Protein 7WN1 (pdb70)

B-factor: mean 65.39, std 9.09, range [54.22, 94.55]

Sequence (493 aa):
LSSKQHFMLSLTFILIGLSSLNVWNTALGLNINFKYNTFQITGLVCSSIVALFVEIPKIMLPFLLGGLSILCAGFQISHSFFTDTQFDTYCLVAFIVIGVVAGLAQTIAFNIGSTMEDNMGGYMSAGIGISGVFIFVINLLLDQFVSPEKHYGVNKAKLLALYIICELCLILAIVFCVCNLDLTNATLSYMELFKDSYKAILTMFLVNWLTLQLFPGVGHKKWQESHNISDYNVTIIVGMFQVFDFLSRYPPNLTHIKIFKNFTFSLNKLLVANSLRLLFIPWFILNACVDHPFFKNIVQQCVCMAMLAFTNGWFNTVPFLVFVKELKKAKKKKEIEIISTFLVIAMFVGLFCGIWTTYIYNLFNIVLPKPQVQLVESGGGLVQPGGSLRLSCAASGFTGSINYMGWYRQAPGKQRELVARFSSGGSTNYADSVKGRFTISGDNAKNTVYLQMNSLKPEDTAVYYCNAETISYVYTVVFQDYWGQGTQVTVSS

Structure (mmCIF, N/CA/C/O backbone):
data_7WN1
#
_entry.id   7WN1
#
_cell.length_a   1.00
_cell.length_b   1.00
_cell.length_c   1.00
_cell.angle_alpha   90.00
_cell.angle_beta   90.00
_cell.angle_gamma   90.00
#
_symmetry.space_group_name_H-M   'P 1'
#
loop_
_entity.id
_entity.type
_entity.pdbx_description
1 polymer 'Equilibrative nucleoside/nucleobase transporter'
2 polymer nanobody48
3 non-polymer INOSINE
#
loop_
_atom_site.group_PDB
_atom_site.id
_atom_site.type_symbol
_atom_site.label_atom_id
_atom_site.label_alt_id
_atom_site.label_comp_id
_atom_site.label_asym_id
_atom_site.label_entity_id
_atom_site.label_seq_id
_atom_site.pdbx_PDB_ins_code
_atom_site.Cartn_x
_atom_site.Cartn_y
_atom_site.Cartn_z
_atom_site.occupancy
_atom_site.B_iso_or_equiv
_atom_site.auth_seq_id
_atom_site.auth_comp_id
_atom_site.auth_asym_id
_atom_site.auth_atom_id
_atom_site.pdbx_PDB_model_num
ATOM 1 N N . LEU A 1 30 ? 144.793 123.434 97.612 1.00 83.29 30 LEU A N 1
ATOM 2 C CA . LEU A 1 30 ? 143.448 123.899 97.929 1.00 83.29 30 LEU A CA 1
ATOM 3 C C . LEU A 1 30 ? 143.341 125.410 97.749 1.00 83.29 30 LEU A C 1
ATOM 4 O O . LEU A 1 30 ? 143.549 126.174 98.691 1.00 83.29 30 LEU A O 1
ATOM 9 N N . SER A 1 31 ? 143.016 125.836 96.532 1.00 81.57 31 SER A N 1
ATOM 10 C CA . SER A 1 31 ? 142.919 127.254 96.215 1.00 81.57 31 SER A CA 1
ATOM 11 C C . SER A 1 31 ? 141.564 127.792 96.673 1.00 81.57 31 SER A C 1
ATOM 12 O O . SER A 1 31 ? 140.809 127.126 97.387 1.00 81.57 31 SER A O 1
ATOM 15 N N . SER A 1 32 ? 141.245 129.021 96.263 1.00 79.93 32 SER A N 1
ATOM 16 C CA . SER A 1 32 ? 140.008 129.656 96.708 1.00 79.93 32 SER A CA 1
ATOM 17 C C . SER A 1 32 ? 138.781 128.968 96.123 1.00 79.93 32 SER A C 1
ATOM 18 O O . SER A 1 32 ? 137.765 128.816 96.811 1.00 79.93 32 SER A O 1
ATOM 21 N N . LYS A 1 33 ? 138.847 128.556 94.855 1.00 79.76 33 LYS A N 1
ATOM 22 C CA . LYS A 1 33 ? 137.690 127.931 94.219 1.00 79.76 33 LYS A CA 1
ATOM 23 C C . LYS A 1 33 ? 137.327 126.617 94.899 1.00 79.76 33 LYS A C 1
ATOM 24 O O . LYS A 1 33 ? 136.157 126.369 95.216 1.00 79.76 33 LYS A O 1
ATOM 30 N N . GLN A 1 34 ? 138.322 125.760 95.136 1.00 78.41 34 GLN A N 1
ATOM 31 C CA . GLN A 1 34 ? 138.053 124.480 95.781 1.00 78.41 34 GLN A CA 1
ATOM 32 C C . GLN A 1 34 ? 137.593 124.670 97.220 1.00 78.41 34 GLN A C 1
ATOM 33 O O . GLN A 1 34 ? 136.703 123.953 97.692 1.00 78.41 34 GLN A O 1
ATOM 39 N N . HIS A 1 35 ? 138.185 125.631 97.934 1.00 75.30 35 HIS A N 1
ATOM 40 C CA . HIS A 1 35 ? 137.753 125.910 99.300 1.00 75.30 35 HIS A CA 1
ATOM 41 C C . HIS A 1 35 ? 136.301 126.368 99.336 1.00 75.30 35 HIS A C 1
ATOM 42 O O . HIS A 1 35 ? 135.516 125.908 100.175 1.00 75.30 35 HIS A O 1
ATOM 49 N N . PHE A 1 36 ? 135.926 127.274 98.430 1.00 72.36 36 PHE A N 1
ATOM 50 C CA . PHE A 1 36 ? 134.544 127.737 98.371 1.00 72.36 36 PHE A CA 1
ATOM 51 C C . PHE A 1 36 ? 133.597 126.595 98.030 1.00 72.36 36 PHE A C 1
ATOM 52 O O . PHE A 1 36 ? 132.531 126.459 98.642 1.00 72.36 36 PHE A O 1
ATOM 60 N N . MET A 1 37 ? 133.975 125.758 97.059 1.00 70.64 37 MET A N 1
ATOM 61 C CA . MET A 1 37 ? 133.128 124.632 96.682 1.00 70.64 37 MET A CA 1
ATOM 62 C C . MET A 1 37 ? 132.933 123.674 97.848 1.00 70.64 37 MET A C 1
ATOM 63 O O . MET A 1 37 ? 131.818 123.207 98.098 1.00 70.64 37 MET A O 1
ATOM 68 N N . LEU A 1 38 ? 134.005 123.384 98.587 1.00 66.98 38 LEU A N 1
ATOM 69 C CA . LEU A 1 38 ? 133.907 122.430 99.685 1.00 66.98 38 LEU A CA 1
ATOM 70 C C . LEU A 1 38 ? 133.098 122.999 100.846 1.00 66.98 38 LEU A C 1
ATOM 71 O O . LEU A 1 38 ? 132.302 122.283 101.470 1.00 66.98 38 LEU A O 1
ATOM 76 N N . SER A 1 39 ? 133.284 124.286 101.152 1.00 64.92 39 SER A N 1
ATOM 77 C CA . SER A 1 39 ? 132.484 124.914 102.198 1.00 64.92 39 SER A CA 1
ATOM 78 C C . SER A 1 39 ? 131.007 124.921 101.827 1.00 64.92 39 SER A C 1
ATOM 79 O O . SER A 1 39 ? 130.144 124.627 102.667 1.00 64.92 39 SER A O 1
ATOM 82 N N . LEU A 1 40 ? 130.696 125.247 100.570 1.00 64.81 40 LEU A N 1
ATOM 83 C CA . LEU A 1 40 ? 129.312 125.200 100.115 1.00 64.81 40 LEU A CA 1
ATOM 84 C C . LEU A 1 40 ? 128.758 123.786 100.197 1.00 64.81 40 LEU A C 1
ATOM 85 O O . LEU A 1 40 ? 127.592 123.586 100.555 1.00 64.81 40 LEU A O 1
ATOM 90 N N . THR A 1 41 ? 129.582 122.790 99.869 1.00 63.39 41 THR A N 1
ATOM 91 C CA . THR A 1 41 ? 129.138 121.404 99.943 1.00 63.39 41 THR A CA 1
ATOM 92 C C . THR A 1 41 ? 128.777 121.020 101.371 1.00 63.39 41 THR A C 1
ATOM 93 O O . THR A 1 41 ? 127.754 120.373 101.610 1.00 63.39 41 THR A O 1
ATOM 97 N N . PHE A 1 42 ? 129.612 121.407 102.337 1.00 62.61 42 PHE A N 1
ATOM 98 C CA . PHE A 1 42 ? 129.310 121.081 103.731 1.00 62.61 42 PHE A CA 1
ATOM 99 C C . PHE A 1 42 ? 128.063 121.812 104.218 1.00 62.61 42 PHE A C 1
ATOM 100 O O . PHE A 1 42 ? 127.240 121.238 104.950 1.00 62.61 42 PHE A O 1
ATOM 108 N N . ILE A 1 43 ? 127.906 123.079 103.824 1.00 61.14 43 ILE A N 1
ATOM 109 C CA . ILE A 1 43 ? 126.695 123.817 104.175 1.00 61.14 43 ILE A CA 1
ATOM 110 C C . ILE A 1 43 ? 125.467 123.096 103.637 1.00 61.14 43 ILE A C 1
ATOM 111 O O . ILE A 1 43 ? 124.463 122.931 104.342 1.00 61.14 43 ILE A O 1
ATOM 116 N N . LEU A 1 44 ? 125.536 122.647 102.383 1.00 60.25 44 LEU A N 1
ATOM 117 C CA . LEU A 1 44 ? 124.419 121.932 101.778 1.00 60.25 44 LEU A CA 1
ATOM 118 C C . LEU A 1 44 ? 124.165 120.604 102.476 1.00 60.25 44 LEU A C 1
ATOM 119 O O . LEU A 1 44 ? 123.011 120.197 102.635 1.00 60.25 44 LEU A O 1
ATOM 124 N N . ILE A 1 45 ? 125.227 119.907 102.883 1.00 60.60 45 ILE A N 1
ATOM 125 C CA . ILE A 1 45 ? 125.060 118.655 103.618 1.00 60.60 45 ILE A CA 1
ATOM 126 C C . ILE A 1 45 ? 124.244 118.894 104.877 1.00 60.60 45 ILE A C 1
ATOM 127 O O . ILE A 1 45 ? 123.248 118.208 105.137 1.00 60.60 45 ILE A O 1
ATOM 132 N N . GLY A 1 46 ? 124.647 119.889 105.670 1.00 59.39 46 GLY A N 1
ATOM 133 C CA . GLY A 1 46 ? 123.920 120.172 106.898 1.00 59.39 46 GLY A CA 1
ATOM 134 C C . GLY A 1 46 ? 122.484 120.592 106.642 1.00 59.39 46 GLY A C 1
ATOM 135 O O . GLY A 1 46 ? 121.555 120.119 107.310 1.00 59.39 46 GLY A O 1
ATOM 136 N N . LEU A 1 47 ? 122.283 121.477 105.662 1.00 58.68 47 LEU A N 1
ATOM 137 C CA . LEU A 1 47 ? 120.944 121.977 105.371 1.00 58.68 47 LEU A CA 1
ATOM 138 C C . LEU A 1 47 ? 120.022 120.851 104.924 1.00 58.68 47 LEU A C 1
ATOM 139 O O . LEU A 1 47 ? 118.889 120.733 105.405 1.00 58.68 47 LEU A O 1
ATOM 144 N N . SER A 1 48 ? 120.493 120.008 104.004 1.00 60.11 48 SER A N 1
ATOM 145 C CA . SER A 1 48 ? 119.676 118.902 103.522 1.00 60.11 48 SER A CA 1
ATOM 146 C C . SER A 1 48 ? 119.407 117.892 104.627 1.00 60.11 48 SER A C 1
ATOM 147 O O . SER A 1 48 ? 118.313 117.321 104.697 1.00 60.11 48 SER A O 1
ATOM 150 N N . SER A 1 49 ? 120.392 117.648 105.494 1.00 59.95 49 SER A N 1
ATOM 151 C CA . SER A 1 49 ? 120.188 116.690 106.572 1.00 59.95 49 SER A CA 1
ATOM 152 C C . SER A 1 49 ? 119.120 117.168 107.547 1.00 59.95 49 SER A C 1
ATOM 153 O O . SER A 1 49 ? 118.285 116.374 107.994 1.00 59.95 49 SER A O 1
ATOM 156 N N . LEU A 1 50 ? 119.122 118.456 107.889 1.00 57.84 50 LEU A N 1
ATOM 157 C CA . LEU A 1 50 ? 118.173 118.944 108.886 1.00 57.84 50 LEU A CA 1
ATOM 158 C C . LEU A 1 50 ? 116.861 119.454 108.302 1.00 57.84 50 LEU A C 1
ATOM 159 O O . LEU A 1 50 ? 115.946 119.773 109.073 1.00 57.84 50 LEU A O 1
ATOM 164 N N . ASN A 1 51 ? 116.739 119.536 106.974 1.00 57.80 51 ASN A N 1
ATOM 165 C CA . ASN A 1 51 ? 115.481 119.983 106.387 1.00 57.80 51 ASN A CA 1
ATOM 166 C C . ASN A 1 51 ? 114.326 119.057 106.739 1.00 57.80 51 ASN A C 1
ATOM 167 O O . ASN A 1 51 ? 113.198 119.522 106.914 1.00 57.80 51 ASN A O 1
ATOM 172 N N . VAL A 1 52 ? 114.580 117.752 106.850 1.00 57.99 52 VAL A N 1
ATOM 173 C CA . VAL A 1 52 ? 113.501 116.812 107.144 1.00 57.99 52 VAL A CA 1
ATOM 174 C C . VAL A 1 52 ? 112.949 117.051 108.544 1.00 57.99 52 VAL A C 1
ATOM 175 O O . VAL A 1 52 ? 111.731 117.114 108.746 1.00 57.99 52 VAL A O 1
ATOM 179 N N . TRP A 1 53 ? 113.835 117.185 109.532 1.00 55.01 53 TRP A N 1
ATOM 180 C CA . TRP A 1 53 ? 113.386 117.470 110.891 1.00 55.01 53 TRP A CA 1
ATOM 181 C C . TRP A 1 53 ? 112.692 118.823 110.964 1.00 55.01 53 TRP A C 1
ATOM 182 O O . TRP A 1 53 ? 111.659 118.969 111.634 1.00 55.01 53 TRP A O 1
ATOM 193 N N . ASN A 1 54 ? 113.234 119.824 110.266 1.00 55.72 54 ASN A N 1
ATOM 194 C CA . ASN A 1 54 ? 112.641 121.155 110.313 1.00 55.72 54 ASN A CA 1
ATOM 195 C C . ASN A 1 54 ? 111.250 121.170 109.690 1.00 55.72 54 ASN A C 1
ATOM 196 O O . ASN A 1 54 ? 110.345 121.835 110.205 1.00 55.72 54 ASN A O 1
ATOM 201 N N . THR A 1 55 ? 111.053 120.444 108.588 1.00 56.09 55 THR A N 1
ATOM 202 C CA . THR A 1 55 ? 109.736 120.416 107.963 1.00 56.09 55 THR A CA 1
ATOM 203 C C . THR A 1 55 ? 108.768 119.514 108.715 1.00 56.09 55 THR A C 1
ATOM 204 O O . THR A 1 55 ? 107.553 119.726 108.642 1.00 56.09 55 THR A O 1
ATOM 208 N N . ALA A 1 56 ? 109.271 118.507 109.432 1.00 55.11 56 ALA A N 1
ATOM 209 C CA . ALA A 1 56 ? 108.404 117.750 110.326 1.00 55.11 56 ALA A CA 1
ATOM 210 C C . ALA A 1 56 ? 107.896 118.632 111.456 1.00 55.11 56 ALA A C 1
ATOM 211 O O . ALA A 1 56 ? 106.725 118.549 111.841 1.00 55.11 56 ALA A O 1
ATOM 213 N N . LEU A 1 57 ? 108.768 119.480 112.006 1.00 54.99 57 LEU A N 1
ATOM 214 C CA . LEU A 1 57 ? 108.330 120.428 113.026 1.00 54.99 57 LEU A CA 1
ATOM 215 C C . LEU A 1 57 ? 107.360 121.456 112.455 1.00 54.99 57 LEU A C 1
ATOM 216 O O . LEU A 1 57 ? 106.352 121.788 113.090 1.00 54.99 57 LEU A O 1
ATOM 221 N N . GLY A 1 58 ? 107.655 121.979 111.265 1.00 56.55 58 GLY A N 1
ATOM 222 C CA . GLY A 1 58 ? 106.846 123.053 110.715 1.00 56.55 58 GLY A CA 1
ATOM 223 C C . GLY A 1 58 ? 105.437 122.621 110.357 1.00 56.55 58 GLY A C 1
ATOM 224 O O . GLY A 1 58 ? 104.485 123.387 110.522 1.00 56.55 58 GLY A O 1
ATOM 225 N N . LEU A 1 59 ? 105.283 121.396 109.862 1.00 57.24 59 LEU A N 1
ATOM 226 C CA . LEU A 1 59 ? 103.996 120.907 109.390 1.00 57.24 59 LEU A CA 1
ATOM 227 C C . LEU A 1 59 ? 103.050 120.516 110.515 1.00 57.24 59 LEU A C 1
ATOM 228 O O . LEU A 1 59 ? 101.957 120.016 110.225 1.00 57.24 59 LEU A O 1
ATOM 233 N N . ASN A 1 60 ? 103.436 120.733 111.772 1.00 58.57 60 ASN A N 1
ATOM 234 C CA . ASN A 1 60 ? 102.651 120.299 112.922 1.00 58.57 60 ASN A CA 1
ATOM 235 C C . ASN A 1 60 ? 102.357 118.808 112.824 1.00 58.57 60 ASN A C 1
ATOM 236 O O . ASN A 1 60 ? 101.240 118.365 113.111 1.00 58.57 60 ASN A O 1
ATOM 241 N N . ILE A 1 61 ? 103.359 118.033 112.403 1.00 57.66 61 ILE A N 1
ATOM 242 C CA . ILE A 1 61 ? 103.215 116.588 112.326 1.00 57.66 61 ILE A CA 1
ATOM 243 C C . ILE A 1 61 ? 102.944 116.029 113.720 1.00 57.66 61 ILE A C 1
ATOM 244 O O . ILE A 1 61 ? 103.389 116.584 114.731 1.00 57.66 61 ILE A O 1
ATOM 249 N N . ASN A 1 62 ? 102.186 114.932 113.771 1.00 56.62 62 ASN A N 1
ATOM 250 C CA . ASN A 1 62 ? 101.827 114.302 115.037 1.00 56.62 62 ASN A CA 1
ATOM 251 C C . ASN A 1 62 ? 103.058 114.087 115.908 1.00 56.62 62 ASN A C 1
ATOM 252 O O . ASN A 1 62 ? 104.153 113.819 115.409 1.00 56.62 62 ASN A O 1
ATOM 257 N N . PHE A 1 63 ? 102.866 114.212 117.222 1.00 55.53 63 PHE A N 1
ATOM 258 C CA . PHE A 1 63 ? 103.996 114.225 118.145 1.00 55.53 63 PHE A CA 1
ATOM 259 C C . PHE A 1 63 ? 104.746 112.900 118.161 1.00 55.53 63 PHE A C 1
ATOM 260 O O . PHE A 1 63 ? 105.977 112.892 118.284 1.00 55.53 63 PHE A O 1
ATOM 268 N N . LYS A 1 64 ? 104.034 111.775 118.057 1.00 55.86 64 LYS A N 1
ATOM 269 C CA . LYS A 1 64 ? 104.707 110.484 118.127 1.00 55.86 64 LYS A CA 1
ATOM 270 C C . LYS A 1 64 ? 105.687 110.302 116.977 1.00 55.86 64 LYS A C 1
ATOM 271 O O . LYS A 1 64 ? 106.710 109.630 117.138 1.00 55.86 64 LYS A O 1
ATOM 277 N N . TYR A 1 65 ? 105.405 110.899 115.819 1.00 56.69 65 TYR A N 1
ATOM 278 C CA . TYR A 1 65 ? 106.347 110.822 114.708 1.00 56.69 65 TYR A CA 1
ATOM 279 C C . TYR A 1 65 ? 107.638 111.570 115.025 1.00 56.69 65 TYR A C 1
ATOM 280 O O . TYR A 1 65 ? 108.735 111.082 114.727 1.00 56.69 65 TYR A O 1
ATOM 289 N N . ASN A 1 66 ? 107.527 112.750 115.639 1.00 56.10 66 ASN A N 1
ATOM 290 C CA . ASN A 1 66 ? 108.718 113.477 116.070 1.00 56.10 66 ASN A CA 1
ATOM 291 C C . ASN A 1 66 ? 109.490 112.685 117.114 1.00 56.10 66 ASN A C 1
ATOM 292 O O . ASN A 1 66 ? 110.727 112.649 117.0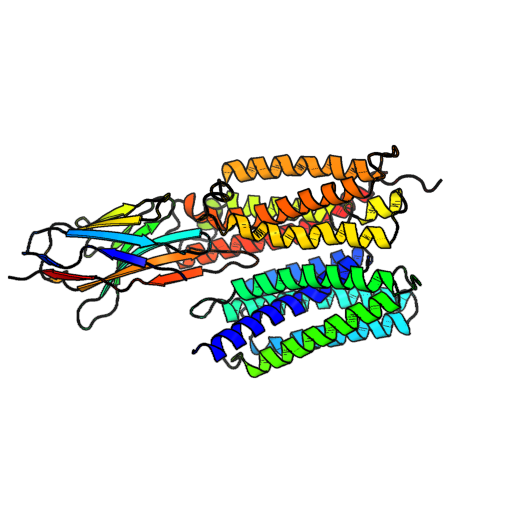95 1.00 56.10 66 ASN A O 1
ATOM 297 N N . THR A 1 67 ? 108.771 112.048 118.040 1.00 55.84 67 THR A N 1
ATOM 298 C CA . THR A 1 67 ? 109.422 111.224 119.052 1.00 55.84 67 THR A CA 1
ATOM 299 C C . THR A 1 67 ? 110.185 110.069 118.414 1.00 55.84 67 THR A C 1
ATOM 300 O O . THR A 1 67 ? 111.330 109.786 118.789 1.00 55.84 67 THR A O 1
ATOM 304 N N . PHE A 1 68 ? 109.570 109.399 117.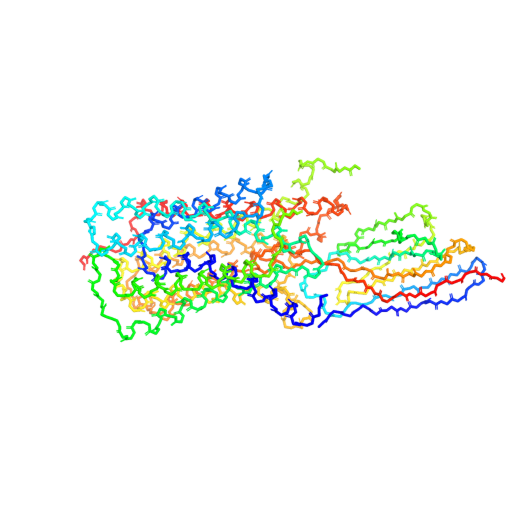436 1.00 56.39 68 PHE A N 1
ATOM 305 C CA . PHE A 1 68 ? 110.241 108.306 116.740 1.00 56.39 68 PHE A CA 1
ATOM 306 C C . PHE A 1 68 ? 111.472 108.799 115.994 1.00 56.39 68 PHE A C 1
ATOM 307 O O . PHE A 1 68 ? 112.519 108.139 116.001 1.00 56.39 68 PHE A O 1
ATOM 315 N N . GLN A 1 69 ? 111.362 109.952 115.332 1.00 56.06 69 GLN A N 1
ATOM 316 C CA . GLN A 1 69 ? 112.502 110.493 114.599 1.00 56.06 69 GLN A CA 1
ATOM 317 C C . GLN A 1 69 ? 113.657 110.807 115.539 1.00 56.06 69 GLN A C 1
ATOM 318 O O . GLN A 1 69 ? 114.815 110.488 115.246 1.00 56.06 69 GLN A O 1
ATOM 324 N N . ILE A 1 70 ? 113.360 111.427 116.683 1.00 55.91 70 ILE A N 1
ATOM 325 C CA . ILE A 1 70 ? 114.413 111.751 117.643 1.00 55.91 70 ILE A CA 1
ATOM 326 C C . ILE A 1 70 ? 115.044 110.480 118.197 1.00 55.91 70 ILE A C 1
ATOM 327 O O . ILE A 1 70 ? 116.268 110.398 118.362 1.00 55.91 70 ILE A O 1
ATOM 332 N N . THR A 1 71 ? 114.221 109.472 118.501 1.00 56.14 71 THR A N 1
ATOM 333 C CA . THR A 1 71 ? 114.750 108.208 119.005 1.00 56.14 71 THR A CA 1
ATOM 334 C C . THR A 1 71 ? 115.703 107.574 118.002 1.00 56.14 71 THR A C 1
ATOM 335 O O . THR A 1 71 ? 116.821 107.173 118.353 1.00 56.14 71 THR A O 1
ATOM 339 N N . GLY A 1 72 ? 115.276 107.478 116.742 1.00 56.04 72 GLY A N 1
ATOM 340 C CA . GLY A 1 72 ? 116.143 106.912 115.724 1.00 56.04 72 GLY A CA 1
ATOM 341 C C . GLY A 1 72 ? 117.418 107.708 115.542 1.00 56.04 72 GLY A C 1
ATOM 342 O O . GLY A 1 72 ? 118.504 107.138 115.409 1.00 56.04 72 GLY A O 1
ATOM 343 N N . LEU A 1 73 ? 117.308 109.038 115.556 1.00 55.57 73 LEU A N 1
ATOM 344 C CA . LEU A 1 73 ? 118.477 109.889 115.375 1.00 55.57 73 LEU A CA 1
ATOM 345 C C . LEU A 1 73 ? 119.494 109.671 116.486 1.00 55.57 73 LEU A C 1
ATOM 346 O O . LEU A 1 73 ? 120.685 109.475 116.219 1.00 55.57 73 LEU A O 1
ATOM 351 N N . VAL A 1 74 ? 119.043 109.700 117.742 1.00 56.08 74 VAL A N 1
ATOM 352 C CA . VAL A 1 74 ? 119.983 109.564 118.850 1.00 56.08 74 VAL A CA 1
ATOM 353 C C . VAL A 1 74 ? 120.585 108.165 118.874 1.00 56.08 74 VAL A C 1
ATOM 354 O O . VAL A 1 74 ? 121.789 108.002 119.109 1.00 56.08 74 VAL A O 1
ATOM 358 N N . CYS A 1 75 ? 119.774 107.134 118.610 1.00 57.61 75 CYS A N 1
ATOM 359 C CA . CYS A 1 75 ? 120.307 105.776 118.595 1.00 57.61 75 CYS A CA 1
ATOM 360 C C . CYS A 1 75 ? 121.375 105.624 117.521 1.00 57.61 75 CYS A C 1
ATOM 361 O O . CYS A 1 75 ? 122.470 105.111 117.785 1.00 57.61 75 CYS A O 1
ATOM 364 N N . SER A 1 76 ? 121.083 106.089 116.303 1.00 56.91 76 SER A N 1
ATOM 365 C CA . SER A 1 76 ? 122.039 105.952 115.212 1.00 56.91 76 SER A CA 1
ATOM 366 C C . SER A 1 76 ? 123.307 106.749 115.480 1.00 56.91 76 SER A C 1
ATOM 367 O O . SER A 1 76 ? 124.411 106.269 115.209 1.00 56.91 76 SER A O 1
ATOM 370 N N . SER A 1 77 ? 123.175 107.968 116.009 1.00 57.10 77 SER A N 1
ATOM 371 C CA . SER A 1 77 ? 124.358 108.779 116.280 1.00 57.10 77 SER A CA 1
ATOM 372 C C . SER A 1 77 ? 125.239 108.143 117.348 1.00 57.10 77 SER A C 1
ATOM 373 O O . SER A 1 77 ? 126.465 108.069 117.188 1.00 57.10 77 SER A O 1
ATOM 376 N N . ILE A 1 78 ? 124.636 107.667 118.440 1.00 57.05 78 ILE A N 1
ATOM 377 C CA . ILE A 1 78 ? 125.429 107.068 119.508 1.00 57.05 78 ILE A CA 1
ATOM 378 C C . ILE A 1 78 ? 126.084 105.778 119.031 1.00 57.05 78 ILE A C 1
ATOM 379 O O . ILE A 1 78 ? 127.227 105.479 119.395 1.00 57.05 78 ILE A O 1
ATOM 384 N N . VAL A 1 79 ? 125.385 104.996 118.204 1.00 59.05 79 VAL A N 1
ATOM 385 C CA . VAL A 1 79 ? 125.991 103.780 117.669 1.00 59.05 79 VAL A CA 1
ATOM 386 C C . VAL A 1 79 ? 127.143 104.119 116.730 1.00 59.05 79 VAL A C 1
ATOM 387 O O . VAL A 1 79 ? 128.212 103.502 116.792 1.00 59.05 79 VAL A O 1
ATOM 391 N N . ALA A 1 80 ? 126.954 105.108 115.856 1.00 59.89 80 ALA A N 1
ATOM 392 C CA . ALA A 1 80 ? 127.961 105.463 114.866 1.00 59.89 80 ALA A CA 1
ATOM 393 C C . ALA A 1 80 ? 129.156 106.192 115.460 1.00 59.89 80 ALA A C 1
ATOM 394 O O . ALA A 1 80 ? 130.186 106.299 114.787 1.00 59.89 80 ALA A O 1
ATOM 396 N N . LEU A 1 81 ? 129.043 106.713 116.683 1.00 60.82 81 LEU A N 1
ATOM 397 C CA . LEU A 1 81 ? 130.216 107.303 117.322 1.00 60.82 81 LEU A CA 1
ATOM 398 C C . LEU A 1 81 ? 131.314 106.268 117.536 1.00 60.82 81 LEU A C 1
ATOM 399 O O . LEU A 1 81 ? 132.499 106.567 117.350 1.00 60.82 81 LEU A O 1
ATOM 404 N N . PHE A 1 82 ? 130.946 105.049 117.926 1.00 63.62 82 PHE A N 1
ATOM 405 C CA . PHE A 1 82 ? 131.920 104.010 118.232 1.00 63.62 82 PHE A CA 1
ATOM 406 C C . PHE A 1 82 ? 132.229 103.094 117.055 1.00 63.62 82 PHE A C 1
ATOM 407 O O . PHE A 1 82 ? 133.103 102.231 117.181 1.00 63.62 82 PHE A O 1
ATOM 415 N N . VAL A 1 83 ? 131.545 103.252 115.926 1.00 67.36 83 VAL A N 1
ATOM 416 C CA . VAL A 1 83 ? 131.752 102.410 114.754 1.00 67.36 83 VAL A CA 1
ATOM 417 C C . VAL A 1 83 ? 132.108 103.305 113.577 1.00 67.36 83 VAL A C 1
ATOM 418 O O . VAL A 1 83 ? 131.376 104.253 113.269 1.00 67.36 83 VAL A O 1
ATOM 422 N N . GLU A 1 84 ? 133.227 103.006 112.922 1.00 74.33 84 GLU A N 1
ATOM 423 C CA . GLU A 1 84 ? 133.679 103.781 111.768 1.00 74.33 84 GLU A CA 1
ATOM 424 C C . GLU A 1 84 ? 132.983 103.235 110.529 1.00 74.33 84 GLU A C 1
ATOM 425 O O . GLU A 1 84 ? 133.512 102.364 109.836 1.00 74.33 84 GLU A O 1
ATOM 431 N N . ILE A 1 85 ? 131.787 103.739 110.258 1.00 71.68 85 ILE A N 1
ATOM 432 C CA . ILE A 1 85 ? 131.055 103.317 109.059 1.00 71.68 85 ILE A CA 1
ATOM 433 C C . ILE A 1 85 ? 131.691 103.959 107.832 1.00 71.68 85 ILE A C 1
ATOM 434 O O . ILE A 1 85 ? 132.191 105.095 107.922 1.00 71.68 85 ILE A O 1
ATOM 439 N N . PRO A 1 86 ? 131.726 103.277 106.686 1.00 72.18 86 PRO A N 1
ATOM 440 C CA . PRO A 1 86 ? 132.429 103.829 105.521 1.00 72.18 86 PRO A CA 1
ATOM 441 C C . PRO A 1 86 ? 131.794 105.126 105.044 1.00 72.18 86 PRO A C 1
ATOM 442 O O . PRO A 1 86 ? 130.582 105.320 105.142 1.00 72.18 86 PRO A O 1
ATOM 446 N N . LYS A 1 87 ? 132.635 106.017 104.522 1.00 71.33 87 LYS A N 1
ATOM 447 C CA . LYS A 1 87 ? 132.197 107.328 104.065 1.00 71.33 87 LYS A CA 1
ATOM 448 C C . LYS A 1 87 ? 131.702 107.322 102.627 1.00 71.33 87 LYS A C 1
ATOM 449 O O . LYS A 1 87 ? 131.324 108.379 102.111 1.00 71.33 87 LYS A O 1
ATOM 455 N N . ILE A 1 88 ? 131.696 106.161 101.968 1.00 70.46 88 ILE A N 1
ATOM 456 C CA . ILE A 1 88 ? 131.092 106.045 100.644 1.00 70.46 88 ILE A CA 1
ATOM 457 C C . ILE A 1 88 ? 129.576 105.944 100.717 1.00 70.46 88 ILE A C 1
ATOM 458 O O . ILE A 1 88 ? 128.900 106.123 99.692 1.00 70.46 88 ILE A O 1
ATOM 463 N N . MET A 1 89 ? 129.015 105.688 101.898 1.00 69.43 89 MET A N 1
ATOM 464 C CA . MET A 1 89 ? 127.579 105.505 102.051 1.00 69.43 89 MET A CA 1
ATOM 465 C C . MET A 1 89 ? 126.815 106.815 102.180 1.00 69.43 89 MET A C 1
ATOM 466 O O . MET A 1 89 ? 125.582 106.782 102.229 1.00 69.43 89 MET A O 1
ATOM 471 N N . LEU A 1 90 ? 127.502 107.955 102.242 1.00 66.64 90 LEU A N 1
ATOM 472 C CA . LEU A 1 90 ? 126.806 109.228 102.420 1.00 66.64 90 LEU A CA 1
ATOM 473 C C . LEU A 1 90 ? 125.847 109.547 101.278 1.00 66.64 90 LEU A C 1
ATOM 474 O O . LEU A 1 90 ? 124.683 109.890 101.559 1.00 66.64 90 LEU A O 1
ATOM 479 N N . PRO A 1 91 ? 126.239 109.465 99.998 1.00 65.80 91 PRO A N 1
ATOM 480 C CA . PRO A 1 91 ? 125.243 109.687 98.938 1.00 65.80 91 PRO A CA 1
ATOM 481 C C . PRO A 1 91 ? 124.095 108.697 98.987 1.00 65.80 91 PRO A C 1
ATOM 482 O O . PRO A 1 91 ? 122.954 109.064 98.686 1.00 65.80 91 PRO A O 1
ATOM 486 N N . PHE A 1 92 ? 124.365 107.448 99.368 1.00 65.59 92 PHE A N 1
ATOM 487 C CA . PHE A 1 92 ? 123.295 106.461 99.471 1.00 65.59 92 PHE A CA 1
ATOM 488 C C . PHE A 1 92 ? 122.320 106.815 100.586 1.00 65.59 92 PHE A C 1
ATOM 489 O O . PHE A 1 92 ? 121.102 106.685 100.416 1.00 65.59 92 PHE A O 1
ATOM 497 N N . LEU A 1 93 ? 122.832 107.266 101.734 1.00 64.48 93 LEU A N 1
ATOM 498 C CA . LEU A 1 93 ? 121.949 107.686 102.818 1.00 64.48 93 LEU A CA 1
ATOM 499 C C . LEU A 1 93 ? 121.110 108.889 102.408 1.00 64.48 93 LEU A C 1
ATOM 500 O O . LEU A 1 93 ? 119.908 108.951 102.703 1.00 64.48 93 LEU A O 1
ATOM 505 N N . LEU A 1 94 ? 121.723 109.857 101.725 1.00 64.14 94 LEU A N 1
ATOM 506 C CA . LEU A 1 94 ? 120.954 111.009 101.269 1.00 64.14 94 LEU A CA 1
ATOM 507 C C . LEU A 1 94 ? 119.873 110.594 100.275 1.00 64.14 94 LEU A C 1
ATOM 508 O O . LEU A 1 94 ? 118.726 111.045 100.373 1.00 64.14 94 LEU A O 1
ATOM 513 N N . GLY A 1 95 ? 120.212 109.723 99.322 1.00 62.35 95 GLY A N 1
ATOM 514 C CA . GLY A 1 95 ? 119.206 109.222 98.400 1.00 62.35 95 GLY A CA 1
ATOM 515 C C . GLY A 1 95 ? 118.084 108.480 99.098 1.00 62.35 95 GLY A C 1
ATOM 516 O O . GLY A 1 95 ? 116.921 108.574 98.690 1.00 62.35 95 GLY A O 1
ATOM 517 N N . GLY A 1 96 ? 118.413 107.729 100.150 1.00 61.65 96 GLY A N 1
ATOM 518 C CA . GLY A 1 96 ? 117.375 107.100 100.948 1.00 61.65 96 GLY A CA 1
ATOM 519 C C . GLY A 1 96 ? 116.452 108.115 101.592 1.00 61.65 96 GLY A C 1
ATOM 520 O O . GLY A 1 96 ? 115.233 107.935 101.615 1.00 61.65 96 GLY A O 1
ATOM 521 N N . LEU A 1 97 ? 117.019 109.205 102.111 1.00 61.15 97 LEU A N 1
ATOM 522 C CA . LEU A 1 97 ? 116.183 110.266 102.667 1.00 61.15 97 LEU A CA 1
ATOM 523 C C . LEU A 1 97 ? 115.274 110.868 101.600 1.00 61.15 97 LEU A C 1
ATOM 524 O O . LEU A 1 97 ? 114.098 111.156 101.858 1.00 61.15 97 LEU A O 1
ATOM 529 N N . SER A 1 98 ? 115.808 111.070 100.395 1.00 60.18 98 SER A N 1
ATOM 530 C CA . SER A 1 98 ? 115.014 111.650 99.315 1.00 60.18 98 SER A CA 1
ATOM 531 C C . SER A 1 98 ? 113.853 110.738 98.929 1.00 60.18 98 SER A C 1
ATOM 532 O O . SER A 1 98 ? 112.715 111.196 98.753 1.00 60.18 98 SER A O 1
ATOM 535 N N . ILE A 1 99 ? 114.121 109.438 98.791 1.00 59.28 99 ILE A N 1
ATOM 536 C CA . ILE A 1 99 ? 113.042 108.526 98.425 1.00 59.28 99 ILE A CA 1
ATOM 537 C C . ILE A 1 99 ? 112.048 108.390 99.571 1.00 59.28 99 ILE A C 1
ATOM 538 O O . ILE A 1 99 ? 110.858 108.159 99.339 1.00 59.28 99 ILE A O 1
ATOM 543 N N . LEU A 1 100 ? 112.499 108.552 100.817 1.00 58.61 100 LEU A N 1
ATOM 544 C CA . LEU A 1 100 ? 111.563 108.547 101.938 1.00 58.61 100 LEU A CA 1
ATOM 545 C C . LEU A 1 100 ? 110.650 109.768 101.908 1.00 58.61 100 LEU A C 1
ATOM 546 O O . LEU A 1 100 ? 109.463 109.669 102.238 1.00 58.61 100 LEU A O 1
ATOM 551 N N . CYS A 1 101 ? 111.183 110.931 101.529 1.00 59.00 101 CYS A N 1
ATOM 552 C CA . CYS A 1 101 ? 110.328 112.106 101.357 1.00 59.00 101 CYS A CA 1
ATOM 553 C C . CYS A 1 101 ? 109.319 111.892 100.230 1.00 59.00 101 CYS A C 1
ATOM 554 O O . CYS A 1 101 ? 108.138 112.258 100.352 1.00 59.00 101 CYS A O 1
ATOM 557 N N . ALA A 1 102 ? 109.771 111.307 99.119 1.00 58.33 102 ALA A N 1
ATOM 558 C CA . ALA A 1 102 ? 108.848 110.974 98.039 1.00 58.33 102 ALA A CA 1
ATOM 559 C C . ALA A 1 102 ? 107.766 110.018 98.522 1.00 58.33 102 ALA A C 1
ATOM 560 O O . ALA A 1 102 ? 106.602 110.126 98.121 1.00 58.33 102 ALA A O 1
ATOM 562 N N . GLY A 1 103 ? 108.137 109.074 99.387 1.00 58.94 103 GLY A N 1
ATOM 563 C CA . GLY A 1 103 ? 107.149 108.180 99.961 1.00 58.94 103 GLY A CA 1
ATOM 564 C C . GLY A 1 103 ? 106.164 108.895 100.865 1.00 58.94 103 GLY A C 1
ATOM 565 O O . GLY A 1 103 ? 104.983 108.552 100.894 1.00 58.94 103 GLY A O 1
ATOM 566 N N . PHE A 1 104 ? 106.641 109.872 101.642 1.00 58.92 104 PHE A N 1
ATOM 567 C CA . PHE A 1 104 ? 105.728 110.742 102.383 1.00 58.92 104 PHE A CA 1
ATOM 568 C C . PHE A 1 104 ? 104.681 111.342 101.460 1.00 58.92 104 PHE A C 1
ATOM 569 O O . PHE A 1 104 ? 103.478 111.284 101.740 1.00 58.92 104 PHE A O 1
ATOM 577 N N . GLN A 1 105 ? 105.129 111.930 100.351 1.00 58.73 105 GLN A N 1
ATOM 578 C CA . GLN A 1 105 ? 104.194 112.577 99.435 1.00 58.73 105 GLN A CA 1
ATOM 579 C C . GLN A 1 105 ? 103.206 111.571 98.854 1.00 58.73 105 GLN A C 1
ATOM 580 O O . GLN A 1 105 ? 101.994 111.822 98.809 1.00 58.73 105 GLN A O 1
ATOM 586 N N . ILE A 1 106 ? 103.710 110.414 98.418 1.00 59.89 106 ILE A N 1
ATOM 587 C CA . ILE A 1 106 ? 102.852 109.404 97.805 1.00 59.89 106 ILE A CA 1
ATOM 588 C C . ILE A 1 106 ? 101.831 108.882 98.808 1.00 59.89 106 ILE A C 1
ATOM 589 O O . ILE A 1 106 ? 100.647 108.724 98.486 1.00 59.89 106 ILE A O 1
ATOM 594 N N . SER A 1 107 ? 102.271 108.596 100.036 1.00 59.91 107 SER A N 1
ATOM 595 C CA . SER A 1 107 ? 101.368 108.073 101.053 1.00 59.91 107 SER A CA 1
ATOM 596 C C . SER A 1 107 ? 100.310 109.097 101.434 1.00 59.91 107 SER A C 1
ATOM 597 O O . SER A 1 107 ? 99.139 108.747 101.615 1.00 59.91 107 SER A O 1
ATOM 600 N N . HIS A 1 108 ? 100.696 110.366 101.568 1.00 61.27 108 HIS A N 1
ATOM 601 C CA . HIS A 1 108 ? 99.700 111.387 101.865 1.00 61.27 108 HIS A CA 1
ATOM 602 C C . HIS A 1 108 ? 98.684 111.502 100.739 1.00 61.27 108 HIS A C 1
ATOM 603 O O . HIS A 1 108 ? 97.483 111.652 100.989 1.00 61.27 108 HIS A O 1
ATOM 610 N N . SER A 1 109 ? 99.143 111.426 99.488 1.00 61.02 109 SER A N 1
ATOM 611 C CA . SER A 1 109 ? 98.235 111.639 98.367 1.00 61.02 109 SER A CA 1
ATOM 612 C C . SER A 1 109 ? 97.292 110.456 98.155 1.00 61.02 109 SER A C 1
ATOM 613 O O . SER A 1 109 ? 96.087 110.652 97.955 1.00 61.02 109 SER A O 1
ATOM 616 N N . PHE A 1 110 ? 97.806 109.224 98.197 1.00 61.78 110 PHE A N 1
ATOM 617 C CA . PHE A 1 110 ? 97.060 108.074 97.690 1.00 61.78 110 PHE A CA 1
ATOM 618 C C . PHE A 1 110 ? 96.809 106.971 98.714 1.00 61.78 110 PHE A C 1
ATOM 619 O O . PHE A 1 110 ? 96.431 105.863 98.317 1.00 61.78 110 PHE A O 1
ATOM 627 N N . PHE A 1 111 ? 96.990 107.223 100.006 1.00 61.92 111 PHE A N 1
ATOM 628 C CA . PHE A 1 111 ? 96.812 106.182 101.007 1.00 61.92 111 PHE A CA 1
ATOM 629 C C . PHE A 1 111 ? 95.726 106.568 102.004 1.00 61.92 111 PHE A C 1
ATOM 630 O O . PHE A 1 111 ? 95.378 107.741 102.156 1.00 61.92 111 PHE A O 1
ATOM 638 N N . THR A 1 112 ? 95.197 105.555 102.685 1.00 64.15 112 THR A N 1
ATOM 639 C CA . THR A 1 112 ? 94.146 105.747 103.676 1.00 64.15 112 THR A CA 1
ATOM 640 C C . THR A 1 112 ? 94.761 106.227 104.991 1.00 64.15 112 THR A C 1
ATOM 641 O O . THR A 1 112 ? 95.933 106.603 105.058 1.00 64.15 112 THR A O 1
ATOM 645 N N . ASP A 1 113 ? 93.963 106.218 106.060 1.00 64.95 113 ASP A N 1
ATOM 646 C CA . ASP A 1 113 ? 94.425 106.734 107.345 1.00 64.95 113 ASP A CA 1
ATOM 647 C C . ASP A 1 113 ? 95.460 105.808 107.972 1.00 64.95 113 ASP A C 1
ATOM 648 O O . ASP A 1 113 ? 96.573 106.231 108.307 1.00 64.95 113 ASP A O 1
ATOM 653 N N . THR A 1 114 ? 95.101 104.534 108.149 1.00 63.12 114 THR A N 1
ATOM 654 C CA . THR A 1 114 ? 95.985 103.597 108.835 1.00 63.12 114 THR A CA 1
ATOM 655 C C . THR A 1 114 ? 97.271 103.369 108.053 1.00 63.12 114 THR A C 1
ATOM 656 O O . THR A 1 114 ? 98.355 103.287 108.643 1.00 63.12 114 THR A O 1
ATOM 660 N N . GLN A 1 115 ? 97.171 103.251 106.727 1.00 61.66 115 GLN A N 1
ATOM 661 C CA . GLN A 1 115 ? 98.365 103.068 105.909 1.00 61.66 115 GLN A CA 1
ATOM 662 C C . GLN A 1 115 ? 99.294 104.268 106.025 1.00 61.66 115 GLN A C 1
ATOM 663 O O . GLN A 1 115 ? 100.513 104.109 106.166 1.00 61.66 115 GLN A O 1
ATOM 669 N N . PHE A 1 116 ? 98.731 105.477 105.979 1.00 61.09 116 PHE A N 1
ATOM 670 C CA . PHE A 1 116 ? 99.542 106.680 106.117 1.00 61.09 116 PHE A CA 1
ATOM 671 C C . PHE A 1 116 ? 100.210 106.741 107.482 1.00 61.09 116 PHE A C 1
ATOM 672 O O . PHE A 1 116 ? 101.384 107.103 107.586 1.00 61.09 116 PHE A O 1
ATOM 680 N N . ASP A 1 117 ? 99.482 106.383 108.542 1.00 60.69 117 ASP A N 1
ATOM 681 C CA . ASP A 1 117 ? 100.063 106.408 109.882 1.00 60.69 117 ASP A CA 1
ATOM 682 C C . ASP A 1 117 ? 101.202 105.403 110.015 1.00 60.69 117 ASP A C 1
ATOM 683 O O . ASP A 1 117 ? 102.270 105.718 110.560 1.00 60.69 117 ASP A O 1
ATOM 688 N N . THR A 1 118 ? 100.987 104.179 109.528 1.00 59.67 118 THR A N 1
ATOM 689 C CA . THR A 1 118 ? 102.021 103.154 109.608 1.00 59.67 118 THR A CA 1
ATOM 690 C C . THR A 1 118 ? 103.261 103.574 108.832 1.00 59.67 118 THR A C 1
ATOM 691 O O . THR A 1 118 ? 104.394 103.478 109.333 1.00 59.67 118 THR A O 1
ATOM 695 N N . TYR A 1 119 ? 103.063 104.058 107.603 1.00 58.97 119 TYR A N 1
ATOM 696 C CA . TYR A 1 119 ? 104.204 104.493 106.813 1.00 58.97 119 TYR A CA 1
ATOM 697 C C . TYR A 1 119 ? 104.907 105.663 107.477 1.00 58.97 119 TYR A C 1
ATOM 698 O O . TYR A 1 119 ? 106.136 105.740 107.459 1.00 58.97 119 TYR A O 1
ATOM 707 N N . CYS A 1 120 ? 104.148 106.586 108.069 1.00 59.37 120 CYS A N 1
ATOM 708 C CA . CYS A 1 120 ? 104.768 107.730 108.722 1.00 59.37 120 CYS A CA 1
ATOM 709 C C . CYS A 1 120 ? 105.651 107.292 109.877 1.00 59.37 120 CYS A C 1
ATOM 710 O O . CYS A 1 120 ? 106.788 107.754 110.000 1.00 59.37 120 CYS A O 1
ATOM 713 N N . LEU A 1 121 ? 105.165 106.380 110.720 1.00 59.08 121 LEU A N 1
ATOM 714 C CA . LEU A 1 121 ? 105.978 105.966 111.861 1.00 59.08 121 LEU A CA 1
ATOM 715 C C . LEU A 1 121 ? 107.242 105.241 111.402 1.00 59.08 121 LEU A C 1
ATOM 716 O O . LEU A 1 121 ? 108.355 105.568 111.846 1.00 59.08 121 LEU A O 1
ATOM 721 N N . VAL A 1 122 ? 107.102 104.281 110.481 1.00 57.97 122 VAL A N 1
ATOM 722 C CA . VAL A 1 122 ? 108.283 103.525 110.065 1.00 57.97 122 VAL A CA 1
ATOM 723 C C . VAL A 1 122 ? 109.264 104.426 109.320 1.00 57.97 122 VAL A C 1
ATOM 724 O O . VAL A 1 122 ? 110.485 104.357 109.534 1.00 57.97 122 VAL A O 1
ATOM 728 N N . ALA A 1 123 ? 108.750 105.305 108.457 1.00 57.06 123 ALA A N 1
ATOM 729 C CA . ALA A 1 123 ? 109.610 106.181 107.680 1.00 57.06 123 ALA A CA 1
ATOM 730 C C . ALA A 1 123 ? 110.302 107.201 108.565 1.00 57.06 123 ALA A C 1
ATOM 731 O O . ALA A 1 123 ? 111.449 107.560 108.307 1.00 57.06 123 ALA A O 1
ATOM 733 N N . PHE A 1 124 ? 109.638 107.676 109.619 1.00 56.29 124 PHE A N 1
ATOM 734 C CA . PHE A 1 124 ? 110.296 108.628 110.504 1.00 56.29 124 PHE A CA 1
ATOM 735 C C . PHE A 1 124 ? 111.383 107.953 111.328 1.00 56.29 124 PHE A C 1
ATOM 736 O O . PHE A 1 124 ? 112.442 108.546 111.565 1.00 56.29 124 PHE A O 1
ATOM 744 N N . ILE A 1 125 ? 111.160 106.704 111.745 1.00 55.69 125 ILE A N 1
ATOM 745 C CA . ILE A 1 125 ? 112.227 105.972 112.430 1.00 55.69 125 ILE A CA 1
ATOM 746 C C . ILE A 1 125 ? 113.442 105.827 111.517 1.00 55.69 125 ILE A C 1
ATOM 747 O O . ILE A 1 125 ? 114.581 106.145 111.898 1.00 55.69 125 ILE A O 1
ATOM 752 N N . VAL A 1 126 ? 113.215 105.359 110.286 1.00 57.63 126 VAL A N 1
ATOM 753 C CA . VAL A 1 126 ? 114.349 105.131 109.397 1.00 57.63 126 VAL A CA 1
ATOM 754 C C . VAL A 1 126 ? 114.984 106.451 108.966 1.00 57.63 126 VAL A C 1
ATOM 755 O O . VAL A 1 126 ? 116.195 106.509 108.735 1.00 57.63 126 VAL A O 1
ATOM 759 N N . ILE A 1 127 ? 114.201 107.528 108.863 1.00 57.11 127 ILE A N 1
ATOM 760 C CA . ILE A 1 127 ? 114.763 108.838 108.553 1.00 57.11 127 ILE A CA 1
ATOM 761 C C . ILE A 1 127 ? 115.662 109.317 109.679 1.00 57.11 127 ILE A C 1
ATOM 762 O O . ILE A 1 127 ? 116.743 109.859 109.432 1.00 57.11 127 ILE A O 1
ATOM 767 N N . GLY A 1 128 ? 115.232 109.147 110.929 1.00 56.51 128 GLY A N 1
ATOM 768 C CA . GLY A 1 128 ? 116.103 109.495 112.037 1.00 56.51 128 GLY A CA 1
ATOM 769 C C . GLY A 1 128 ? 117.413 108.736 111.985 1.00 56.51 128 GLY A C 1
ATOM 770 O O . GLY A 1 128 ? 118.494 109.320 112.125 1.00 56.51 128 GLY A O 1
ATOM 771 N N . VAL A 1 129 ? 117.336 107.425 111.739 1.00 57.20 129 VAL A N 1
ATOM 772 C CA . VAL A 1 129 ? 118.551 106.611 111.689 1.00 57.20 129 VAL A CA 1
ATOM 773 C C . VAL A 1 129 ? 119.466 107.076 110.559 1.00 57.20 129 VAL A C 1
ATOM 774 O O . VAL A 1 129 ? 120.676 107.271 110.749 1.00 57.20 129 VAL A O 1
ATOM 778 N N . VAL A 1 130 ? 118.899 107.268 109.366 1.00 58.10 130 VAL A N 1
ATOM 779 C CA . VAL A 1 130 ? 119.694 107.632 108.199 1.00 58.10 130 VAL A CA 1
ATOM 780 C C . VAL A 1 130 ? 120.310 109.014 108.370 1.00 58.10 130 VAL A C 1
ATOM 781 O O . VAL A 1 130 ? 121.475 109.233 108.021 1.00 58.10 130 VAL A O 1
ATOM 785 N N . ALA A 1 131 ? 119.540 109.971 108.892 1.00 58.75 131 ALA A N 1
ATOM 786 C CA . ALA A 1 131 ? 120.071 111.308 109.120 1.00 58.75 131 ALA A CA 1
ATOM 787 C C . ALA A 1 131 ? 121.196 111.295 110.142 1.00 58.75 131 ALA A C 1
ATOM 788 O O . ALA A 1 131 ? 122.202 111.990 109.957 1.00 58.75 131 ALA A O 1
ATOM 790 N N . GLY A 1 132 ? 121.054 110.518 111.218 1.00 58.53 132 GLY A N 1
ATOM 791 C CA . GLY A 1 132 ? 122.145 110.406 112.170 1.00 58.53 132 GLY A CA 1
ATOM 792 C C . GLY A 1 132 ? 123.403 109.832 111.547 1.00 58.53 132 GLY A C 1
ATOM 793 O O . GLY A 1 132 ? 124.505 110.345 111.763 1.00 58.53 132 GLY A O 1
ATOM 794 N N . LEU A 1 133 ? 123.255 108.768 110.751 1.00 59.67 133 LEU A N 1
ATOM 795 C CA . LEU A 1 133 ? 124.421 108.180 110.095 1.00 59.67 133 LEU A CA 1
ATOM 796 C C . LEU A 1 133 ? 125.074 109.162 109.128 1.00 59.67 133 LEU A C 1
ATOM 797 O O . LEU A 1 133 ? 126.306 109.271 109.080 1.00 59.67 133 LEU A O 1
ATOM 802 N N . ALA A 1 134 ? 124.267 109.882 108.346 1.00 60.49 134 ALA A N 1
ATOM 803 C CA . ALA A 1 134 ? 124.816 110.836 107.389 1.00 60.49 134 ALA A CA 1
ATOM 804 C C . ALA A 1 134 ? 125.540 111.973 108.096 1.00 60.49 134 ALA A C 1
ATOM 805 O O . ALA A 1 134 ? 126.614 112.405 107.657 1.00 60.49 134 ALA A O 1
ATOM 807 N N . GLN A 1 135 ? 124.967 112.474 109.192 1.00 61.16 135 GLN A N 1
ATOM 808 C CA . GLN A 1 135 ? 125.629 113.531 109.947 1.00 61.16 135 GLN A CA 1
ATOM 809 C C . GLN A 1 135 ? 126.935 113.038 110.551 1.00 61.16 135 GLN A C 1
ATOM 810 O O . GLN A 1 135 ? 127.925 113.775 110.576 1.00 61.16 135 GLN A O 1
ATOM 816 N N . THR A 1 136 ? 126.959 111.799 111.047 1.00 60.99 136 THR A N 1
ATOM 817 C CA . THR A 1 136 ? 128.204 111.253 111.578 1.00 60.99 136 THR A CA 1
ATOM 818 C C . THR A 1 136 ? 129.265 111.136 110.489 1.00 60.99 136 THR A C 1
ATOM 819 O O . THR A 1 136 ? 130.435 111.470 110.717 1.00 60.99 136 THR A O 1
ATOM 823 N N . ILE A 1 137 ? 128.877 110.667 109.300 1.00 63.21 137 ILE A N 1
ATOM 824 C CA . ILE A 1 137 ? 129.834 110.560 108.201 1.00 63.21 137 ILE A CA 1
ATOM 825 C C . ILE A 1 137 ? 130.380 111.931 107.832 1.00 63.21 137 ILE A C 1
ATOM 826 O O . ILE A 1 137 ? 131.589 112.103 107.634 1.00 63.21 137 ILE A O 1
ATOM 831 N N . ALA A 1 138 ? 129.499 112.927 107.726 1.00 62.06 138 ALA A N 1
ATOM 832 C CA . ALA A 1 138 ? 129.951 114.269 107.376 1.00 62.06 138 ALA A CA 1
ATOM 833 C C . ALA A 1 138 ? 130.855 114.857 108.450 1.00 62.06 138 ALA A C 1
ATOM 834 O O . ALA A 1 138 ? 131.844 115.523 108.125 1.00 62.06 138 ALA A O 1
ATOM 836 N N . PHE A 1 139 ? 130.537 114.624 109.726 1.00 62.24 139 PHE A N 1
ATOM 837 C CA . PHE A 1 139 ? 131.390 115.101 110.809 1.00 62.24 139 PHE A CA 1
ATOM 838 C C . PHE A 1 139 ? 132.771 114.467 110.732 1.00 62.24 139 PHE A C 1
ATOM 839 O O . PHE A 1 139 ? 133.791 115.149 110.888 1.00 62.24 139 PHE A O 1
ATOM 847 N N . ASN A 1 140 ? 132.822 113.155 110.492 1.00 63.18 140 ASN A N 1
ATOM 848 C CA . ASN A 1 140 ? 134.108 112.474 110.386 1.00 63.18 140 ASN A CA 1
ATOM 849 C C . ASN A 1 140 ? 134.912 112.995 109.204 1.00 63.18 140 ASN A C 1
ATOM 850 O O . ASN A 1 140 ? 136.130 113.183 109.306 1.00 63.18 140 ASN A O 1
ATOM 855 N N . ILE A 1 141 ? 134.251 113.228 108.070 1.00 64.73 141 ILE A N 1
ATOM 856 C CA . ILE A 1 141 ? 134.960 113.701 106.883 1.00 64.73 141 ILE A CA 1
ATOM 857 C C . ILE A 1 141 ? 135.502 115.106 107.112 1.00 64.73 141 ILE A C 1
ATOM 858 O O . ILE A 1 141 ? 136.655 115.408 106.783 1.00 64.73 141 ILE A O 1
ATOM 863 N N . GLY A 1 142 ? 134.678 115.987 107.682 1.00 66.69 142 GLY A N 1
ATOM 864 C CA . GLY A 1 142 ? 135.117 117.353 107.914 1.00 66.69 142 GLY A CA 1
ATOM 865 C C . GLY A 1 142 ? 136.223 117.457 108.947 1.00 66.69 142 GLY A C 1
ATOM 866 O O . GLY A 1 142 ? 137.188 118.201 108.760 1.00 66.69 142 GLY A O 1
ATOM 867 N N . SER A 1 143 ? 136.097 116.717 110.052 1.00 67.31 143 SER A N 1
ATOM 868 C CA . SER A 1 143 ? 137.071 116.829 111.135 1.00 67.31 143 SER A CA 1
ATOM 869 C C . SER A 1 143 ? 138.455 116.367 110.697 1.00 67.31 143 SER A C 1
ATOM 870 O O . SER A 1 143 ? 139.464 116.990 111.049 1.00 67.31 143 SER A O 1
ATOM 873 N N . THR A 1 144 ? 138.529 115.283 109.926 1.00 69.23 144 THR A N 1
ATOM 874 C CA . THR A 1 144 ? 139.820 114.718 109.553 1.00 69.23 144 THR A CA 1
ATOM 875 C C . THR A 1 144 ? 140.440 115.477 108.388 1.00 69.23 144 THR A C 1
ATOM 876 O O . THR A 1 144 ? 140.831 114.875 107.383 1.00 69.23 144 THR A O 1
ATOM 880 N N . MET A 1 145 ? 140.542 116.797 108.522 1.00 72.83 145 MET A N 1
ATOM 881 C CA . MET A 1 145 ? 141.150 117.644 107.508 1.00 72.83 145 MET A CA 1
ATOM 882 C C . MET A 1 145 ? 141.814 118.827 108.192 1.00 72.83 145 MET A C 1
ATOM 883 O O . MET A 1 145 ? 141.494 119.169 109.333 1.00 72.83 145 MET A O 1
ATOM 888 N N . GLU A 1 146 ? 142.744 119.453 107.479 1.00 75.67 146 GLU A N 1
ATOM 889 C CA . GLU A 1 146 ? 143.176 120.788 107.855 1.00 75.67 146 GLU A CA 1
ATOM 890 C C . GLU A 1 146 ? 142.019 121.751 107.607 1.00 75.67 146 GLU A C 1
ATOM 891 O O . GLU A 1 146 ? 141.064 121.419 106.905 1.00 75.67 146 GLU A O 1
ATOM 897 N N . ASP A 1 147 ? 142.096 122.932 108.222 1.00 73.77 147 ASP A N 1
ATOM 898 C CA . ASP A 1 147 ? 141.043 123.957 108.209 1.00 73.77 147 ASP A CA 1
ATOM 899 C C . ASP A 1 147 ? 139.648 123.323 108.301 1.00 73.77 147 ASP A C 1
ATOM 900 O O . ASP A 1 147 ? 138.796 123.450 107.424 1.00 73.77 147 ASP A O 1
ATOM 905 N N . ASN A 1 148 ? 139.456 122.650 109.440 1.00 68.69 148 ASN A N 1
ATOM 906 C CA . ASN A 1 148 ? 138.264 121.855 109.720 1.00 68.69 148 ASN A CA 1
ATOM 907 C C . ASN A 1 148 ? 136.989 122.573 109.294 1.00 68.69 148 ASN A C 1
ATOM 908 O O . ASN A 1 148 ? 136.825 123.776 109.516 1.00 68.69 148 ASN A O 1
ATOM 913 N N . MET A 1 149 ? 136.080 121.814 108.681 1.00 66.62 149 MET A N 1
ATOM 914 C CA . MET A 1 149 ? 134.904 122.355 108.013 1.00 66.62 149 MET A CA 1
ATOM 915 C C . MET A 1 149 ? 133.624 122.186 108.822 1.00 66.62 149 MET A C 1
ATOM 916 O O . MET A 1 149 ? 132.532 122.347 108.269 1.00 66.62 149 MET A O 1
ATOM 921 N N . GLY A 1 150 ? 133.724 121.855 110.110 1.00 64.12 150 GLY A N 1
ATOM 922 C CA . GLY A 1 150 ? 132.524 121.631 110.900 1.00 64.12 150 GLY A CA 1
ATOM 923 C C . GLY A 1 150 ? 131.681 122.881 111.074 1.00 64.12 150 GLY A C 1
ATOM 924 O O . GLY A 1 150 ? 130.450 122.806 111.147 1.00 64.12 150 GLY A O 1
ATOM 925 N N . GLY A 1 151 ? 132.329 124.044 111.156 1.00 62.50 151 GLY A N 1
ATOM 926 C CA . GLY A 1 151 ? 131.583 125.283 111.294 1.00 62.50 151 GLY A CA 1
ATOM 927 C C . GLY A 1 151 ? 130.671 125.546 110.112 1.00 62.50 151 GLY A C 1
ATOM 928 O O . GLY A 1 151 ? 129.572 126.083 110.269 1.00 62.50 151 GLY A O 1
ATOM 929 N N . TYR A 1 152 ? 131.112 125.164 108.913 1.00 63.61 152 TYR A N 1
ATOM 930 C CA . TYR A 1 152 ? 130.272 125.330 107.734 1.00 63.61 152 TYR A CA 1
ATOM 931 C C . TYR A 1 152 ? 129.041 124.435 107.800 1.00 63.61 152 TYR A C 1
ATOM 932 O O . TYR A 1 152 ? 127.944 124.854 107.418 1.00 63.61 152 TYR A O 1
ATOM 941 N N . MET A 1 153 ? 129.192 123.205 108.294 1.00 63.14 153 MET A N 1
ATOM 942 C CA . MET A 1 153 ? 128.027 122.341 108.454 1.00 63.14 153 MET A CA 1
ATOM 943 C C . MET A 1 153 ? 127.084 122.874 109.527 1.00 63.14 153 MET A C 1
ATOM 944 O O . MET A 1 153 ? 125.859 122.762 109.398 1.00 63.14 153 MET A O 1
ATOM 949 N N . SER A 1 154 ? 127.635 123.450 110.597 1.00 60.68 154 SER A N 1
ATOM 950 C CA . SER A 1 154 ? 126.791 124.082 111.609 1.00 60.68 154 SER A CA 1
ATOM 951 C C . SER A 1 154 ? 125.996 125.239 111.014 1.00 60.68 154 SER A C 1
ATOM 952 O O . SER A 1 154 ? 124.789 125.386 111.273 1.00 60.68 154 SER A O 1
ATOM 955 N N . ALA A 1 155 ? 126.662 126.071 110.211 1.00 59.86 155 ALA A N 1
ATOM 956 C CA . ALA A 1 155 ? 125.970 127.148 109.516 1.00 59.86 155 ALA A CA 1
ATOM 957 C C . ALA A 1 155 ? 124.897 126.596 108.592 1.00 59.86 155 ALA A C 1
ATOM 958 O O . ALA A 1 155 ? 123.817 127.178 108.469 1.00 59.86 155 ALA A O 1
ATOM 960 N N . GLY A 1 156 ? 125.180 125.474 107.931 1.00 59.06 156 GLY A N 1
ATOM 961 C CA . GLY A 1 156 ? 124.178 124.853 107.082 1.00 59.06 156 GLY A CA 1
ATOM 962 C C . GLY A 1 156 ? 122.959 124.395 107.856 1.00 59.06 156 GLY A C 1
ATOM 963 O O . GLY A 1 156 ? 121.829 124.538 107.390 1.00 59.06 156 GLY A O 1
ATOM 964 N N . ILE A 1 157 ? 123.171 123.839 109.049 1.00 57.61 157 ILE A N 1
ATOM 965 C CA . ILE A 1 157 ? 122.052 123.410 109.890 1.00 57.61 157 ILE A CA 1
ATOM 966 C C . ILE A 1 157 ? 121.185 124.606 110.273 1.00 57.61 157 ILE A C 1
ATOM 967 O O . ILE A 1 157 ? 119.947 124.574 110.167 1.00 57.61 157 ILE A O 1
ATOM 972 N N . GLY A 1 158 ? 121.826 125.684 110.721 1.00 57.76 158 GLY A N 1
ATOM 973 C CA . GLY A 1 158 ? 121.066 126.870 111.087 1.00 57.76 158 GLY A CA 1
ATOM 974 C C . GLY A 1 158 ? 120.329 127.483 109.909 1.00 57.76 158 GLY A C 1
ATOM 975 O O . GLY A 1 158 ? 119.184 127.936 110.040 1.00 57.76 158 GLY A O 1
ATOM 976 N N . ILE A 1 159 ? 120.982 127.518 108.747 1.00 58.17 159 ILE A N 1
ATOM 977 C CA . ILE A 1 159 ? 120.342 128.040 107.547 1.00 58.17 159 ILE A CA 1
ATOM 978 C C . ILE A 1 159 ? 119.171 127.158 107.151 1.00 58.17 159 ILE A C 1
ATOM 979 O O . ILE A 1 159 ? 118.150 127.648 106.669 1.00 58.17 159 ILE A O 1
ATOM 984 N N . SER A 1 160 ? 119.290 125.846 107.360 1.00 57.85 160 SER A N 1
ATOM 985 C CA . SER A 1 160 ? 118.157 124.955 107.133 1.00 57.85 160 SER A CA 1
ATOM 986 C C . SER A 1 160 ? 116.973 125.357 107.995 1.00 57.85 160 SER A C 1
ATOM 987 O O . SER A 1 160 ? 115.840 125.462 107.509 1.00 57.85 160 SER A O 1
ATOM 990 N N . GLY A 1 161 ? 117.221 125.591 109.283 1.00 56.43 161 GLY A N 1
ATOM 991 C CA . GLY A 1 161 ? 116.133 125.991 110.165 1.00 56.43 161 GLY A CA 1
ATOM 992 C C . GLY A 1 161 ? 115.457 127.275 109.719 1.00 56.43 161 GLY A C 1
ATOM 993 O O . GLY A 1 161 ? 114.232 127.326 109.540 1.00 56.43 161 GLY A O 1
ATOM 994 N N . VAL A 1 162 ? 116.251 128.327 109.504 1.00 57.87 162 VAL A N 1
ATOM 995 C CA . VAL A 1 162 ? 115.662 129.617 109.147 1.00 57.87 162 VAL A CA 1
ATOM 996 C C . VAL A 1 162 ? 115.021 129.563 107.762 1.00 57.87 162 VAL A C 1
ATOM 997 O O . VAL A 1 162 ? 114.000 130.218 107.514 1.00 57.87 162 VAL A O 1
ATOM 1001 N N . PHE A 1 163 ? 115.591 128.781 106.844 1.00 57.80 163 PHE A N 1
ATOM 1002 C CA . PHE A 1 163 ? 115.049 128.655 105.499 1.00 57.80 163 PHE A CA 1
ATOM 1003 C C . PHE A 1 163 ? 113.703 127.949 105.516 1.00 57.80 163 PHE A C 1
ATOM 1004 O O . PHE A 1 163 ? 112.775 128.359 104.811 1.00 57.80 163 PHE A O 1
ATOM 1012 N N . ILE A 1 164 ? 113.569 126.895 106.324 1.00 57.20 164 ILE A N 1
ATOM 1013 C CA . ILE A 1 164 ? 112.277 126.229 106.456 1.00 57.20 164 ILE A CA 1
ATOM 1014 C C . ILE A 1 164 ? 111.258 127.174 107.080 1.00 57.20 164 ILE A C 1
ATOM 1015 O O . ILE A 1 164 ? 110.089 127.202 106.677 1.00 57.20 164 ILE A O 1
ATOM 1020 N N . PHE A 1 165 ? 111.687 127.973 108.061 1.00 58.21 165 PHE A N 1
ATOM 1021 C CA . PHE A 1 165 ? 110.800 128.980 108.645 1.00 58.21 165 PHE A CA 1
ATOM 1022 C C . PHE A 1 165 ? 110.272 129.940 107.581 1.00 58.21 165 PHE A C 1
ATOM 1023 O O . PHE A 1 165 ? 109.057 130.180 107.475 1.00 58.21 165 PHE A O 1
ATOM 1031 N N . VAL A 1 166 ? 111.181 130.501 106.783 1.00 58.64 166 VAL A N 1
ATOM 1032 C CA . VAL A 1 166 ? 110.794 131.477 105.769 1.00 58.64 166 VAL A CA 1
ATOM 1033 C C . VAL A 1 166 ? 109.888 130.833 104.728 1.00 58.64 166 VAL A C 1
ATOM 1034 O O . VAL A 1 166 ? 108.905 131.436 104.279 1.00 58.64 166 VAL A O 1
ATOM 1038 N N . ILE A 1 167 ? 110.204 129.601 104.327 1.00 58.44 167 ILE A N 1
ATOM 1039 C CA . ILE A 1 167 ? 109.379 128.908 103.344 1.00 58.44 167 ILE A CA 1
ATOM 1040 C C . ILE A 1 167 ? 107.982 128.674 103.897 1.00 58.44 167 ILE A C 1
ATOM 1041 O O . ILE A 1 167 ? 106.986 128.805 103.178 1.00 58.44 167 ILE A O 1
ATOM 1046 N N . ASN A 1 168 ? 107.882 128.330 105.183 1.00 58.91 168 ASN A N 1
ATOM 1047 C CA . ASN A 1 168 ? 106.571 128.128 105.790 1.00 58.91 168 ASN A CA 1
ATOM 1048 C C . ASN A 1 168 ? 105.752 129.411 105.758 1.00 58.91 168 ASN A C 1
ATOM 1049 O O . ASN A 1 168 ? 104.558 129.390 105.429 1.00 58.91 168 ASN A O 1
ATOM 1054 N N . LEU A 1 169 ? 106.379 130.540 106.098 1.00 58.62 169 LEU A N 1
ATOM 1055 C CA . LEU A 1 169 ? 105.652 131.809 106.079 1.00 58.62 169 LEU A CA 1
ATOM 1056 C C . LEU A 1 169 ? 105.236 132.209 104.668 1.00 58.62 169 LEU A C 1
ATOM 1057 O O . LEU A 1 169 ? 104.136 132.738 104.469 1.00 58.62 169 LEU A O 1
ATOM 1062 N N . LEU A 1 170 ? 106.097 131.982 103.675 1.00 59.32 170 LEU A N 1
ATOM 1063 C CA . LEU A 1 170 ? 105.711 132.306 102.303 1.00 59.32 170 LEU A CA 1
ATOM 1064 C C . LEU A 1 170 ? 104.619 131.373 101.793 1.00 59.32 170 LEU A C 1
ATOM 1065 O O . LEU A 1 170 ? 103.784 131.777 100.975 1.00 59.32 170 LEU A O 1
ATOM 1070 N N . LEU A 1 171 ? 104.610 130.123 102.257 1.00 59.30 171 LEU A N 1
ATOM 1071 C CA . LEU A 1 171 ? 103.579 129.182 101.833 1.00 59.30 171 LEU A CA 1
ATOM 1072 C C . LEU A 1 171 ? 102.231 129.516 102.453 1.00 59.30 171 LEU A C 1
ATOM 1073 O O . LEU A 1 171 ? 101.193 129.398 101.793 1.00 59.30 171 LEU A O 1
ATOM 1078 N N . ASP A 1 172 ? 102.225 129.934 103.722 1.00 59.37 172 ASP A N 1
ATOM 1079 C CA . ASP A 1 172 ? 100.963 130.157 104.423 1.00 59.37 172 ASP A CA 1
ATOM 1080 C C . ASP A 1 172 ? 100.103 131.211 103.739 1.00 59.37 172 ASP A C 1
ATOM 1081 O O . ASP A 1 172 ? 98.882 131.233 103.930 1.00 59.37 172 ASP A O 1
ATOM 1086 N N . GLN A 1 173 ? 100.713 132.092 102.946 1.00 59.90 173 GLN A N 1
ATOM 1087 C CA . GLN A 1 173 ? 99.947 133.144 102.286 1.00 59.90 173 GLN A CA 1
ATOM 1088 C C . GLN A 1 173 ? 99.182 132.613 101.079 1.00 59.90 173 GLN A C 1
ATOM 1089 O O . GLN A 1 173 ? 98.056 133.049 100.813 1.00 59.90 173 GLN A O 1
ATOM 1095 N N . PHE A 1 174 ? 99.771 131.674 100.335 1.00 62.43 174 PHE A N 1
ATOM 1096 C CA . PHE A 1 174 ? 99.243 131.267 99.038 1.00 62.43 174 PHE A CA 1
ATOM 1097 C C . PHE A 1 174 ? 98.779 129.813 99.007 1.00 62.43 174 PHE A C 1
ATOM 1098 O O . PHE A 1 174 ? 98.574 129.260 97.923 1.00 62.43 174 PHE A O 1
ATOM 1106 N N . VAL A 1 175 ? 98.605 129.182 100.164 1.00 62.99 175 VAL A N 1
ATOM 1107 C CA . VAL A 1 175 ? 98.229 127.776 100.240 1.00 62.99 175 VAL A CA 1
ATOM 1108 C C . VAL A 1 175 ? 96.964 127.640 101.075 1.00 62.99 175 VAL A C 1
ATOM 1109 O O . VAL A 1 175 ? 96.863 128.210 102.166 1.00 62.99 175 VAL A O 1
ATOM 1113 N N . SER A 1 176 ? 95.994 126.884 100.551 1.00 66.89 176 SER A N 1
ATOM 1114 C CA . SER A 1 176 ? 94.746 126.621 101.253 1.00 66.89 176 SER A CA 1
ATOM 1115 C C . SER A 1 176 ? 94.974 125.619 102.385 1.00 66.89 176 SER A C 1
ATOM 1116 O O . SER A 1 176 ? 95.795 124.709 102.252 1.00 66.89 176 SER A O 1
ATOM 1119 N N . PRO A 1 177 ? 94.264 125.765 103.507 1.00 68.45 177 PRO A N 1
ATOM 1120 C CA . PRO A 1 177 ? 94.412 124.844 104.656 1.00 68.45 177 PRO A CA 1
ATOM 1121 C C . PRO A 1 177 ? 93.474 123.636 104.608 1.00 68.45 177 PRO A C 1
ATOM 1122 O O . PRO A 1 177 ? 92.467 123.543 105.312 1.00 68.45 177 PRO A O 1
ATOM 1126 N N . GLU A 1 178 ? 93.809 122.672 103.748 1.00 69.88 178 GLU A N 1
ATOM 1127 C CA . GLU A 1 178 ? 92.927 121.527 103.547 1.00 69.88 178 GLU A CA 1
ATOM 1128 C C . GLU A 1 178 ? 92.971 120.551 104.719 1.00 69.88 178 G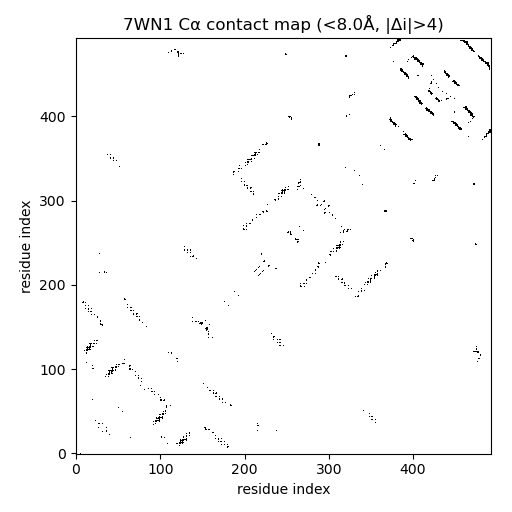LU A C 1
ATOM 1129 O O . GLU A 1 178 ? 91.923 120.050 105.144 1.00 69.88 178 GLU A O 1
ATOM 1135 N N . LYS A 1 179 ? 94.163 120.264 105.248 1.00 66.48 179 LYS A N 1
ATOM 1136 C CA . LYS A 1 179 ? 94.331 119.426 106.438 1.00 66.48 179 LYS A CA 1
ATOM 1137 C C . LYS A 1 179 ? 93.713 118.038 106.227 1.00 66.48 179 LYS A C 1
ATOM 1138 O O . LYS A 1 179 ? 92.721 117.661 106.852 1.00 66.48 179 LYS A O 1
ATOM 1144 N N . HIS A 1 180 ? 94.325 117.291 105.304 1.00 64.44 180 HIS A N 1
ATOM 1145 C CA . HIS A 1 180 ? 93.785 115.986 104.928 1.00 64.44 180 HIS A CA 1
ATOM 1146 C C . HIS A 1 180 ? 93.778 115.018 106.106 1.00 64.44 180 HIS A C 1
ATOM 1147 O O . HIS A 1 180 ? 92.739 114.437 106.440 1.00 64.44 180 HIS A O 1
ATOM 1154 N N . TYR A 1 181 ? 94.925 114.837 106.754 1.00 63.52 181 TYR A N 1
ATOM 1155 C CA . TYR A 1 181 ? 95.055 113.962 107.913 1.00 63.52 181 TYR A CA 1
ATOM 1156 C C . TYR A 1 181 ? 95.606 114.733 109.104 1.00 63.52 181 TYR A C 1
ATOM 1157 O O . TYR A 1 181 ? 96.466 114.248 109.840 1.00 63.52 181 TYR A O 1
ATOM 1166 N N . GLY A 1 182 ? 95.112 115.951 109.305 1.00 66.86 182 GLY A N 1
ATOM 1167 C CA . GLY A 1 182 ? 95.699 116.849 110.272 1.00 66.86 182 GLY A CA 1
ATOM 1168 C C . GLY A 1 182 ? 96.931 117.570 109.782 1.00 66.86 182 GLY A C 1
ATOM 1169 O O . GLY A 1 182 ? 97.528 118.337 110.548 1.00 66.86 182 GLY A O 1
ATOM 1170 N N . VAL A 1 183 ? 97.335 117.345 108.534 1.00 64.09 183 VAL A N 1
ATOM 1171 C CA . VAL A 1 183 ? 98.477 118.009 107.923 1.00 64.09 183 VAL A CA 1
ATOM 1172 C C . VAL A 1 183 ? 98.016 118.639 106.619 1.00 64.09 183 VAL A C 1
ATOM 1173 O O . VAL A 1 183 ? 97.264 118.024 105.856 1.00 64.09 183 VAL A O 1
ATOM 1177 N N . ASN A 1 184 ? 98.459 119.870 106.372 1.00 63.58 184 ASN A N 1
ATOM 1178 C CA . ASN A 1 184 ? 98.086 120.572 105.152 1.00 63.58 184 ASN A CA 1
ATOM 1179 C C . ASN A 1 184 ? 98.590 119.812 103.931 1.00 63.58 184 ASN A C 1
ATOM 1180 O O . ASN A 1 184 ? 99.710 119.297 103.926 1.00 63.58 184 ASN A O 1
ATOM 1185 N N . LYS A 1 185 ? 97.753 119.738 102.896 1.00 62.67 185 LYS A N 1
ATOM 1186 C CA . LYS A 1 185 ? 98.095 118.955 101.713 1.00 62.67 185 LYS A CA 1
ATOM 1187 C C . LYS A 1 185 ? 99.148 119.660 100.865 1.00 62.67 185 LYS A C 1
ATOM 1188 O O . LYS A 1 185 ? 100.272 119.165 100.702 1.00 62.67 185 LYS A O 1
ATOM 1194 N N . ALA A 1 186 ? 98.798 120.826 100.318 1.00 60.77 186 ALA A N 1
ATOM 1195 C CA . ALA A 1 186 ? 99.703 121.522 99.410 1.00 60.77 186 ALA A CA 1
ATOM 1196 C C . ALA A 1 186 ? 100.954 121.993 100.134 1.00 60.77 186 ALA A C 1
ATOM 1197 O O . ALA A 1 186 ? 102.045 122.017 99.554 1.00 60.77 186 ALA A O 1
ATOM 1199 N N . LYS A 1 187 ? 100.813 122.378 101.399 1.00 60.08 187 LYS A N 1
ATOM 1200 C CA . LYS A 1 187 ? 101.967 122.794 102.184 1.00 60.08 187 LYS A CA 1
ATOM 1201 C C . LYS A 1 187 ? 102.944 121.641 102.375 1.00 60.08 187 LYS A C 1
ATOM 1202 O O . LYS A 1 187 ? 104.161 121.818 102.238 1.00 60.08 187 LYS A O 1
ATOM 1208 N N . LEU A 1 188 ? 102.428 120.444 102.670 1.00 59.36 188 LEU A N 1
ATOM 1209 C CA . LEU A 1 188 ? 103.282 119.265 102.774 1.00 59.36 188 LEU A CA 1
ATOM 1210 C C . LEU A 1 188 ? 103.964 118.965 101.446 1.00 59.36 188 LEU A C 1
ATOM 1211 O O . LEU A 1 188 ? 105.167 118.679 101.404 1.00 59.36 188 LEU A O 1
ATOM 1216 N N . LEU A 1 189 ? 103.205 119.022 100.349 1.00 59.03 189 LEU A N 1
ATOM 1217 C CA . LEU A 1 189 ? 103.786 118.746 99.039 1.00 59.03 189 LEU A CA 1
ATOM 1218 C C . LEU A 1 189 ? 104.916 119.718 98.725 1.00 59.03 189 LEU A C 1
ATOM 1219 O O . LEU A 1 189 ? 105.999 119.309 98.291 1.00 59.03 189 LEU A O 1
ATOM 1224 N N . ALA A 1 190 ? 104.686 121.012 98.951 1.00 58.04 190 ALA A N 1
ATOM 1225 C CA . ALA A 1 190 ? 105.704 122.011 98.648 1.00 58.04 190 ALA A CA 1
ATOM 1226 C C . ALA A 1 190 ? 106.930 121.837 99.534 1.00 58.04 190 ALA A C 1
ATOM 1227 O O . ALA A 1 190 ? 108.070 121.877 99.053 1.00 58.04 190 ALA A O 1
ATOM 1229 N N . LEU A 1 191 ? 106.718 121.628 100.835 1.00 58.20 191 LEU A N 1
ATOM 1230 C CA . LEU A 1 191 ? 107.851 121.479 101.738 1.00 58.20 191 LEU A CA 1
ATOM 1231 C C . LEU A 1 191 ? 108.688 120.261 101.375 1.00 58.20 191 LEU A C 1
ATOM 1232 O O . LEU A 1 191 ? 109.923 120.327 101.372 1.00 58.20 191 LEU A O 1
ATOM 1237 N N . TYR A 1 192 ? 108.042 119.148 101.031 1.00 58.46 192 TYR A N 1
ATOM 1238 C CA . TYR A 1 192 ? 108.817 117.951 100.737 1.00 58.46 192 TYR A CA 1
ATOM 1239 C C . TYR A 1 192 ? 109.451 117.982 99.349 1.00 58.46 192 TYR A C 1
ATOM 1240 O O . TYR A 1 192 ? 110.534 117.416 99.171 1.00 58.46 192 TYR A O 1
ATOM 1249 N N . ILE A 1 193 ? 108.842 118.648 98.361 1.00 59.68 193 ILE A N 1
ATOM 1250 C CA . ILE A 1 193 ? 109.553 118.808 97.093 1.00 59.68 193 ILE A CA 1
ATOM 1251 C C . ILE A 1 193 ? 110.766 119.710 97.283 1.00 59.68 193 ILE A C 1
ATOM 1252 O O . ILE A 1 193 ? 111.820 119.483 96.678 1.00 59.68 193 ILE A O 1
ATOM 1257 N N . ILE A 1 194 ? 110.650 120.733 98.135 1.00 59.64 194 ILE A N 1
ATOM 1258 C CA . ILE A 1 194 ? 111.806 121.577 98.428 1.00 59.64 194 ILE A CA 1
ATOM 1259 C C . ILE A 1 194 ? 112.899 120.770 99.117 1.00 59.64 194 ILE A C 1
ATOM 1260 O O . ILE A 1 194 ? 114.089 120.900 98.793 1.00 59.64 194 ILE A O 1
ATOM 1265 N N . CYS A 1 195 ? 112.516 119.927 100.080 1.00 60.21 195 CYS A N 1
ATOM 1266 C CA . CYS A 1 195 ? 113.498 119.085 100.755 1.00 60.21 195 CYS A CA 1
ATOM 1267 C C . CYS A 1 195 ? 114.190 118.149 99.774 1.00 60.21 195 CYS A C 1
ATOM 1268 O O . CYS A 1 195 ? 115.418 118.005 99.804 1.00 60.21 195 CYS A O 1
ATOM 1271 N N . GLU A 1 196 ? 113.423 117.514 98.885 1.00 59.87 196 GLU A N 1
ATOM 1272 C CA . GLU A 1 196 ? 114.022 116.613 97.906 1.00 59.87 196 GLU A CA 1
ATOM 1273 C C . GLU A 1 196 ? 114.958 117.359 96.966 1.00 59.87 196 GLU A C 1
ATOM 1274 O O . GLU A 1 196 ? 116.036 116.859 96.632 1.00 59.87 196 GLU A O 1
ATOM 1280 N N . LEU A 1 197 ? 114.563 118.554 96.524 1.00 61.41 197 LEU A N 1
ATOM 1281 C CA . LEU A 1 197 ? 115.400 119.320 95.607 1.00 61.41 197 LEU A CA 1
ATOM 1282 C C . LEU A 1 197 ? 116.722 119.701 96.262 1.00 61.41 197 LEU A C 1
ATOM 1283 O O . LEU A 1 197 ? 117.801 119.481 95.693 1.00 61.41 197 LEU A O 1
ATOM 1288 N N . CYS A 1 198 ? 116.658 120.274 97.468 1.00 62.11 198 CYS A N 1
ATOM 1289 C CA . CYS A 1 198 ? 117.888 120.659 98.148 1.00 62.11 198 CYS A CA 1
ATOM 1290 C C . CYS A 1 198 ? 118.749 119.444 98.460 1.00 62.11 198 CYS A C 1
ATOM 1291 O O . CYS A 1 198 ? 119.980 119.518 98.379 1.00 62.11 198 CYS A O 1
ATOM 1294 N N . LEU A 1 199 ? 118.126 118.309 98.778 1.00 62.04 199 LEU A N 1
ATOM 1295 C CA . LEU A 1 199 ? 118.897 117.114 99.091 1.00 62.04 199 LEU A CA 1
ATOM 1296 C C . LEU A 1 199 ? 119.580 116.546 97.850 1.00 62.04 199 LEU A C 1
ATOM 1297 O O . LEU A 1 199 ? 120.715 116.070 97.930 1.00 62.04 199 LEU A O 1
ATOM 1302 N N . ILE A 1 200 ? 118.907 116.569 96.699 1.00 61.36 200 ILE A N 1
ATOM 1303 C CA . ILE A 1 200 ? 119.542 116.092 95.473 1.00 61.36 200 ILE A CA 1
ATOM 1304 C C . ILE A 1 200 ? 120.690 117.011 95.076 1.00 61.36 200 ILE A C 1
ATOM 1305 O O . ILE A 1 200 ? 121.737 116.553 94.597 1.00 61.36 200 ILE A O 1
ATOM 1310 N N . LEU A 1 201 ? 120.520 118.320 95.274 1.00 62.27 201 LEU A N 1
ATOM 1311 C CA . LEU A 1 201 ? 121.621 119.241 95.012 1.00 62.27 201 LEU A CA 1
ATOM 1312 C C . LEU A 1 201 ? 122.799 118.957 95.942 1.00 62.27 201 LEU A C 1
ATOM 1313 O O . LEU A 1 201 ? 123.965 118.986 95.520 1.00 62.27 201 LEU A O 1
ATOM 1318 N N . ALA A 1 202 ? 122.508 118.655 97.211 1.00 62.03 202 ALA A N 1
ATOM 1319 C CA . ALA A 1 202 ? 123.561 118.271 98.146 1.00 62.03 202 ALA A CA 1
ATOM 1320 C C . ALA A 1 202 ? 124.244 116.980 97.713 1.00 62.03 202 ALA A C 1
ATOM 1321 O O . ALA A 1 20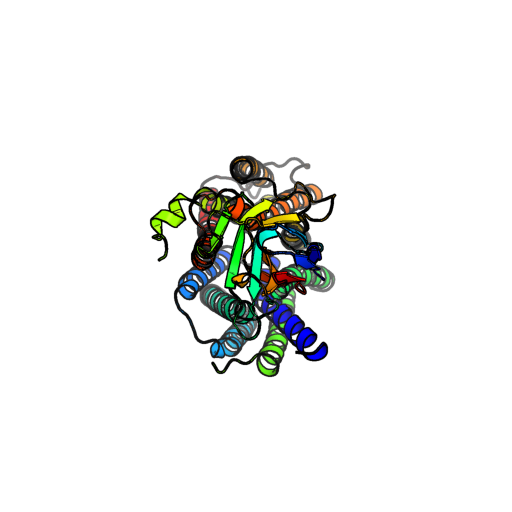2 ? 125.456 116.826 97.885 1.00 62.03 202 ALA A O 1
ATOM 1323 N N . ILE A 1 203 ? 123.479 116.032 97.166 1.00 63.40 203 ILE A N 1
ATOM 1324 C CA . ILE A 1 203 ? 124.063 114.789 96.664 1.00 63.40 203 ILE A CA 1
ATOM 1325 C C . ILE A 1 203 ? 125.028 115.078 95.525 1.00 63.40 203 ILE A C 1
ATOM 1326 O O . ILE A 1 203 ? 126.130 114.516 95.460 1.00 63.40 203 ILE A O 1
ATOM 1331 N N . VAL A 1 204 ? 124.618 115.946 94.599 1.00 63.72 204 VAL A N 1
ATOM 1332 C CA . VAL A 1 204 ? 125.484 116.304 93.479 1.00 63.72 204 VAL A CA 1
ATOM 1333 C C . VAL A 1 204 ? 126.776 116.926 93.990 1.00 63.72 204 VAL A C 1
ATOM 1334 O O . VAL A 1 204 ? 127.875 116.572 93.541 1.00 63.72 204 VAL A O 1
ATOM 1338 N N . PHE A 1 205 ? 126.666 117.849 94.947 1.00 64.13 205 PHE A N 1
ATOM 1339 C CA . PHE A 1 205 ? 127.864 118.480 95.496 1.00 64.13 205 PHE A CA 1
ATOM 1340 C C . PHE A 1 205 ? 128.748 117.469 96.221 1.00 64.13 205 PHE A C 1
ATOM 1341 O O . PHE A 1 205 ? 129.978 117.522 96.110 1.00 64.13 205 PHE A O 1
ATOM 1349 N N . CYS A 1 206 ? 128.139 116.543 96.967 1.00 65.82 206 CYS A N 1
ATOM 1350 C CA . CYS A 1 206 ? 128.907 115.518 97.667 1.00 65.82 206 CYS A CA 1
ATOM 1351 C C . CYS A 1 206 ? 129.696 114.659 96.694 1.00 65.82 206 CYS A C 1
ATOM 1352 O O . CYS A 1 206 ? 130.874 114.365 96.925 1.00 65.82 206 CYS A O 1
ATOM 1355 N N . VAL A 1 207 ? 129.057 114.236 95.603 1.00 65.89 207 VAL A N 1
ATOM 1356 C CA . VAL A 1 207 ? 129.745 113.397 94.628 1.00 65.89 207 VAL A CA 1
ATOM 1357 C C . VAL A 1 207 ? 130.858 114.178 93.942 1.00 65.89 207 VAL A C 1
ATOM 1358 O O . VAL A 1 207 ? 131.961 113.659 93.732 1.00 65.89 207 VAL A O 1
ATOM 1362 N N . CYS A 1 208 ? 130.596 115.441 93.592 1.00 67.65 208 CYS A N 1
ATOM 1363 C CA . CYS A 1 208 ? 131.580 116.206 92.832 1.00 67.65 208 CYS A CA 1
ATOM 1364 C C . CYS A 1 208 ? 132.795 116.576 93.677 1.00 67.65 208 CYS A C 1
ATOM 1365 O O . CYS A 1 208 ? 133.931 116.512 93.193 1.00 67.65 208 CYS A O 1
ATOM 1368 N N . ASN A 1 209 ? 132.587 116.965 94.935 1.00 67.01 209 ASN A N 1
ATOM 1369 C CA . ASN A 1 209 ? 133.668 117.573 95.704 1.00 67.01 209 ASN A CA 1
ATOM 1370 C C . ASN A 1 209 ? 134.445 116.572 96.556 1.00 67.01 209 ASN A C 1
ATOM 1371 O O . ASN A 1 209 ? 135.664 116.448 96.410 1.00 67.01 209 ASN A O 1
ATOM 1376 N N . LEU A 1 210 ? 133.763 115.860 97.448 1.00 68.67 210 LEU A N 1
ATOM 1377 C CA . LEU A 1 210 ? 134.449 115.030 98.430 1.00 68.67 210 LEU A CA 1
ATOM 1378 C C . LEU A 1 210 ? 135.128 113.828 97.784 1.00 68.67 210 LEU A C 1
ATOM 1379 O O . LEU A 1 210 ? 134.750 113.373 96.701 1.00 68.67 210 LEU A O 1
ATOM 1384 N N . ASP A 1 211 ? 136.148 113.319 98.471 1.00 74.18 211 ASP A N 1
ATOM 1385 C CA . ASP A 1 211 ? 136.833 112.083 98.109 1.00 74.18 211 ASP A CA 1
ATOM 1386 C C . ASP A 1 211 ? 136.419 111.018 99.116 1.00 74.18 211 ASP A C 1
ATOM 1387 O O . ASP A 1 211 ? 136.877 111.030 100.264 1.00 74.18 211 ASP A O 1
ATOM 1392 N N . LEU A 1 212 ? 135.555 110.099 98.687 1.00 74.17 212 LEU A N 1
ATOM 1393 C CA . LEU A 1 212 ? 134.975 109.097 99.570 1.00 74.17 212 LEU A CA 1
ATOM 1394 C C . LEU A 1 212 ? 135.617 107.724 99.417 1.00 74.17 212 LEU A C 1
ATOM 1395 O O . LEU A 1 212 ? 135.116 106.752 99.992 1.00 74.17 212 LEU A O 1
ATOM 1400 N N . THR A 1 213 ? 136.706 107.616 98.657 1.00 79.32 213 THR A N 1
ATOM 1401 C CA . THR A 1 213 ? 137.331 106.323 98.401 1.00 79.32 213 THR A CA 1
ATOM 1402 C C . THR A 1 213 ? 137.834 105.676 99.686 1.00 79.32 213 THR A C 1
ATOM 1403 O O . THR A 1 213 ? 137.327 104.627 100.096 1.00 79.32 213 THR A O 1
ATOM 1407 N N . ASN A 1 214 ? 138.816 106.297 100.333 1.00 82.29 214 ASN A N 1
ATOM 1408 C CA . ASN A 1 214 ? 139.387 105.759 101.565 1.00 82.29 214 ASN A CA 1
ATOM 1409 C C . ASN A 1 214 ? 140.006 106.862 102.415 1.00 82.29 214 ASN A C 1
ATOM 1410 O O . ASN A 1 214 ? 141.026 106.653 103.071 1.00 82.29 214 ASN A O 1
ATOM 1415 N N . ALA A 1 228 ? 150.625 106.750 127.138 1.00 78.27 228 ALA A N 1
ATOM 1416 C CA . ALA A 1 228 ? 149.622 106.322 128.105 1.00 78.27 228 ALA A CA 1
ATOM 1417 C C . ALA A 1 228 ? 148.424 107.265 128.098 1.00 78.27 228 ALA A C 1
ATOM 1418 O O . ALA A 1 228 ? 148.562 108.457 127.832 1.00 78.27 228 ALA A O 1
ATOM 1420 N N . THR A 1 229 ? 147.246 106.719 128.388 1.00 76.27 229 THR A N 1
ATOM 1421 C CA . THR A 1 229 ? 146.023 107.506 128.411 1.00 76.27 229 THR A CA 1
ATOM 1422 C C . THR A 1 229 ? 145.229 107.134 129.654 1.00 76.27 229 THR A C 1
ATOM 1423 O O . THR A 1 229 ? 145.181 105.969 130.058 1.00 76.27 229 THR A O 1
ATOM 1427 N N . LEU A 1 230 ? 144.613 108.144 130.266 1.00 73.49 230 LEU A N 1
ATOM 1428 C CA . LEU A 1 230 ? 143.799 107.937 131.455 1.00 73.49 230 LEU A CA 1
ATOM 1429 C C . LEU A 1 230 ? 142.593 107.070 131.121 1.00 73.49 230 LEU A C 1
ATOM 1430 O O . LEU A 1 230 ? 142.066 107.125 130.006 1.00 73.49 230 LEU A O 1
ATOM 1435 N N . SER A 1 231 ? 142.159 106.265 132.091 1.00 73.11 231 SER A N 1
ATOM 1436 C CA . SER A 1 231 ? 141.009 105.390 131.903 1.00 73.11 231 SER A CA 1
ATOM 1437 C C . SER A 1 231 ? 139.743 106.208 131.685 1.00 73.11 231 SER A C 1
ATOM 1438 O O . SER A 1 231 ? 139.691 107.388 132.045 1.00 73.11 231 SER A O 1
ATOM 1441 N N . TYR A 1 232 ? 138.720 105.590 131.091 1.00 70.51 232 TYR A N 1
ATOM 1442 C CA . TYR A 1 232 ? 137.486 106.314 130.804 1.00 70.51 232 TYR A CA 1
ATOM 1443 C C . TYR A 1 232 ? 136.804 106.788 132.079 1.00 70.51 232 TYR A C 1
ATOM 1444 O O . TYR A 1 232 ? 136.175 107.852 132.086 1.00 70.51 232 TYR A O 1
ATOM 1453 N N . MET A 1 233 ? 136.909 106.015 133.162 1.00 74.95 233 MET A N 1
ATOM 1454 C CA . MET A 1 233 ? 136.351 106.454 134.437 1.00 74.95 233 MET A CA 1
ATOM 1455 C C . MET A 1 233 ? 137.071 107.691 134.955 1.00 74.95 233 MET A C 1
ATOM 1456 O O . MET A 1 233 ? 136.440 108.599 135.509 1.00 74.95 233 MET A O 1
ATOM 1461 N N . GLU A 1 234 ? 138.395 107.741 134.792 1.00 72.56 234 GLU A N 1
ATOM 1462 C CA . GLU A 1 234 ? 139.154 108.907 135.234 1.00 72.56 234 GLU A CA 1
ATOM 1463 C C . GLU A 1 234 ? 138.742 110.156 134.468 1.00 72.56 234 GLU A C 1
ATOM 1464 O O . GLU A 1 234 ? 138.616 111.238 135.051 1.00 72.56 234 GLU A O 1
ATOM 1470 N N . LEU A 1 235 ? 138.537 110.027 133.156 1.00 69.59 235 LEU A N 1
ATOM 1471 C CA . LEU A 1 235 ? 138.106 111.171 132.360 1.00 69.59 235 LEU A CA 1
ATOM 1472 C C . LEU A 1 235 ? 136.692 111.597 132.730 1.00 69.59 235 LEU A C 1
ATOM 1473 O O . LEU A 1 235 ? 136.379 112.793 132.742 1.00 69.59 235 LEU A O 1
ATOM 1478 N N . PHE A 1 236 ? 135.820 110.631 133.022 1.00 68.93 236 PHE A N 1
ATOM 1479 C CA . PHE A 1 236 ? 134.456 110.962 133.420 1.00 68.93 236 PHE A CA 1
ATOM 1480 C C . PHE A 1 236 ? 134.429 111.704 134.750 1.00 68.93 236 PHE A C 1
ATOM 1481 O O . PHE A 1 236 ? 133.637 112.635 134.930 1.00 68.93 236 PHE A O 1
ATOM 1489 N N . LYS A 1 237 ? 135.281 111.302 135.695 1.00 70.58 237 LYS A N 1
ATOM 1490 C CA . LYS A 1 237 ? 135.283 111.943 137.006 1.00 70.58 237 LYS A CA 1
ATOM 1491 C C . LYS A 1 237 ? 135.737 113.394 136.914 1.00 70.58 237 LYS A C 1
ATOM 1492 O O . LYS A 1 237 ? 135.241 114.251 137.654 1.00 70.58 237 LYS A O 1
ATOM 1498 N N . ASP A 1 238 ? 136.686 113.688 136.023 1.00 70.17 238 ASP A N 1
ATOM 1499 C CA . ASP A 1 238 ? 137.112 115.069 135.821 1.00 70.17 238 ASP A CA 1
ATOM 1500 C C . ASP A 1 238 ? 135.968 115.923 135.292 1.00 70.17 238 ASP A C 1
ATOM 1501 O O . ASP A 1 238 ? 135.508 116.857 135.959 1.00 70.17 238 ASP A O 1
ATOM 1506 N N . SER A 1 239 ? 135.499 115.616 134.089 1.00 65.30 239 SER A N 1
ATOM 1507 C CA . SER A 1 239 ? 134.455 116.402 133.437 1.00 65.30 239 SER A CA 1
ATOM 1508 C C . SER A 1 239 ? 133.090 115.743 133.615 1.00 65.30 239 SER A C 1
ATOM 1509 O O . SER A 1 239 ? 132.453 115.306 132.660 1.00 65.30 239 SER A O 1
ATOM 1512 N N . TYR A 1 240 ? 132.642 115.669 134.865 1.00 62.66 240 TYR A N 1
ATOM 1513 C CA . TYR A 1 240 ? 131.288 115.201 135.128 1.00 62.66 240 TYR A CA 1
ATOM 1514 C C . TYR A 1 240 ? 130.285 116.342 135.154 1.00 62.66 240 TYR A C 1
ATOM 1515 O O . TYR A 1 240 ? 129.095 116.116 134.914 1.00 62.66 240 TYR A O 1
ATOM 1524 N N . LYS A 1 241 ? 130.739 117.563 135.441 1.00 60.30 241 LYS A N 1
ATOM 1525 C CA . LYS A 1 241 ? 129.850 118.718 135.381 1.00 60.30 241 LYS A CA 1
ATOM 1526 C C . LYS A 1 241 ? 129.510 119.070 133.940 1.00 60.30 241 LYS A C 1
ATOM 1527 O O . LYS A 1 241 ? 128.359 119.386 133.621 1.00 60.30 241 LYS A O 1
ATOM 1533 N N . ALA A 1 242 ? 130.506 119.026 133.053 1.00 59.90 242 ALA A N 1
ATOM 1534 C CA . ALA A 1 242 ? 130.264 119.357 131.653 1.00 59.90 242 ALA A CA 1
ATOM 1535 C C . ALA A 1 242 ? 129.301 118.368 131.012 1.00 59.90 242 ALA A C 1
ATOM 1536 O O . ALA A 1 242 ? 128.430 118.757 130.226 1.00 59.90 242 ALA A O 1
ATOM 1538 N N . ILE A 1 243 ? 129.450 117.081 131.328 1.00 59.75 243 ILE A N 1
ATOM 1539 C CA . ILE A 1 243 ? 128.514 116.076 130.834 1.00 59.75 243 ILE A CA 1
ATOM 1540 C C . ILE A 1 243 ? 127.126 116.318 131.412 1.00 59.75 243 ILE A C 1
ATOM 1541 O O . ILE A 1 243 ? 126.113 116.226 130.709 1.00 59.75 243 ILE A O 1
ATOM 1546 N N . LEU A 1 244 ? 127.061 116.628 132.709 1.00 58.33 244 LEU A N 1
ATOM 1547 C CA . LEU A 1 244 ? 125.774 116.859 133.354 1.00 58.33 244 LEU A CA 1
ATOM 1548 C C . LEU A 1 244 ? 125.073 118.083 132.780 1.00 58.33 244 LEU A C 1
ATOM 1549 O O . LEU A 1 244 ? 123.863 118.053 132.532 1.00 58.33 244 LEU A O 1
ATOM 1554 N N . THR A 1 245 ? 125.816 119.169 132.559 1.00 58.03 245 THR A N 1
ATOM 1555 C CA . THR A 1 245 ? 125.201 120.389 132.045 1.00 58.03 245 THR A CA 1
ATOM 1556 C C . THR A 1 245 ? 124.705 120.204 130.618 1.00 58.03 245 THR A C 1
ATOM 1557 O O . THR A 1 245 ? 123.700 120.804 130.221 1.00 58.03 245 THR A O 1
ATOM 1561 N N . MET A 1 246 ? 125.402 119.388 129.825 1.00 58.15 246 MET A N 1
ATOM 1562 C CA . MET A 1 246 ? 124.954 119.138 128.460 1.00 58.15 246 MET A CA 1
ATOM 1563 C C . MET A 1 246 ? 123.661 118.336 128.447 1.00 58.15 246 MET A C 1
ATOM 1564 O O . MET A 1 246 ? 122.795 118.551 127.592 1.00 58.15 246 MET A O 1
ATOM 1569 N N . PHE A 1 247 ? 123.519 117.394 129.380 1.00 55.93 247 PHE A N 1
ATOM 1570 C CA . PHE A 1 247 ? 122.288 116.618 129.465 1.00 55.93 247 PHE A CA 1
ATOM 1571 C C . PHE A 1 247 ? 121.122 117.480 129.927 1.00 55.93 247 PHE A C 1
ATOM 1572 O O . PHE A 1 247 ? 120.014 117.375 129.391 1.00 55.93 247 PHE A O 1
ATOM 1580 N N . LEU A 1 248 ? 121.354 118.343 130.918 1.00 55.13 248 LEU A N 1
ATOM 1581 C CA . LEU A 1 248 ? 120.261 119.099 131.524 1.00 55.13 248 LEU A CA 1
ATOM 1582 C C . LEU A 1 248 ? 119.615 120.051 130.525 1.00 55.13 248 LEU A C 1
ATOM 1583 O O . LEU A 1 248 ? 118.387 120.183 130.484 1.00 55.13 248 LEU A O 1
ATOM 1588 N N . VAL A 1 249 ? 120.427 120.734 129.717 1.00 55.05 249 VAL A N 1
ATOM 1589 C CA . VAL A 1 249 ? 119.886 121.740 128.806 1.00 55.05 249 VAL A CA 1
ATOM 1590 C C . VAL A 1 249 ? 119.025 121.087 127.731 1.00 55.05 249 VAL A C 1
ATOM 1591 O O . VAL A 1 249 ? 117.953 121.593 127.381 1.00 55.05 249 VAL A O 1
ATOM 1595 N N . ASN A 1 250 ? 119.474 119.950 127.195 1.00 55.79 250 ASN A N 1
ATOM 1596 C CA . ASN A 1 250 ? 118.717 119.285 126.140 1.00 55.79 250 ASN A CA 1
ATOM 1597 C C . ASN A 1 250 ? 117.520 118.533 126.704 1.00 55.79 250 ASN A C 1
ATOM 1598 O O . ASN A 1 250 ? 116.481 118.424 126.044 1.00 55.79 250 ASN A O 1
ATOM 1603 N N . TRP A 1 251 ? 117.651 117.998 127.918 1.00 55.81 251 TRP A N 1
ATOM 1604 C CA . TRP A 1 251 ? 116.550 117.265 128.533 1.00 55.81 251 TRP A CA 1
ATOM 1605 C C . TRP A 1 251 ? 115.351 118.171 128.774 1.00 55.81 251 TRP A C 1
ATOM 1606 O O . TRP A 1 251 ? 114.205 117.767 128.554 1.00 55.81 251 TRP A O 1
ATOM 1617 N N . LEU A 1 252 ? 115.595 119.400 129.228 1.00 55.45 252 LEU A N 1
ATOM 1618 C CA . LEU A 1 252 ? 114.492 120.300 129.542 1.00 55.45 252 LEU A CA 1
ATOM 1619 C C . LEU A 1 252 ? 113.854 120.864 128.278 1.00 55.45 252 LEU A C 1
ATOM 1620 O O . LEU A 1 252 ? 112.628 120.996 128.205 1.00 55.45 252 LEU A O 1
ATOM 1625 N N . THR A 1 253 ? 114.663 121.212 127.276 1.00 55.30 253 THR A N 1
ATOM 1626 C CA . THR A 1 253 ? 114.116 121.873 126.097 1.00 55.30 253 THR A CA 1
ATOM 1627 C C . THR A 1 253 ? 113.340 120.922 125.195 1.00 55.30 253 THR A C 1
ATOM 1628 O O . THR A 1 253 ? 112.448 121.374 124.471 1.00 55.30 253 THR A O 1
ATOM 1632 N N . LEU A 1 254 ? 113.649 119.626 125.215 1.00 54.50 254 LEU A N 1
ATOM 1633 C CA . LEU A 1 254 ? 112.844 118.657 124.483 1.00 54.50 254 LEU A CA 1
ATOM 1634 C C . LEU A 1 254 ? 111.661 118.146 125.288 1.00 54.50 254 LEU A C 1
ATOM 1635 O O . LEU A 1 254 ? 110.760 117.525 124.714 1.00 54.50 254 LEU A O 1
ATOM 1640 N N . GLN A 1 255 ? 111.644 118.385 126.600 1.00 55.66 255 GLN A N 1
ATOM 1641 C CA . GLN A 1 255 ? 110.430 118.169 127.375 1.00 55.66 255 GLN A CA 1
ATOM 1642 C C . GLN A 1 255 ? 109.309 119.057 126.864 1.00 55.66 255 GLN A C 1
ATOM 1643 O O . GLN A 1 255 ? 108.151 118.636 126.773 1.00 55.66 255 GLN A O 1
ATOM 1649 N N . LEU A 1 256 ? 109.643 120.300 126.533 1.00 56.40 256 LEU A N 1
ATOM 1650 C CA . LEU A 1 256 ? 108.649 121.339 126.325 1.00 56.40 256 LEU A CA 1
ATOM 1651 C C . LEU A 1 256 ? 108.347 121.589 124.855 1.00 56.40 256 LEU A C 1
ATOM 1652 O O . LEU A 1 256 ? 107.208 121.386 124.425 1.00 56.40 256 LEU A O 1
ATOM 1657 N N . PHE A 1 257 ? 109.355 121.974 124.066 1.00 56.48 257 PHE A N 1
ATOM 1658 C CA . PHE A 1 257 ? 109.158 122.608 122.763 1.00 56.48 257 PHE A CA 1
ATOM 1659 C C . PHE A 1 257 ? 108.240 121.820 121.828 1.00 56.48 257 PHE A C 1
ATOM 1660 O O . PHE A 1 257 ? 107.185 122.340 121.444 1.00 56.48 257 PHE A O 1
ATOM 1668 N N . PRO A 1 258 ? 108.578 120.593 121.419 1.00 56.91 258 PRO A N 1
ATOM 1669 C CA . PRO A 1 258 ? 107.717 119.930 120.430 1.00 56.91 258 PRO A CA 1
ATOM 1670 C C . PRO A 1 258 ? 106.426 119.408 121.029 1.00 56.91 258 PRO A C 1
ATOM 1671 O O . PRO A 1 258 ? 105.467 119.167 120.288 1.00 56.91 258 PRO A O 1
ATOM 1675 N N . GLY A 1 259 ? 106.369 119.244 122.346 1.00 57.16 259 GLY A N 1
ATOM 1676 C CA . GLY A 1 259 ? 105.199 118.717 123.016 1.00 57.16 259 GLY A CA 1
ATOM 1677 C C . GLY A 1 259 ? 104.379 119.806 123.671 1.00 57.16 259 GLY A C 1
ATOM 1678 O O . GLY A 1 259 ? 103.546 120.442 123.021 1.00 57.16 259 GLY A O 1
ATOM 1679 N N . VAL A 1 260 ? 104.600 120.011 124.971 1.00 57.62 260 VAL A N 1
ATOM 1680 C CA . VAL A 1 260 ? 103.895 121.058 125.711 1.00 57.62 260 VAL A CA 1
ATOM 1681 C C . VAL A 1 260 ? 104.109 122.417 125.050 1.00 57.62 260 VAL A C 1
ATOM 1682 O O . VAL A 1 260 ? 103.279 123.326 125.169 1.00 57.62 260 VAL A O 1
ATOM 1686 N N . GLY A 1 261 ? 105.212 122.563 124.319 1.00 58.51 261 GLY A N 1
ATOM 1687 C CA . GLY A 1 261 ? 105.602 123.834 123.740 1.00 58.51 261 GLY A CA 1
ATOM 1688 C C . GLY A 1 261 ? 104.590 124.478 122.820 1.00 58.51 261 GLY A C 1
ATOM 1689 O O . GLY A 1 261 ? 104.067 125.544 123.144 1.00 58.51 261 GLY A O 1
ATOM 1690 N N . HIS A 1 262 ? 104.307 123.874 121.670 1.00 58.33 262 HIS A N 1
ATOM 1691 C CA . HIS A 1 262 ? 103.312 124.470 120.788 1.00 58.33 262 HIS A CA 1
ATOM 1692 C C . HIS A 1 262 ? 102.154 123.537 120.473 1.00 58.33 262 HIS A C 1
ATOM 1693 O O . HIS A 1 262 ? 101.242 123.940 119.746 1.00 58.33 262 HIS A O 1
ATOM 1700 N N . LYS A 1 263 ? 102.158 122.314 120.999 1.00 58.07 263 LYS A N 1
ATOM 1701 C CA . LYS A 1 263 ? 101.116 121.345 120.694 1.00 58.07 263 LYS A CA 1
ATOM 1702 C C . LYS A 1 263 ? 100.051 121.254 121.773 1.00 58.07 263 LYS A C 1
ATOM 1703 O O . LYS A 1 263 ? 98.962 120.737 121.503 1.00 58.07 263 LYS A O 1
ATOM 1709 N N . LYS A 1 264 ? 100.327 121.735 122.982 1.00 58.80 264 LYS A N 1
ATOM 1710 C CA . LYS A 1 264 ? 99.311 121.807 124.020 1.00 58.80 264 LYS A CA 1
ATOM 1711 C C . LYS A 1 264 ? 98.718 123.198 124.170 1.00 58.80 264 LYS A C 1
ATOM 1712 O O . LYS A 1 264 ? 97.592 123.321 124.660 1.00 58.80 264 LYS A O 1
ATOM 1718 N N . TRP A 1 265 ? 99.442 124.245 123.769 1.00 58.37 265 TRP A N 1
ATOM 1719 C CA . TRP A 1 265 ? 98.821 125.561 123.676 1.00 58.37 265 TRP A CA 1
ATOM 1720 C C . TRP A 1 265 ? 97.793 125.593 122.554 1.00 58.37 265 TRP A C 1
ATOM 1721 O O . TRP A 1 265 ? 96.688 126.117 122.729 1.00 58.37 265 TRP A O 1
ATOM 1732 N N . GLN A 1 266 ? 98.147 125.039 121.393 1.00 59.91 266 GLN A N 1
ATOM 1733 C CA . GLN A 1 266 ? 97.219 124.995 120.269 1.00 59.91 266 GLN A CA 1
ATOM 1734 C C . GLN A 1 266 ? 96.012 124.124 120.582 1.00 59.91 266 GLN A C 1
ATOM 1735 O O . GLN A 1 266 ? 94.877 124.483 120.251 1.00 59.91 266 GLN A O 1
ATOM 1741 N N . GLU A 1 267 ? 96.236 122.973 121.215 1.00 61.98 267 GLU A N 1
ATOM 1742 C CA . GLU A 1 267 ? 95.130 122.088 121.562 1.00 61.98 267 GLU A CA 1
ATOM 1743 C C . GLU A 1 267 ? 94.186 122.749 122.557 1.00 61.98 267 GLU A C 1
ATOM 1744 O O . GLU A 1 267 ? 92.970 122.531 122.509 1.00 61.98 267 GLU A O 1
ATOM 1750 N N . SER A 1 268 ? 94.723 123.575 123.455 1.00 60.33 268 SER A N 1
ATOM 1751 C CA . SER A 1 268 ? 93.904 124.188 124.493 1.00 60.33 268 SER A CA 1
ATOM 1752 C C . SER A 1 268 ? 93.234 125.467 124.002 1.00 60.33 268 SER A C 1
ATOM 1753 O O . SER A 1 268 ? 92.018 125.634 124.150 1.00 60.33 268 SER A O 1
ATOM 1756 N N . HIS A 1 269 ? 94.008 126.379 123.419 1.00 60.36 269 HIS A N 1
ATOM 1757 C CA . HIS A 1 269 ? 93.515 127.697 123.041 1.00 60.36 269 HIS A CA 1
ATOM 1758 C C . HIS A 1 269 ? 93.053 127.772 121.593 1.00 60.36 269 HIS A C 1
ATOM 1759 O O . HIS A 1 269 ? 92.665 128.853 121.138 1.00 60.36 269 HIS A O 1
ATOM 1766 N N . ASN A 1 270 ? 93.082 126.657 120.864 1.00 61.54 270 ASN A N 1
ATOM 1767 C CA . ASN A 1 270 ? 92.706 126.622 119.451 1.00 61.54 270 ASN A CA 1
ATOM 1768 C C . ASN A 1 270 ? 93.512 127.640 118.647 1.00 61.54 270 ASN A C 1
ATOM 1769 O O . ASN A 1 270 ? 92.968 128.457 117.901 1.00 61.54 270 ASN A O 1
ATOM 1774 N N . ILE A 1 271 ? 94.835 127.588 118.820 1.00 60.63 271 ILE A N 1
ATOM 1775 C CA . ILE A 1 271 ? 95.719 128.497 118.104 1.00 60.63 271 ILE A CA 1
ATOM 1776 C C . ILE A 1 271 ? 95.609 128.245 116.608 1.00 60.63 271 ILE A C 1
ATOM 1777 O O . ILE A 1 271 ? 95.597 127.096 116.149 1.00 60.63 271 ILE A O 1
ATOM 1782 N N . SER A 1 272 ? 95.518 129.327 115.839 1.00 61.77 272 SER A N 1
ATOM 1783 C CA . SER A 1 272 ? 95.383 129.208 114.395 1.00 61.77 272 SER A CA 1
ATOM 1784 C C . SER A 1 272 ? 96.626 128.566 113.793 1.00 61.77 272 SER A C 1
ATOM 1785 O O . SER A 1 272 ? 97.736 128.696 114.315 1.00 61.77 272 SER A O 1
ATOM 1788 N N . ASP A 1 273 ? 96.427 127.855 112.682 1.00 62.71 273 ASP A N 1
ATOM 1789 C CA . ASP A 1 273 ? 97.541 127.201 112.009 1.00 62.71 273 ASP A CA 1
ATOM 1790 C C . ASP A 1 273 ? 98.552 128.201 111.469 1.00 62.71 273 ASP A C 1
ATOM 1791 O O . ASP A 1 273 ? 99.727 127.855 111.312 1.00 62.71 273 ASP A O 1
ATOM 1796 N N . TYR A 1 274 ? 98.122 129.429 111.176 1.00 63.09 274 TYR A N 1
ATOM 1797 C CA . TYR A 1 274 ? 99.062 130.455 110.743 1.00 63.09 274 TYR A CA 1
ATOM 1798 C C . TYR A 1 274 ? 99.967 130.895 111.885 1.00 63.09 274 TYR A C 1
ATOM 1799 O O . TYR A 1 274 ? 101.156 131.150 111.669 1.00 63.09 274 TYR A O 1
ATOM 1808 N N . ASN A 1 275 ? 99.425 130.988 113.100 1.00 60.31 275 ASN A N 1
ATOM 1809 C CA . ASN A 1 275 ? 100.209 131.389 114.260 1.00 60.31 275 ASN A CA 1
ATOM 1810 C C . ASN A 1 275 ? 101.157 130.299 114.735 1.00 60.31 275 ASN A C 1
ATOM 1811 O O . ASN A 1 275 ? 102.180 130.615 115.350 1.00 60.31 275 ASN A O 1
ATOM 1816 N N . VAL A 1 276 ? 100.839 129.031 114.475 1.00 59.10 276 VAL A N 1
ATOM 1817 C CA . VAL A 1 276 ? 101.699 127.941 114.924 1.00 59.10 276 VAL A CA 1
ATOM 1818 C C . VAL A 1 276 ? 103.061 128.018 114.249 1.00 59.10 276 VAL A C 1
ATOM 1819 O O . VAL A 1 276 ? 104.099 127.833 114.895 1.00 59.10 276 VAL A O 1
ATOM 1823 N N . THR A 1 277 ? 103.084 128.299 112.945 1.00 59.00 277 THR A N 1
ATOM 1824 C CA . THR A 1 277 ? 104.353 128.382 112.230 1.00 59.00 277 THR A CA 1
ATOM 1825 C C . THR A 1 277 ? 105.220 129.507 112.775 1.00 59.00 277 THR A C 1
ATOM 1826 O O . THR A 1 277 ? 106.452 129.400 112.793 1.00 59.00 277 THR A O 1
ATOM 1830 N N . ILE A 1 278 ? 104.597 130.599 113.218 1.00 58.05 278 ILE A N 1
ATOM 1831 C CA . ILE A 1 278 ? 105.353 131.677 113.847 1.00 58.05 278 ILE A CA 1
ATOM 1832 C C . ILE A 1 278 ? 105.916 131.220 115.185 1.00 58.05 278 ILE A C 1
ATOM 1833 O O . ILE A 1 278 ? 107.080 131.481 115.507 1.00 58.05 278 ILE A O 1
ATOM 1838 N N . ILE A 1 279 ? 105.100 130.531 115.986 1.00 57.55 279 ILE A N 1
ATOM 1839 C CA . ILE A 1 279 ? 105.553 130.067 117.296 1.00 57.55 279 ILE A CA 1
ATOM 1840 C C . ILE A 1 279 ? 106.676 129.050 117.142 1.00 57.55 279 ILE A C 1
ATOM 1841 O O . ILE A 1 279 ? 107.695 129.113 117.839 1.00 57.55 279 ILE A O 1
ATOM 1846 N N . VAL A 1 280 ? 106.506 128.094 116.226 1.00 56.83 280 VAL A N 1
ATOM 1847 C CA . VAL A 1 280 ? 107.569 127.129 115.957 1.00 56.83 280 VAL A CA 1
ATOM 1848 C C . VAL A 1 280 ? 108.784 127.832 115.369 1.00 56.83 280 VAL A C 1
ATOM 1849 O O . VAL A 1 280 ? 109.931 127.478 115.666 1.00 56.83 280 VAL A O 1
ATOM 1853 N N . GLY A 1 281 ? 108.552 128.842 114.532 1.00 57.60 281 GLY A N 1
ATOM 1854 C CA . GLY A 1 281 ? 109.659 129.543 113.907 1.00 57.60 281 GLY A CA 1
ATOM 1855 C C . GLY A 1 281 ? 110.512 130.315 114.895 1.00 57.60 281 GLY A C 1
ATOM 1856 O O . GLY A 1 281 ? 111.725 130.441 114.710 1.00 57.60 281 GLY A O 1
ATOM 1857 N N . MET A 1 282 ? 109.893 130.854 115.947 1.00 58.95 282 MET A N 1
ATOM 1858 C CA . MET A 1 282 ? 110.655 131.584 116.955 1.00 58.95 282 MET A CA 1
ATOM 1859 C C . MET A 1 282 ? 111.677 130.678 117.628 1.00 58.95 282 MET A C 1
ATOM 1860 O O . MET A 1 282 ? 112.703 131.146 118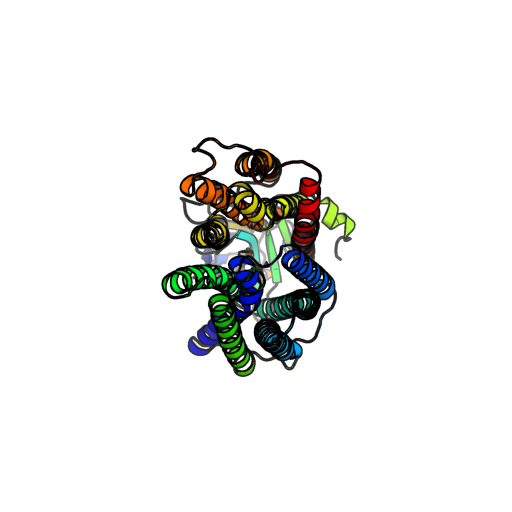.133 1.00 58.95 282 MET A O 1
ATOM 1865 N N . PHE A 1 283 ? 111.414 129.372 117.644 1.00 56.77 283 PHE A N 1
ATOM 1866 C CA . PHE A 1 283 ? 112.388 128.440 118.195 1.00 56.77 283 PHE A CA 1
ATOM 1867 C C . PHE A 1 283 ? 113.542 128.228 117.225 1.00 56.77 283 PHE A C 1
ATOM 1868 O O . PHE A 1 283 ? 114.712 128.392 117.586 1.00 56.77 283 PHE A O 1
ATOM 1876 N N . GLN A 1 284 ? 113.227 127.874 115.977 1.00 57.41 284 GLN A N 1
ATOM 1877 C CA . GLN A 1 284 ? 114.267 127.506 115.022 1.00 57.41 284 GLN A CA 1
ATOM 1878 C C . GLN A 1 284 ? 115.153 128.693 114.666 1.00 57.41 284 GLN A C 1
ATOM 1879 O O . GLN A 1 284 ? 116.351 128.525 114.411 1.00 57.41 284 GLN A O 1
ATOM 1885 N N . VAL A 1 285 ? 114.587 129.900 114.644 1.00 57.16 285 VAL A N 1
ATOM 1886 C CA . VAL A 1 285 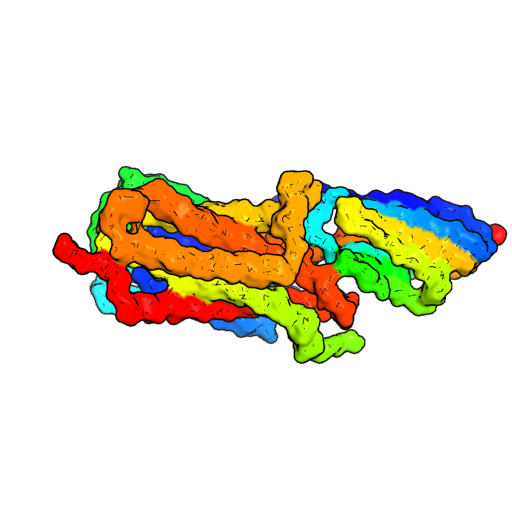? 115.389 131.086 114.352 1.00 57.16 285 VAL A CA 1
ATOM 1887 C C . VAL A 1 285 ? 116.316 131.402 115.518 1.00 57.16 285 VAL A C 1
ATOM 1888 O O . VAL A 1 285 ? 117.513 131.653 115.334 1.00 57.16 285 VAL A O 1
ATOM 1892 N N . PHE A 1 286 ? 115.779 131.385 116.738 1.00 56.48 286 PHE A N 1
ATOM 1893 C CA . PHE A 1 286 ? 116.558 131.827 117.888 1.00 56.48 286 PHE A CA 1
ATOM 1894 C C . PHE A 1 286 ? 117.495 130.740 118.395 1.00 56.48 286 PHE A C 1
ATOM 1895 O O . PHE A 1 286 ? 118.485 131.046 119.068 1.00 56.48 286 PHE A O 1
ATOM 1903 N N . ASP A 1 287 ? 117.201 129.473 118.098 1.00 57.04 287 ASP A N 1
ATOM 1904 C CA . ASP A 1 287 ? 118.118 128.400 118.470 1.00 57.04 287 ASP A CA 1
ATOM 1905 C C . ASP A 1 287 ? 119.441 128.537 117.729 1.00 57.04 287 ASP A C 1
ATOM 1906 O O . ASP A 1 287 ? 120.515 128.343 118.308 1.00 57.04 287 ASP A O 1
ATOM 1911 N N . PHE A 1 288 ? 119.379 128.866 116.439 1.00 57.45 288 PHE A N 1
ATOM 1912 C CA . PHE A 1 288 ? 120.596 129.045 115.655 1.00 57.45 288 PHE A CA 1
ATOM 1913 C C . PHE A 1 288 ? 121.343 130.304 116.074 1.00 57.45 288 PHE A C 1
ATOM 1914 O O . PHE A 1 288 ? 122.558 130.272 116.297 1.00 57.45 288 PHE A O 1
ATOM 1922 N N . LEU A 1 289 ? 120.632 131.424 116.187 1.00 56.22 289 LEU A N 1
ATOM 1923 C CA . LEU A 1 289 ? 121.269 132.708 116.446 1.00 56.22 289 LEU A CA 1
ATOM 1924 C C . LEU A 1 289 ? 121.881 132.803 117.834 1.00 56.22 289 LEU A C 1
ATOM 1925 O O . LEU A 1 289 ? 122.662 133.727 118.080 1.00 56.22 289 LEU A O 1
ATOM 1930 N N . SER A 1 290 ? 121.548 131.890 118.743 1.00 55.83 290 SER A N 1
ATOM 1931 C CA . SER A 1 290 ? 122.113 131.897 120.085 1.00 55.83 290 SER A CA 1
ATOM 1932 C C . SER A 1 290 ? 123.383 131.071 120.207 1.00 55.83 290 SER A C 1
ATOM 1933 O O . SER A 1 290 ? 124.085 131.186 121.215 1.00 55.83 290 SER A O 1
ATOM 1936 N N . ARG A 1 291 ? 123.690 130.237 119.212 1.00 57.03 291 ARG A N 1
ATOM 1937 C CA . ARG A 1 291 ? 124.928 129.465 119.246 1.00 57.03 291 ARG A CA 1
ATOM 1938 C C . ARG A 1 291 ? 126.142 130.360 119.035 1.00 57.03 291 ARG A C 1
ATOM 1939 O O . ARG A 1 291 ? 127.226 130.085 119.559 1.00 57.03 291 ARG A O 1
ATOM 1947 N N . TYR A 1 292 ? 125.977 131.432 118.265 1.00 59.17 292 TYR A N 1
ATOM 1948 C CA . TYR A 1 292 ? 127.122 132.224 117.821 1.00 59.17 292 TYR A CA 1
ATOM 1949 C C . TYR A 1 292 ? 127.711 133.129 118.899 1.00 59.17 292 TYR A C 1
ATOM 1950 O O . TYR A 1 292 ? 128.947 133.162 119.026 1.00 59.17 292 TYR A O 1
ATOM 1959 N N . PRO A 1 293 ? 126.933 133.891 119.671 1.00 59.30 293 PRO A N 1
ATOM 1960 C CA . PRO A 1 293 ? 127.536 134.837 120.630 1.00 59.30 293 PRO A CA 1
ATOM 1961 C C . PRO A 1 293 ? 128.488 134.171 121.613 1.00 59.30 293 PRO A C 1
ATOM 1962 O O . PRO A 1 293 ? 129.517 134.771 121.958 1.00 59.30 293 PRO A O 1
ATOM 1966 N N . PRO A 1 294 ? 128.203 132.959 122.111 1.00 58.97 294 PRO A N 1
ATOM 1967 C CA . PRO A 1 294 ? 129.210 132.303 122.963 1.00 58.97 294 PRO A CA 1
ATOM 1968 C C . PRO A 1 294 ? 130.532 132.060 122.263 1.00 58.97 294 PRO A C 1
ATOM 1969 O O . PRO A 1 294 ? 131.582 132.101 122.912 1.00 58.97 294 PRO A O 1
ATOM 1973 N N . ASN A 1 295 ? 130.517 131.804 120.956 1.00 61.61 295 ASN A N 1
ATOM 1974 C CA . ASN A 1 295 ? 131.762 131.516 120.254 1.00 61.61 295 ASN A CA 1
ATOM 1975 C C . ASN A 1 295 ? 132.564 132.786 120.001 1.00 61.61 295 ASN A C 1
ATOM 1976 O O . ASN A 1 295 ? 133.795 132.740 119.907 1.00 61.61 295 ASN A O 1
ATOM 1981 N N . LEU A 1 296 ? 131.886 133.925 119.887 1.00 65.52 296 LEU A N 1
ATOM 1982 C CA . LEU A 1 296 ? 132.540 135.190 119.552 1.00 65.52 296 LEU A CA 1
ATOM 1983 C C . LEU A 1 296 ? 132.858 135.966 120.832 1.00 65.52 296 LEU A C 1
ATOM 1984 O O . LEU A 1 296 ? 132.424 137.099 121.041 1.00 65.52 296 LEU A O 1
ATOM 1989 N N . THR A 1 297 ? 133.645 135.328 121.699 1.00 67.31 297 THR A N 1
ATOM 1990 C CA . THR A 1 297 ? 134.029 135.955 122.958 1.00 67.31 297 THR A CA 1
ATOM 1991 C C . THR A 1 297 ? 135.140 136.984 122.804 1.00 67.31 297 THR A C 1
ATOM 1992 O O . THR A 1 297 ? 135.389 137.741 123.747 1.00 67.31 297 THR A O 1
ATOM 1996 N N . HIS A 1 298 ? 135.812 137.034 121.653 1.00 72.47 298 HIS A N 1
ATOM 1997 C CA . HIS A 1 298 ? 136.815 138.069 121.440 1.00 72.47 298 HIS A CA 1
ATOM 1998 C C . HIS A 1 298 ? 136.198 139.447 121.252 1.00 72.47 298 HIS A C 1
ATOM 1999 O O . HIS A 1 298 ? 136.933 140.440 121.242 1.00 72.47 298 HIS A O 1
ATOM 2006 N N . ILE A 1 299 ? 134.883 139.529 121.102 1.00 70.10 299 ILE A N 1
ATOM 2007 C CA . ILE A 1 299 ? 134.172 140.798 121.033 1.00 70.10 299 ILE A CA 1
ATOM 2008 C C . ILE A 1 299 ? 133.836 141.239 122.450 1.00 70.10 299 ILE A C 1
ATOM 2009 O O . ILE A 1 299 ? 133.490 140.424 123.311 1.00 70.10 299 ILE A O 1
ATOM 2014 N N . LYS A 1 300 ? 133.950 142.546 122.699 1.00 70.68 300 LYS A N 1
ATOM 2015 C CA . LYS A 1 300 ? 133.696 143.073 124.036 1.00 70.68 300 LYS A CA 1
ATOM 2016 C C . LYS A 1 300 ? 132.258 142.819 124.473 1.00 70.68 300 LYS A C 1
ATOM 2017 O O . LYS A 1 300 ? 131.987 142.641 125.666 1.00 70.68 300 LYS A O 1
ATOM 2023 N N . ILE A 1 301 ? 131.322 142.807 123.522 1.00 69.29 301 ILE A N 1
ATOM 2024 C CA . ILE A 1 301 ? 129.913 142.632 123.865 1.00 69.29 301 ILE A CA 1
ATOM 2025 C C . ILE A 1 301 ? 129.662 141.234 124.416 1.00 69.29 301 ILE A C 1
ATOM 2026 O O . ILE A 1 301 ? 128.968 141.064 125.425 1.00 69.29 301 ILE A O 1
ATOM 2031 N N . PHE A 1 302 ? 130.222 140.211 123.767 1.00 66.27 302 PHE A N 1
ATOM 2032 C CA . PHE A 1 302 ? 129.990 138.821 124.141 1.00 66.27 302 PHE A CA 1
ATOM 2033 C C . PHE A 1 302 ? 131.053 138.281 125.087 1.00 66.27 302 PHE A C 1
ATOM 2034 O O . PHE A 1 302 ? 131.331 137.075 125.077 1.00 66.27 302 PHE A O 1
ATOM 2042 N N . LYS A 1 303 ? 131.661 139.144 125.903 1.00 66.90 303 LYS A N 1
ATOM 2043 C CA . LYS A 1 303 ? 132.725 138.696 126.794 1.00 66.90 303 LYS A CA 1
ATOM 2044 C C . LYS A 1 303 ? 132.204 137.722 127.843 1.00 66.90 303 LYS A C 1
ATOM 2045 O O . LYS A 1 303 ? 132.880 136.745 128.183 1.00 66.90 303 LYS A O 1
ATOM 2051 N N . ASN A 1 304 ? 131.003 137.967 128.364 1.00 64.54 304 ASN A N 1
ATOM 2052 C CA . ASN A 1 304 ? 130.460 137.200 129.476 1.00 64.54 304 ASN A CA 1
ATOM 2053 C C . ASN A 1 304 ? 129.529 136.079 129.035 1.00 64.54 304 ASN A C 1
ATOM 2054 O O . ASN A 1 304 ? 128.821 135.514 129.873 1.00 64.54 304 ASN A O 1
ATOM 2059 N N . PHE A 1 305 ? 129.504 135.744 127.745 1.00 60.97 305 PHE A N 1
ATOM 2060 C CA . PHE A 1 305 ? 128.612 134.686 127.287 1.00 60.97 305 PHE A CA 1
ATOM 2061 C C . PHE A 1 305 ? 129.133 133.299 127.641 1.00 60.97 305 PHE A C 1
ATOM 2062 O O . PHE A 1 305 ? 128.335 132.371 127.812 1.00 60.97 305 PHE A O 1
ATOM 2070 N N . THR A 1 306 ? 130.448 133.134 127.751 1.00 62.79 306 THR A N 1
ATOM 2071 C CA . THR A 1 306 ? 131.053 131.918 128.284 1.00 62.79 306 THR A CA 1
ATOM 2072 C C . THR A 1 306 ? 131.601 132.258 129.662 1.00 62.79 306 THR A C 1
ATOM 2073 O O . THR A 1 306 ? 132.598 132.978 129.780 1.00 62.79 306 THR A O 1
ATOM 2077 N N . PHE A 1 307 ? 130.947 131.742 130.697 1.00 59.73 307 PHE A N 1
ATOM 2078 C CA . PHE A 1 307 ? 131.200 132.170 132.067 1.00 59.73 307 PHE A CA 1
ATOM 2079 C C . PHE A 1 307 ? 131.778 131.077 132.958 1.00 59.73 307 PHE A C 1
ATOM 2080 O O . PHE A 1 307 ? 132.861 131.279 133.516 1.00 59.73 307 PHE A O 1
ATOM 2088 N N . SER A 1 308 ? 131.128 129.918 133.092 1.00 59.58 308 SER A N 1
ATOM 2089 C CA . SER A 1 308 ? 131.644 128.872 133.974 1.00 59.58 308 SER A CA 1
ATOM 2090 C C . SER A 1 308 ? 130.842 127.582 133.876 1.00 59.58 308 SER A C 1
ATOM 2091 O O . SER A 1 308 ? 129.873 127.499 133.115 1.00 59.58 308 SER A O 1
ATOM 2094 N N . LEU A 1 309 ? 131.247 126.568 134.644 1.00 59.79 309 LEU A N 1
ATOM 2095 C CA . LEU A 1 309 ? 130.490 125.327 134.762 1.00 59.79 309 LEU A CA 1
ATOM 2096 C C . LEU A 1 309 ? 129.652 125.284 136.033 1.00 59.79 309 LEU A C 1
ATOM 2097 O O . LEU A 1 309 ? 128.519 124.794 136.009 1.00 59.79 309 LEU A O 1
ATOM 2102 N N . ASN A 1 310 ? 130.192 125.777 137.151 1.00 59.04 310 ASN A N 1
ATOM 2103 C CA . ASN A 1 310 ? 129.401 125.863 138.373 1.00 59.04 310 ASN A CA 1
ATOM 2104 C C . ASN A 1 310 ? 128.234 126.826 138.201 1.00 59.04 310 ASN A C 1
ATOM 2105 O O . ASN A 1 310 ? 127.119 126.551 138.657 1.00 59.04 310 ASN A O 1
ATOM 2110 N N . LYS A 1 311 ? 128.473 127.963 137.547 1.00 56.97 311 LYS A N 1
ATOM 2111 C CA . LYS A 1 311 ? 127.388 128.896 137.276 1.00 56.97 311 LYS A CA 1
ATOM 2112 C C . LYS A 1 311 ? 126.450 128.362 136.202 1.00 56.97 311 LYS A C 1
ATOM 2113 O O . LYS A 1 311 ? 125.282 128.757 136.150 1.00 56.97 311 LYS A O 1
ATOM 2119 N N . LEU A 1 312 ? 126.944 127.482 135.329 1.00 57.45 312 LEU A N 1
ATOM 2120 C CA . LEU A 1 312 ? 126.074 126.866 134.333 1.00 57.45 312 LEU A CA 1
ATOM 2121 C C . LEU A 1 312 ? 125.091 125.901 134.981 1.00 57.45 312 LEU A C 1
ATOM 2122 O O . LEU A 1 312 ? 123.949 125.770 134.527 1.00 57.45 312 LEU A O 1
ATOM 2127 N N . LEU A 1 313 ? 125.521 125.204 136.035 1.00 56.33 313 LEU A N 1
ATOM 2128 C CA . LEU A 1 313 ? 124.626 124.283 136.725 1.00 56.33 313 LEU A CA 1
ATOM 2129 C C . LEU A 1 313 ? 123.457 125.022 137.363 1.00 56.33 313 LEU A C 1
ATOM 2130 O O . LEU A 1 313 ? 122.312 124.562 137.294 1.00 56.33 313 LEU A O 1
ATOM 2135 N N . VAL A 1 314 ? 123.723 126.170 137.991 1.00 55.27 314 VAL A N 1
ATOM 2136 C CA . VAL A 1 314 ? 122.638 126.952 138.568 1.00 55.27 314 VAL A CA 1
ATOM 2137 C C . VAL A 1 314 ? 121.890 127.736 137.501 1.00 55.27 314 VAL A C 1
ATOM 2138 O O . VAL A 1 314 ? 120.756 128.167 137.736 1.00 55.27 314 VAL A O 1
ATOM 2142 N N . ALA A 1 315 ? 122.496 127.938 136.329 1.00 55.25 315 ALA A N 1
ATOM 2143 C CA . ALA A 1 315 ? 121.781 128.562 135.222 1.00 55.25 315 ALA A CA 1
ATOM 2144 C C . ALA A 1 315 ? 120.810 127.595 134.562 1.00 55.25 315 ALA A C 1
ATOM 2145 O O . ALA A 1 315 ? 119.778 128.024 134.036 1.00 55.25 315 ALA A O 1
ATOM 2147 N N . ASN A 1 316 ? 121.124 126.298 134.569 1.00 55.40 316 ASN A N 1
ATOM 2148 C CA . ASN A 1 316 ? 120.172 125.308 134.079 1.00 55.40 316 ASN A CA 1
ATOM 2149 C C . ASN A 1 316 ? 119.051 125.075 135.080 1.00 55.40 316 ASN A C 1
ATOM 2150 O O . ASN A 1 316 ? 117.979 124.585 134.709 1.00 55.40 316 ASN A O 1
ATOM 2155 N N . SER A 1 317 ? 119.281 125.402 136.353 1.00 55.33 317 SER A N 1
ATOM 2156 C CA . SER A 1 317 ? 118.217 125.297 137.344 1.00 55.33 317 SER A CA 1
ATOM 2157 C C . SER A 1 317 ? 117.195 126.413 137.173 1.00 55.33 317 SER A C 1
ATOM 2158 O O . SER A 1 317 ? 116.000 126.212 137.415 1.00 55.33 317 SER A O 1
ATOM 2161 N N . LEU A 1 318 ? 117.646 127.603 136.770 1.00 54.97 318 LEU A N 1
ATOM 2162 C CA . LEU A 1 318 ? 116.704 128.670 136.454 1.00 54.97 318 LEU A CA 1
ATOM 2163 C C . LEU A 1 318 ? 115.903 128.351 135.200 1.00 54.97 318 LEU A C 1
ATOM 2164 O O . LEU A 1 318 ? 114.812 128.897 135.007 1.00 54.97 318 LEU A O 1
ATOM 2169 N N . ARG A 1 319 ? 116.427 127.479 134.337 1.00 54.22 319 ARG A N 1
ATOM 2170 C CA . ARG A 1 319 ? 115.661 127.029 133.181 1.00 54.22 319 ARG A CA 1
ATOM 2171 C C . ARG A 1 319 ? 114.476 126.175 133.608 1.00 54.22 319 ARG A C 1
ATOM 2172 O O . ARG A 1 319 ? 113.511 126.016 132.852 1.00 54.22 319 ARG A O 1
ATOM 2180 N N . LEU A 1 320 ? 114.533 125.610 134.816 1.00 54.79 320 LEU A N 1
ATOM 2181 C CA . LEU A 1 320 ? 113.419 124.806 135.307 1.00 54.79 320 LEU A CA 1
ATOM 2182 C C . LEU A 1 320 ? 112.182 125.664 135.534 1.00 54.79 320 LEU A C 1
ATOM 2183 O O . LEU A 1 320 ? 111.061 125.145 135.591 1.00 54.79 320 LEU A O 1
ATOM 2188 N N . LEU A 1 321 ? 112.363 126.980 135.669 1.00 54.56 321 LEU A N 1
ATOM 2189 C CA . LEU A 1 321 ? 111.224 127.883 135.780 1.00 54.56 321 LEU A CA 1
ATOM 2190 C C . LEU A 1 321 ? 110.452 127.994 134.475 1.00 54.56 321 LEU A C 1
ATOM 2191 O O . LEU A 1 321 ? 109.352 128.556 134.465 1.00 54.56 321 LEU A O 1
ATOM 2196 N N . PHE A 1 322 ? 111.007 127.490 133.371 1.00 55.58 322 PHE A N 1
ATOM 2197 C CA . PHE A 1 322 ? 110.258 127.461 132.121 1.00 55.58 322 PHE A CA 1
ATOM 2198 C C . PHE A 1 322 ? 109.094 126.484 132.198 1.00 55.58 322 PHE A C 1
ATOM 2199 O O . PHE A 1 322 ? 108.072 126.685 131.533 1.00 55.58 322 PHE A O 1
ATOM 2207 N N . ILE A 1 323 ? 109.235 125.419 132.992 1.00 55.36 323 ILE A N 1
ATOM 2208 C CA . ILE A 1 323 ? 108.165 124.426 133.098 1.00 55.36 323 ILE A CA 1
ATOM 2209 C C . ILE A 1 323 ? 106.872 125.032 133.632 1.00 55.36 323 ILE A C 1
ATOM 2210 O O . ILE A 1 323 ? 105.812 124.791 133.031 1.00 55.36 323 ILE A O 1
ATOM 2215 N N . PRO A 1 324 ? 106.867 125.799 134.729 1.00 55.26 324 PRO A N 1
ATOM 2216 C CA . PRO A 1 324 ? 105.622 126.483 135.110 1.00 55.26 324 PRO A CA 1
ATOM 2217 C C . PRO A 1 324 ? 105.123 127.448 134.055 1.00 55.26 324 PRO A C 1
ATOM 2218 O O . PRO A 1 324 ? 103.907 127.592 133.887 1.00 55.26 324 PRO A O 1
ATOM 2222 N N . TRP A 1 325 ? 106.027 128.117 133.337 1.00 56.64 325 TRP A N 1
ATOM 2223 C CA . TRP A 1 325 ? 105.607 129.083 132.327 1.00 56.64 325 TRP A CA 1
ATOM 2224 C C . TRP A 1 325 ? 104.889 128.394 131.174 1.00 56.64 325 TRP A C 1
ATOM 2225 O O . TRP A 1 325 ? 103.851 128.870 130.701 1.00 56.64 325 TRP A O 1
ATOM 2236 N N . PHE A 1 326 ? 105.431 127.270 130.704 1.00 56.19 326 PHE A N 1
ATOM 2237 C CA . PHE A 1 326 ? 104.818 126.573 129.579 1.00 56.19 326 PHE A CA 1
ATOM 2238 C C . PHE A 1 326 ? 103.475 125.971 129.967 1.00 56.19 326 PHE A C 1
ATOM 2239 O O . PHE A 1 326 ? 102.541 125.944 129.158 1.00 56.19 326 PHE A O 1
ATOM 2247 N N . ILE A 1 327 ? 103.359 125.475 131.200 1.00 56.89 327 ILE A N 1
ATOM 2248 C CA . ILE A 1 327 ? 102.098 124.894 131.650 1.00 56.89 327 ILE A CA 1
ATOM 2249 C C . ILE A 1 327 ? 101.029 125.971 131.781 1.00 56.89 327 ILE A C 1
ATOM 2250 O O . ILE A 1 327 ? 99.865 125.755 131.425 1.00 56.89 327 ILE A O 1
ATOM 2255 N N . LEU A 1 328 ? 101.406 127.150 132.281 1.00 58.02 328 LEU A N 1
ATOM 2256 C CA . LEU A 1 328 ? 100.438 128.233 132.433 1.00 58.02 328 LEU A CA 1
ATOM 2257 C C . LEU A 1 328 ? 99.869 128.662 131.087 1.00 58.02 328 LEU A C 1
ATOM 2258 O O . LEU A 1 328 ? 98.693 129.030 130.991 1.00 58.02 328 LEU A O 1
ATOM 2263 N N . ASN A 1 329 ? 100.688 128.624 130.035 1.00 58.73 329 ASN A N 1
ATOM 2264 C CA . ASN A 1 329 ? 100.203 128.994 128.710 1.00 58.73 329 ASN A CA 1
ATOM 2265 C C . ASN A 1 329 ? 99.114 128.049 128.221 1.00 58.73 329 ASN A C 1
ATOM 2266 O O . ASN A 1 329 ? 98.363 128.393 127.304 1.00 58.73 329 ASN A O 1
ATOM 2271 N N . ALA A 1 330 ? 99.013 126.859 128.812 1.00 59.71 330 ALA A N 1
ATOM 2272 C CA . ALA A 1 330 ? 98.051 125.867 128.356 1.00 59.71 330 ALA A CA 1
ATOM 2273 C C . ALA A 1 330 ? 96.882 125.658 129.310 1.00 59.71 330 ALA A C 1
ATOM 2274 O O . ALA A 1 330 ? 95.931 124.960 128.945 1.00 59.71 330 ALA A O 1
ATOM 2276 N N . CYS A 1 331 ? 96.917 126.236 130.517 1.00 62.31 331 CYS A N 1
ATOM 2277 C CA . CYS A 1 331 ? 95.871 125.976 131.502 1.00 62.31 331 CYS A CA 1
ATOM 2278 C C . CYS A 1 331 ? 95.262 127.252 132.076 1.00 62.31 331 CYS A C 1
ATOM 2279 O O . CYS A 1 331 ? 94.486 127.178 133.034 1.00 62.31 331 CYS A O 1
ATOM 2282 N N . VAL A 1 332 ? 95.586 128.420 131.523 1.00 64.80 332 VAL A N 1
ATOM 2283 C CA . VAL A 1 332 ? 95.038 129.682 132.003 1.00 64.80 332 VAL A CA 1
ATOM 2284 C C . VAL A 1 332 ? 94.368 130.390 130.834 1.00 64.80 332 VAL A C 1
ATOM 2285 O O . VAL A 1 332 ? 94.811 130.286 129.687 1.00 64.80 332 VAL A O 1
ATOM 2289 N N . ASP A 1 333 ? 93.290 131.123 131.131 1.00 67.79 333 ASP A N 1
ATOM 2290 C CA . ASP A 1 333 ? 92.368 131.572 130.098 1.00 67.79 333 ASP A CA 1
ATOM 2291 C C . ASP A 1 333 ? 92.370 133.073 129.832 1.00 67.79 333 ASP A C 1
ATOM 2292 O O . ASP A 1 333 ? 91.923 133.483 128.757 1.00 67.79 333 ASP A O 1
ATOM 2297 N N . HIS A 1 334 ? 92.851 133.902 130.759 1.00 68.26 334 HIS A N 1
ATOM 2298 C CA . HIS A 1 334 ? 92.744 135.341 130.564 1.00 68.26 334 HIS A CA 1
ATOM 2299 C C . HIS A 1 334 ? 93.654 135.792 129.418 1.00 68.26 334 HIS A C 1
ATOM 2300 O O . HIS A 1 334 ? 94.613 135.100 129.070 1.00 68.26 334 HIS A O 1
ATOM 2307 N N . PRO A 1 335 ? 93.363 136.950 128.810 1.00 66.38 335 PRO A N 1
ATOM 2308 C CA . PRO A 1 335 ? 93.979 137.275 127.510 1.00 66.38 335 PRO A CA 1
ATOM 2309 C C . PRO A 1 335 ? 95.497 137.326 127.504 1.00 66.38 335 PRO A C 1
ATOM 2310 O O . PRO A 1 335 ? 96.090 137.202 126.426 1.00 66.38 335 PRO A O 1
ATOM 2314 N N . PHE A 1 336 ? 96.149 137.519 128.652 1.00 63.39 336 PHE A N 1
ATOM 2315 C CA . PHE A 1 336 ? 97.607 137.609 128.656 1.00 63.39 336 PHE A CA 1
ATOM 2316 C C . PHE A 1 336 ? 98.242 136.333 128.119 1.00 63.39 336 PHE A C 1
ATOM 2317 O O . PHE A 1 336 ? 99.170 136.383 127.307 1.00 63.39 336 PHE A O 1
ATOM 2325 N N . PHE A 1 337 ? 97.752 135.174 128.559 1.00 63.23 337 PHE A N 1
ATOM 2326 C CA . PHE A 1 337 ? 98.294 133.910 128.076 1.00 63.23 337 PHE A CA 1
ATOM 2327 C C . PHE A 1 337 ? 97.720 133.502 126.727 1.00 63.23 337 PHE A C 1
ATOM 2328 O O . PHE A 1 337 ? 98.366 132.743 125.999 1.00 63.23 337 PHE A O 1
ATOM 2336 N N . LYS A 1 338 ? 96.531 133.983 126.379 1.00 64.95 338 LYS A N 1
ATOM 2337 C CA . LYS A 1 338 ? 95.974 133.776 125.044 1.00 64.95 338 LYS A CA 1
ATOM 2338 C C . LYS A 1 338 ? 96.449 134.863 124.086 1.00 64.95 338 LYS A C 1
ATOM 2339 O O . LYS A 1 338 ? 95.658 135.520 123.411 1.00 64.95 338 LYS A O 1
ATOM 2345 N N . ASN A 1 339 ? 97.762 135.061 124.028 1.00 62.42 339 ASN A N 1
ATOM 2346 C CA . ASN A 1 339 ? 98.361 136.125 123.239 1.00 62.42 339 ASN A CA 1
ATOM 2347 C C . ASN A 1 339 ? 99.482 135.553 122.389 1.00 62.42 339 ASN A C 1
ATOM 2348 O O . ASN A 1 339 ? 100.331 134.808 122.885 1.00 62.42 339 ASN A O 1
ATOM 2353 N N . ILE A 1 340 ? 99.476 135.902 121.102 1.00 61.19 340 ILE A N 1
ATOM 2354 C CA . ILE A 1 340 ? 100.507 135.409 120.197 1.00 61.19 340 ILE A CA 1
ATOM 2355 C C . ILE A 1 340 ? 101.855 136.044 120.516 1.00 61.19 340 ILE A C 1
ATOM 2356 O O . ILE A 1 340 ? 102.908 135.424 120.327 1.00 61.19 340 ILE A O 1
ATOM 2361 N N . VAL A 1 341 ? 101.848 137.284 121.009 1.00 60.60 341 VAL A N 1
ATOM 2362 C CA . VAL A 1 341 ? 103.104 137.992 121.241 1.00 60.60 341 VAL A CA 1
ATOM 2363 C C . VAL A 1 341 ? 103.904 137.325 122.352 1.00 60.60 341 VAL A C 1
ATOM 2364 O O . VAL A 1 341 ? 105.101 137.059 122.196 1.00 60.60 341 VAL A O 1
ATOM 2368 N N . GLN A 1 342 ? 103.262 137.038 123.487 1.00 60.83 342 GLN A N 1
ATOM 2369 C CA . GLN A 1 342 ? 104.011 136.508 124.622 1.00 60.83 342 GLN A CA 1
ATOM 2370 C C . GLN A 1 342 ? 104.329 135.030 124.434 1.00 60.83 342 GLN A C 1
ATOM 2371 O O . GLN A 1 342 ? 105.323 134.534 124.973 1.00 60.83 342 GLN A O 1
ATOM 2377 N N . GLN A 1 343 ? 103.495 134.308 123.682 1.00 60.34 343 GLN A N 1
ATOM 2378 C CA . GLN A 1 343 ? 103.820 132.923 123.356 1.00 60.34 343 GLN A CA 1
ATOM 2379 C C . GLN A 1 343 ? 105.050 132.848 122.464 1.00 60.34 343 GLN A C 1
ATOM 2380 O O . GLN A 1 343 ? 105.870 131.934 122.603 1.00 60.34 343 GLN A O 1
ATOM 2386 N N . CYS A 1 344 ? 105.188 133.794 121.534 1.00 60.04 344 CYS A N 1
ATOM 2387 C CA . CYS A 1 344 ? 106.405 133.873 120.734 1.00 60.04 344 CYS A CA 1
ATOM 2388 C C . CYS A 1 344 ? 107.608 134.200 121.610 1.00 60.04 344 CYS A C 1
ATOM 2389 O O . CYS A 1 344 ? 108.694 133.638 121.431 1.00 60.04 344 CYS A O 1
ATOM 2392 N N . VAL A 1 345 ? 107.431 135.116 122.566 1.00 58.79 345 VAL A N 1
ATOM 2393 C CA . VAL A 1 345 ? 108.510 135.444 123.490 1.00 58.79 345 VAL A CA 1
ATOM 2394 C C . VAL A 1 345 ? 108.796 134.277 124.425 1.00 58.79 345 VAL A C 1
ATOM 2395 O O . VAL A 1 345 ? 109.957 134.003 124.748 1.00 58.79 345 VAL A O 1
ATOM 2399 N N . CYS A 1 346 ? 107.760 133.568 124.865 1.00 58.79 346 CYS A N 1
ATOM 2400 C CA . CYS A 1 346 ? 107.920 132.417 125.743 1.00 58.79 346 CYS A CA 1
ATOM 2401 C C . CYS A 1 346 ? 108.713 131.290 125.099 1.00 58.79 346 CYS A C 1
ATOM 2402 O O . CYS A 1 346 ? 109.333 130.499 125.816 1.00 58.79 346 CYS A O 1
ATOM 2405 N N . MET A 1 347 ? 108.714 131.200 123.770 1.00 58.79 347 MET A N 1
ATOM 2406 C CA . MET A 1 347 ? 109.507 130.210 123.057 1.00 58.79 347 MET A CA 1
ATOM 2407 C C . MET A 1 347 ? 110.823 130.758 122.531 1.00 58.79 347 MET A C 1
ATOM 2408 O O . MET A 1 347 ? 111.781 129.996 122.387 1.00 58.79 347 MET A O 1
ATOM 2413 N N . ALA A 1 348 ? 110.896 132.059 122.249 1.00 57.66 348 ALA A N 1
ATOM 2414 C CA . ALA A 1 348 ? 112.173 132.659 121.884 1.00 57.66 348 ALA A CA 1
ATOM 2415 C C . ALA A 1 348 ? 113.159 132.594 123.042 1.00 57.66 348 ALA A C 1
ATOM 2416 O O . ALA A 1 348 ? 114.353 132.352 122.836 1.00 57.66 348 ALA A O 1
ATOM 2418 N N . MET A 1 349 ? 112.678 132.813 124.268 1.00 58.78 349 MET A N 1
ATOM 2419 C CA . MET A 1 349 ? 113.553 132.720 125.432 1.00 58.78 349 MET A CA 1
ATOM 2420 C C . MET A 1 349 ? 114.011 131.286 125.666 1.00 58.78 349 MET A C 1
ATOM 2421 O O . MET A 1 349 ? 115.168 131.050 126.030 1.00 58.78 349 MET A O 1
ATOM 2426 N N . LEU A 1 350 ? 113.117 130.315 125.474 1.00 55.70 350 LEU A N 1
ATOM 2427 C CA . LEU A 1 350 ? 113.512 128.916 125.609 1.00 55.70 350 LEU A CA 1
ATOM 2428 C C . LEU A 1 350 ? 114.527 128.531 124.543 1.00 55.70 350 LEU A C 1
ATOM 2429 O O . LEU A 1 350 ? 115.499 127.821 124.821 1.00 55.70 350 LEU A O 1
ATOM 2434 N N . ALA A 1 351 ? 114.309 128.986 123.308 1.00 55.79 351 ALA A N 1
ATOM 2435 C CA . ALA A 1 351 ? 115.234 128.668 122.226 1.00 55.79 351 ALA A CA 1
ATOM 2436 C C . ALA A 1 351 ? 116.586 129.333 122.434 1.00 55.79 351 ALA A C 1
ATOM 2437 O O . ALA A 1 351 ? 117.630 128.711 122.206 1.00 55.79 351 ALA A O 1
ATOM 2439 N N . PHE A 1 352 ? 116.589 130.599 122.855 1.00 55.43 352 PHE A N 1
ATOM 2440 C CA . PHE A 1 352 ? 117.845 131.320 123.030 1.00 55.43 352 PHE A CA 1
ATOM 2441 C C . PHE A 1 352 ? 118.702 130.676 124.111 1.00 55.43 352 PHE A C 1
ATOM 2442 O O . PHE A 1 352 ? 119.915 130.513 123.942 1.00 55.43 352 PHE A O 1
ATOM 2450 N N . THR A 1 353 ? 118.088 130.303 125.234 1.00 54.55 353 THR A N 1
ATOM 2451 C CA . THR A 1 353 ? 118.851 129.674 126.306 1.00 54.55 353 THR A CA 1
ATOM 2452 C C . THR A 1 353 ? 119.263 128.256 125.933 1.00 54.55 353 THR A C 1
ATOM 2453 O O . THR A 1 353 ? 120.291 127.758 126.403 1.00 54.55 353 THR A O 1
ATOM 2457 N N . ASN A 1 354 ? 118.469 127.586 125.096 1.00 55.51 354 ASN A N 1
ATOM 2458 C CA . ASN A 1 354 ? 118.822 126.236 124.667 1.00 55.51 354 ASN A CA 1
ATOM 2459 C C . ASN A 1 354 ? 120.106 126.240 123.850 1.00 55.51 354 ASN A C 1
ATOM 2460 O O . ASN A 1 354 ? 121.031 125.467 124.120 1.00 55.51 354 ASN A O 1
ATOM 2465 N N . GLY A 1 355 ? 120.176 127.101 122.836 1.00 54.65 355 GLY A N 1
ATOM 2466 C CA . GLY A 1 355 ? 121.382 127.178 122.029 1.00 54.65 355 GLY A CA 1
ATOM 2467 C C . GLY A 1 355 ? 122.562 127.746 122.792 1.00 54.65 355 GLY A C 1
ATOM 2468 O O . GLY A 1 355 ? 123.695 127.285 122.636 1.00 54.65 355 GLY A O 1
ATOM 2469 N N . TRP A 1 356 ? 122.314 128.762 123.620 1.00 56.17 356 TRP A N 1
ATOM 2470 C CA . TRP A 1 356 ? 123.388 129.375 124.394 1.00 56.17 356 TRP A CA 1
ATOM 2471 C C . TRP A 1 356 ? 124.036 128.366 125.331 1.00 56.17 356 TRP A C 1
ATOM 2472 O O . TRP A 1 356 ? 125.265 128.275 125.402 1.00 56.17 356 TRP A O 1
ATOM 2483 N N . PHE A 1 357 ? 123.228 127.580 126.036 1.00 54.23 357 PHE A N 1
ATOM 2484 C CA . PHE A 1 357 ? 123.743 126.662 127.040 1.00 54.23 357 PHE A CA 1
ATOM 2485 C C . PHE A 1 357 ? 124.188 125.325 126.464 1.00 54.23 357 PHE A C 1
ATOM 2486 O O . PHE A 1 357 ? 124.674 124.477 127.218 1.00 54.23 357 PHE A O 1
ATOM 2494 N N . ASN A 1 358 ? 124.022 125.108 125.159 1.00 56.09 358 ASN A N 1
ATOM 2495 C CA . ASN A 1 358 ? 124.569 123.909 124.534 1.00 56.09 358 ASN A CA 1
ATOM 2496 C C . ASN A 1 358 ? 126.033 124.094 124.158 1.00 56.09 358 ASN A C 1
ATOM 2497 O O . ASN A 1 358 ? 126.813 123.137 124.200 1.00 56.09 358 ASN A O 1
ATOM 2502 N N . THR A 1 359 ? 126.422 125.314 123.786 1.00 57.28 359 THR A N 1
ATOM 2503 C CA . THR A 1 359 ? 127.792 125.562 123.354 1.00 57.28 359 THR A CA 1
ATOM 2504 C C . THR A 1 359 ? 128.708 125.901 124.523 1.00 57.28 359 THR A C 1
ATOM 2505 O O . THR A 1 359 ? 129.919 125.667 124.447 1.00 57.28 359 THR A O 1
ATOM 2509 N N . VAL A 1 360 ? 128.155 126.459 125.602 1.00 56.81 360 VAL A N 1
ATOM 2510 C CA . VAL A 1 360 ? 128.991 126.903 126.720 1.00 56.81 360 VAL A CA 1
ATOM 2511 C C . VAL A 1 360 ? 129.814 125.770 127.329 1.00 56.81 360 VAL A C 1
ATOM 2512 O O . VAL A 1 360 ? 131.022 125.961 127.535 1.00 56.81 360 VAL A O 1
ATOM 2516 N N . PRO A 1 361 ? 129.248 124.596 127.644 1.00 57.62 361 PRO A N 1
ATOM 2517 C CA . PRO A 1 361 ? 130.085 123.548 128.258 1.00 57.62 361 PRO A CA 1
ATOM 2518 C C . PRO A 1 361 ? 131.258 123.121 127.395 1.00 57.62 361 PRO A C 1
ATOM 2519 O O . PRO A 1 361 ? 132.304 122.735 127.930 1.00 57.62 361 PRO A O 1
ATOM 2523 N N . PHE A 1 362 ? 131.118 123.177 126.070 1.00 59.38 362 PHE A N 1
ATOM 2524 C CA . PHE A 1 362 ? 132.228 122.811 125.199 1.00 59.38 362 PHE A CA 1
ATOM 2525 C C . PHE A 1 362 ? 133.363 123.821 125.274 1.00 59.38 362 PHE A C 1
ATOM 2526 O O . PHE A 1 362 ? 134.533 123.452 125.126 1.00 59.38 362 PHE A O 1
ATOM 2534 N N . LEU A 1 363 ? 133.043 125.092 125.495 1.00 61.21 363 LEU A N 1
ATOM 2535 C CA . LEU A 1 363 ? 134.043 126.147 125.446 1.00 61.21 363 LEU A CA 1
ATOM 2536 C C . LEU A 1 363 ? 134.764 126.356 126.769 1.00 61.21 363 LEU A C 1
ATOM 2537 O O . LEU A 1 363 ? 135.755 127.093 126.804 1.00 61.21 363 LEU A O 1
ATOM 2542 N N . VAL A 1 364 ? 134.299 125.735 127.851 1.00 62.82 364 VAL A N 1
ATOM 2543 C CA . VAL A 1 364 ? 134.880 125.952 129.171 1.00 62.82 364 VAL A CA 1
ATOM 2544 C C . VAL A 1 364 ? 135.326 124.668 129.851 1.00 62.82 364 VAL A C 1
ATOM 2545 O O . VAL A 1 364 ? 136.026 124.746 130.873 1.00 62.82 364 VAL A O 1
ATOM 2549 N N . PHE A 1 365 ? 134.962 123.495 129.326 1.00 63.94 365 PHE A N 1
ATOM 2550 C CA . PHE A 1 365 ? 135.255 122.254 130.037 1.00 63.94 365 PHE A CA 1
ATOM 2551 C C . PHE A 1 365 ? 136.752 122.018 130.181 1.00 63.94 365 PHE A C 1
ATOM 2552 O O . PHE A 1 365 ? 137.188 121.407 131.163 1.00 63.94 365 PHE A O 1
ATOM 2560 N N . VAL A 1 366 ? 137.554 122.489 129.223 1.00 66.50 366 VAL A N 1
ATOM 2561 C CA . VAL A 1 366 ? 138.998 122.327 129.324 1.00 66.50 366 VAL A CA 1
ATOM 2562 C C . VAL A 1 366 ? 139.583 123.219 130.411 1.00 66.50 366 VAL A C 1
ATOM 2563 O O . VAL A 1 366 ? 140.669 122.934 130.928 1.00 66.50 366 VAL A O 1
ATOM 2567 N N . LYS A 1 367 ? 138.880 124.288 130.786 1.00 68.06 367 LYS A N 1
ATOM 2568 C CA . LYS A 1 367 ? 139.417 125.237 131.752 1.00 68.06 367 LYS A CA 1
ATOM 2569 C C . LYS A 1 367 ? 139.351 124.711 133.181 1.00 68.06 367 LYS A C 1
ATOM 2570 O O . LYS A 1 367 ? 140.204 125.064 134.003 1.00 68.06 367 LYS A O 1
ATOM 2576 N N . GLU A 1 368 ? 138.371 123.864 133.496 1.00 68.00 368 GLU A N 1
ATOM 2577 C CA . GLU A 1 368 ? 138.187 123.396 134.864 1.00 68.00 368 GLU A CA 1
ATOM 2578 C C . GLU A 1 368 ? 138.779 122.020 135.135 1.00 68.00 368 GLU A C 1
ATOM 2579 O O . GLU A 1 368 ? 139.035 121.699 136.300 1.00 68.00 368 GLU A O 1
ATOM 2585 N N . LEU A 1 369 ? 138.998 121.202 134.110 1.00 69.47 369 LEU A N 1
ATOM 2586 C CA . LEU A 1 369 ? 139.590 119.888 134.322 1.00 69.47 369 LEU A CA 1
ATOM 2587 C C . LEU A 1 369 ? 141.042 120.010 134.780 1.00 69.47 369 LEU A C 1
ATOM 2588 O O . LEU A 1 369 ? 141.749 120.960 134.436 1.00 69.47 369 LEU A O 1
ATOM 2593 N N . LYS A 1 370 ? 141.483 119.030 135.573 1.00 72.31 370 LYS A N 1
ATOM 2594 C CA . LYS A 1 370 ? 142.796 119.077 136.212 1.00 72.31 370 LYS A CA 1
ATOM 2595 C C . LYS A 1 370 ? 143.808 118.131 135.573 1.00 72.31 370 LYS A C 1
ATOM 2596 O O . LYS A 1 370 ? 144.872 118.571 135.126 1.00 72.31 370 LYS A O 1
ATOM 2602 N N . LYS A 1 371 ? 143.504 116.835 135.523 1.00 73.34 371 LYS A N 1
ATOM 2603 C CA . LYS A 1 371 ? 144.506 115.829 135.196 1.00 73.34 371 LYS A CA 1
ATOM 2604 C C . LYS A 1 371 ? 144.416 115.309 133.767 1.00 73.34 371 LYS A C 1
ATOM 2605 O O . LYS A 1 371 ? 145.083 114.322 133.443 1.00 73.34 371 LYS A O 1
ATOM 2611 N N . ALA A 1 372 ? 143.619 115.934 132.906 1.00 72.58 372 ALA A N 1
ATOM 2612 C CA . ALA A 1 372 ? 143.584 115.580 131.491 1.00 72.58 372 ALA A CA 1
ATOM 2613 C C . ALA A 1 372 ? 144.473 116.561 130.736 1.00 72.58 372 ALA A C 1
ATOM 2614 O O . ALA A 1 372 ? 144.205 117.765 130.720 1.00 72.58 372 ALA A O 1
ATOM 2616 N N . LYS A 1 373 ? 145.536 116.052 130.114 1.00 73.48 373 LYS A N 1
ATOM 2617 C CA . LYS A 1 373 ? 146.521 116.919 129.484 1.00 73.48 373 LYS A CA 1
ATOM 2618 C C . LYS A 1 373 ? 146.896 116.525 128.064 1.00 73.48 373 LYS A C 1
ATOM 2619 O O . LYS A 1 373 ? 147.484 117.351 127.358 1.00 73.48 373 LYS A O 1
ATOM 2625 N N . LYS A 1 374 ? 146.582 115.315 127.620 1.00 71.71 374 LYS A N 1
ATOM 2626 C CA . LYS A 1 374 ? 146.934 114.892 126.275 1.00 71.71 374 LYS A CA 1
ATOM 2627 C C . LYS A 1 374 ? 145.886 115.362 125.270 1.00 71.71 374 LYS A C 1
ATOM 2628 O O . LYS A 1 374 ? 144.794 115.808 125.627 1.00 71.71 374 LYS A O 1
ATOM 2634 N N . LYS A 1 375 ? 146.241 115.265 123.989 1.00 71.06 375 LYS A N 1
ATOM 2635 C CA . LYS A 1 375 ? 145.316 115.661 122.933 1.00 71.06 375 LYS A CA 1
ATOM 2636 C C . LYS A 1 375 ? 144.215 114.627 122.744 1.00 71.06 375 LYS A C 1
ATOM 2637 O O . LYS A 1 375 ? 143.056 114.982 122.503 1.00 71.06 375 LYS A O 1
ATOM 2643 N N . LYS A 1 376 ? 144.560 113.341 122.838 1.00 70.87 376 LYS A N 1
ATOM 2644 C CA . LYS A 1 376 ? 143.565 112.290 122.658 1.00 70.87 376 LYS A CA 1
ATOM 2645 C C . LYS A 1 376 ? 142.516 112.321 123.762 1.00 70.87 376 LYS A C 1
ATOM 2646 O O . LYS A 1 376 ? 141.330 112.083 123.507 1.00 70.87 376 LYS A O 1
ATOM 2652 N N . GLU A 1 377 ? 142.936 112.606 124.997 1.00 70.43 377 GLU A N 1
ATOM 2653 C CA . GLU A 1 377 ? 142.004 112.594 126.120 1.00 70.43 377 GLU A CA 1
ATOM 2654 C C . GLU A 1 377 ? 140.908 113.637 125.948 1.00 70.43 377 GLU A C 1
ATOM 2655 O O . GLU A 1 377 ? 139.733 113.362 126.212 1.00 70.43 377 GLU A O 1
ATOM 2661 N N . ILE A 1 378 ? 141.272 114.839 125.503 1.00 67.47 378 ILE A N 1
ATOM 2662 C CA . ILE A 1 378 ? 140.282 115.894 125.323 1.00 67.47 378 ILE A CA 1
ATOM 2663 C C . ILE A 1 378 ? 139.330 115.546 124.185 1.00 67.47 378 ILE A C 1
ATOM 2664 O O . ILE A 1 378 ? 138.132 115.849 124.246 1.00 67.47 378 ILE A O 1
ATOM 2669 N N . GLU A 1 379 ? 139.839 114.899 123.136 1.00 67.98 379 GLU A N 1
ATOM 2670 C CA . GLU A 1 379 ? 138.959 114.407 122.082 1.00 67.98 379 GLU A CA 1
ATOM 2671 C C . GLU A 1 379 ? 137.992 113.363 122.624 1.00 67.98 379 GLU A C 1
ATOM 2672 O O . GLU A 1 379 ? 136.819 113.331 122.236 1.00 67.98 379 GLU A O 1
ATOM 2678 N N . ILE A 1 380 ? 138.471 112.494 123.517 1.00 65.34 380 ILE A N 1
ATOM 2679 C CA . ILE A 1 380 ? 137.596 111.506 124.141 1.00 65.34 380 ILE A CA 1
ATOM 2680 C C . ILE A 1 380 ? 136.547 112.194 125.004 1.00 65.34 380 ILE A C 1
ATOM 2681 O O . ILE A 1 380 ? 135.365 111.831 124.977 1.00 65.34 380 ILE A O 1
ATOM 2686 N N . ILE A 1 381 ? 136.960 113.195 125.783 1.00 63.05 381 ILE A N 1
ATOM 2687 C CA . ILE A 1 381 ? 136.019 113.909 126.641 1.00 63.05 381 ILE A CA 1
ATOM 2688 C C . ILE A 1 381 ? 134.963 114.621 125.806 1.00 63.05 381 ILE A C 1
ATOM 2689 O O . ILE A 1 381 ? 133.778 114.625 126.155 1.00 63.05 381 ILE A O 1
ATOM 2694 N N . SER A 1 382 ? 135.372 115.236 124.694 1.00 62.55 382 SER A N 1
ATOM 2695 C CA . SER A 1 382 ? 134.406 115.892 123.820 1.00 62.55 382 SER A CA 1
ATOM 2696 C C . SER A 1 382 ? 133.405 114.891 123.259 1.00 62.55 382 SER A C 1
ATOM 2697 O O . SER A 1 382 ? 132.256 115.245 122.971 1.00 62.55 382 SER A O 1
ATOM 2700 N N . THR A 1 383 ? 133.825 113.635 123.089 1.00 62.54 383 THR A N 1
ATOM 2701 C CA . THR A 1 383 ? 132.891 112.592 122.681 1.00 62.54 383 THR A CA 1
ATOM 2702 C C . THR A 1 383 ? 131.875 112.310 123.781 1.00 62.54 383 THR A C 1
ATOM 2703 O O . THR A 1 383 ? 130.702 112.038 123.501 1.00 62.54 383 THR A O 1
ATOM 2707 N N . PHE A 1 384 ? 132.306 112.378 125.042 1.00 61.52 384 PHE A N 1
ATOM 2708 C CA . PHE A 1 384 ? 131.375 112.192 126.150 1.00 61.52 384 PHE A CA 1
ATOM 2709 C C . PHE A 1 384 ? 130.310 113.278 126.160 1.00 61.52 384 PHE A C 1
ATOM 2710 O O . PHE A 1 384 ? 129.149 113.018 126.493 1.00 61.52 384 PHE A O 1
ATOM 2718 N N . LEU A 1 385 ? 130.691 114.507 125.808 1.00 59.04 385 LEU A N 1
ATOM 2719 C CA . LEU A 1 385 ? 129.746 115.617 125.848 1.00 59.04 385 LEU A CA 1
ATOM 2720 C C . LEU A 1 385 ? 128.684 115.488 124.763 1.00 59.04 385 LEU A C 1
ATOM 2721 O O . LEU A 1 385 ? 127.508 115.777 125.006 1.00 59.04 385 LEU A O 1
ATOM 2726 N N . VAL A 1 386 ? 129.074 115.064 123.558 1.00 58.67 386 VAL A N 1
ATOM 2727 C CA . VAL A 1 386 ? 128.086 114.908 122.495 1.00 58.67 386 VAL A CA 1
ATOM 2728 C C . VAL A 1 386 ? 127.163 113.733 122.789 1.00 58.67 386 VAL A C 1
ATOM 2729 O O . VAL A 1 386 ? 126.009 113.718 122.346 1.00 58.67 386 VAL A O 1
ATOM 2733 N N . ILE A 1 387 ? 127.646 112.729 123.523 1.00 58.33 387 ILE A N 1
ATOM 2734 C CA . ILE A 1 387 ? 126.767 111.652 123.969 1.00 58.33 387 ILE A CA 1
ATOM 2735 C C . ILE A 1 387 ? 125.725 112.193 124.937 1.00 58.33 387 ILE A C 1
ATOM 2736 O O . ILE A 1 387 ? 124.545 111.830 124.871 1.00 58.33 387 ILE A O 1
ATOM 2741 N N . ALA A 1 388 ? 126.143 113.077 125.846 1.00 57.48 388 ALA A N 1
ATOM 2742 C CA . ALA A 1 388 ? 125.201 113.680 126.784 1.00 57.48 388 ALA A CA 1
ATOM 2743 C C . ALA A 1 388 ? 124.152 114.509 126.055 1.00 57.48 388 ALA A C 1
ATOM 2744 O O . ALA A 1 388 ? 123.011 114.622 126.516 1.00 57.48 388 ALA A O 1
ATOM 2746 N N . MET A 1 389 ? 124.523 115.106 124.921 1.00 57.67 389 MET A N 1
ATOM 2747 C CA . MET A 1 389 ? 123.541 115.807 124.100 1.00 57.67 389 MET A CA 1
ATOM 2748 C C . MET A 1 389 ? 122.481 114.848 123.580 1.00 57.67 389 MET A C 1
ATOM 2749 O O . MET A 1 389 ? 121.279 115.082 123.742 1.00 57.67 389 MET A O 1
ATOM 2754 N N . PHE A 1 390 ? 122.914 113.754 122.951 1.00 56.56 390 PHE A N 1
ATOM 2755 C CA . PHE A 1 390 ? 121.969 112.833 122.333 1.00 56.56 390 PHE A CA 1
ATOM 2756 C C . PHE A 1 390 ? 121.148 112.096 123.382 1.00 56.56 390 PHE A C 1
ATOM 2757 O O . PHE A 1 390 ? 119.960 111.828 123.172 1.00 56.56 390 PHE A O 1
ATOM 2765 N N . VAL A 1 391 ? 121.763 111.755 124.515 1.00 55.93 391 VAL A N 1
ATOM 2766 C CA . VAL A 1 391 ? 121.002 111.179 125.620 1.00 55.93 391 VAL A CA 1
ATOM 2767 C C . VAL A 1 391 ? 120.015 112.203 126.164 1.00 55.93 391 VAL A C 1
ATOM 2768 O O . VAL A 1 391 ? 118.896 111.860 126.564 1.00 55.93 391 VAL A O 1
ATOM 2772 N N . GLY A 1 392 ? 120.410 113.476 126.179 1.00 55.41 392 GLY A N 1
ATOM 2773 C CA . GLY A 1 392 ? 119.492 114.519 126.603 1.00 55.41 392 GLY A CA 1
ATOM 2774 C C . GLY A 1 392 ? 118.304 114.666 125.673 1.00 55.41 392 GLY A C 1
ATOM 2775 O O . GLY A 1 392 ? 117.175 114.871 126.123 1.00 55.41 392 GLY A O 1
ATOM 2776 N N . LEU A 1 393 ? 118.542 114.574 124.363 1.00 55.11 393 LEU A N 1
ATOM 2777 C CA . LEU A 1 393 ? 117.445 114.658 123.404 1.00 55.11 393 LEU A CA 1
ATOM 2778 C C . LEU A 1 393 ? 116.485 113.488 123.572 1.00 55.11 393 LEU A C 1
ATOM 2779 O O . LEU A 1 393 ? 115.262 113.661 123.530 1.00 55.11 393 LEU A O 1
ATOM 2784 N N . PHE A 1 394 ? 117.025 112.281 123.756 1.00 55.67 394 PHE A N 1
ATOM 2785 C CA . PHE A 1 394 ? 116.178 111.101 123.889 1.00 55.67 394 PHE A CA 1
ATOM 2786 C C . PHE A 1 394 ? 115.365 111.144 125.175 1.00 55.67 394 PHE A C 1
ATOM 2787 O O . PHE A 1 394 ? 114.158 110.879 125.165 1.00 55.67 394 PHE A O 1
ATOM 2795 N N . CYS A 1 395 ? 116.009 111.468 126.297 1.00 57.08 395 CYS A N 1
ATOM 2796 C CA . CYS A 1 395 ? 115.291 111.522 127.565 1.00 57.08 395 CYS A CA 1
ATOM 2797 C C . CYS A 1 395 ? 114.312 112.687 127.594 1.00 57.08 395 CYS A C 1
ATOM 2798 O O . CYS A 1 395 ? 113.240 112.588 128.201 1.00 57.08 395 CYS A O 1
ATOM 2801 N N . GLY A 1 396 ? 114.665 113.801 126.954 1.00 55.85 396 GLY A N 1
ATOM 2802 C CA . GLY A 1 396 ? 113.771 114.945 126.937 1.00 55.85 396 GLY A CA 1
ATOM 2803 C C . GLY A 1 396 ? 112.512 114.707 126.125 1.00 55.85 396 GLY A C 1
ATOM 2804 O O . GLY A 1 396 ? 111.416 115.093 126.539 1.00 55.85 396 GLY A O 1
ATOM 2805 N N . ILE A 1 397 ? 112.648 114.075 124.958 1.00 54.72 397 ILE A N 1
ATOM 2806 C CA . ILE A 1 397 ? 111.498 113.900 124.077 1.00 54.72 397 ILE A CA 1
ATOM 2807 C C . ILE A 1 397 ? 110.507 112.900 124.658 1.00 54.72 397 ILE A C 1
ATOM 2808 O O . ILE A 1 397 ? 109.295 113.028 124.452 1.00 54.72 397 ILE A O 1
ATOM 2813 N N . TRP A 1 398 ? 110.989 111.896 125.388 1.00 55.18 398 TRP A N 1
ATOM 2814 C CA . TRP A 1 398 ? 110.115 110.900 125.989 1.00 55.18 398 TRP A CA 1
ATOM 2815 C C . TRP A 1 398 ? 109.561 111.332 127.337 1.00 55.18 398 TRP A C 1
ATOM 2816 O O . TRP A 1 398 ? 108.655 110.672 127.857 1.00 55.18 398 TRP A O 1
ATOM 2827 N N . THR A 1 399 ? 110.081 112.413 127.915 1.00 55.87 399 THR A N 1
ATOM 2828 C CA . THR A 1 399 ? 109.560 112.941 129.168 1.00 55.87 399 THR A CA 1
ATOM 2829 C C . THR A 1 399 ? 108.325 113.808 128.956 1.00 55.87 399 THR A C 1
ATOM 2830 O O . THR A 1 399 ? 107.611 114.101 129.921 1.00 55.87 399 THR A O 1
ATOM 2834 N N . THR A 1 400 ? 108.040 114.201 127.712 1.00 56.64 400 THR A N 1
ATOM 2835 C CA . THR A 1 400 ? 106.830 114.966 127.432 1.00 56.64 400 THR A CA 1
ATOM 2836 C C . THR A 1 400 ? 105.578 114.181 127.799 1.00 56.64 400 THR A C 1
ATOM 2837 O O . THR A 1 400 ? 104.561 114.773 128.178 1.00 56.64 400 THR A O 1
ATOM 2841 N N . TYR A 1 401 ? 105.636 112.851 127.717 1.00 58.13 401 TYR A N 1
ATOM 2842 C CA . TYR A 1 401 ? 104.492 112.020 128.065 1.00 58.13 401 TYR A CA 1
ATOM 2843 C C . TYR A 1 401 ? 104.162 112.058 129.550 1.00 58.13 401 TYR A C 1
ATOM 2844 O O . TYR A 1 401 ? 103.085 111.593 129.936 1.00 58.13 401 TYR A O 1
ATOM 2853 N N . ILE A 1 402 ? 105.055 112.585 130.388 1.00 59.94 402 ILE A N 1
ATOM 2854 C CA . ILE A 1 402 ? 104.739 112.744 131.803 1.00 59.94 402 ILE A CA 1
ATOM 2855 C C . ILE A 1 402 ? 103.615 113.755 131.984 1.00 59.94 402 ILE A C 1
ATOM 2856 O O . ILE A 1 402 ? 102.760 113.604 132.864 1.00 59.94 402 ILE A O 1
ATOM 2861 N N . TYR A 1 403 ? 103.590 114.794 131.151 1.00 59.75 403 TYR A N 1
ATOM 2862 C CA . TYR A 1 403 ? 102.579 115.836 131.256 1.00 59.75 403 TYR A CA 1
ATOM 2863 C C . TYR A 1 403 ? 101.199 115.381 130.801 1.00 59.75 403 TYR A C 1
ATOM 2864 O O . TYR A 1 403 ? 100.223 116.099 131.037 1.00 59.75 403 TYR A O 1
ATOM 2873 N N . ASN A 1 404 ? 101.093 114.218 130.156 1.00 61.16 404 ASN A N 1
ATOM 2874 C CA . ASN A 1 404 ? 99.783 113.713 129.762 1.00 61.16 404 ASN A CA 1
ATOM 2875 C C . ASN A 1 404 ? 98.942 113.328 130.971 1.00 61.16 404 ASN A C 1
ATOM 2876 O O . ASN A 1 404 ? 97.709 113.352 130.899 1.00 61.16 404 ASN A O 1
ATOM 2881 N N . LEU A 1 405 ? 99.587 112.964 132.082 1.00 63.58 405 LEU A N 1
ATOM 2882 C CA . LEU A 1 405 ? 98.847 112.574 133.277 1.00 63.58 405 LEU A CA 1
ATOM 2883 C C . LEU A 1 405 ? 98.059 113.746 133.850 1.00 63.58 405 LEU A C 1
ATOM 2884 O O . LEU A 1 405 ? 96.928 113.573 134.319 1.00 63.58 405 LEU A O 1
ATOM 2889 N N . PHE A 1 406 ? 98.639 114.941 133.826 1.00 65.81 406 PHE A N 1
ATOM 2890 C CA . PHE A 1 406 ? 97.994 116.110 134.405 1.00 65.81 406 PHE A CA 1
ATOM 2891 C C . PHE A 1 406 ? 96.979 116.704 133.437 1.00 65.81 406 PHE A C 1
ATOM 2892 O O . PHE A 1 406 ? 97.222 116.787 132.230 1.00 65.81 406 PHE A O 1
ATOM 2900 N N . ASN A 1 407 ? 95.835 117.124 133.979 1.00 67.31 407 ASN A N 1
ATOM 2901 C CA . ASN A 1 407 ? 94.773 117.740 133.185 1.00 67.31 407 ASN A CA 1
ATOM 2902 C C . ASN A 1 407 ? 95.154 119.176 132.817 1.00 67.31 407 ASN A C 1
ATOM 2903 O O . ASN A 1 407 ? 94.590 120.155 133.304 1.00 67.31 407 ASN A O 1
ATOM 2908 N N . ILE A 1 408 ? 96.143 119.283 131.929 1.00 64.17 408 ILE A N 1
ATOM 2909 C CA . ILE A 1 408 ? 96.707 120.587 131.597 1.00 64.17 408 ILE A CA 1
ATOM 2910 C C . ILE A 1 408 ? 95.792 121.344 130.641 1.00 64.17 408 ILE A C 1
ATOM 2911 O O . ILE A 1 408 ? 95.399 122.485 130.908 1.00 64.17 408 ILE A O 1
ATOM 2916 N N . VAL A 1 409 ? 95.439 120.723 129.514 1.00 64.20 409 VAL A N 1
ATOM 2917 C CA . VAL A 1 409 ? 94.702 121.425 128.470 1.00 64.20 409 VAL A CA 1
ATOM 2918 C C . VAL A 1 409 ? 93.297 121.773 128.950 1.00 64.20 409 VAL A C 1
ATOM 2919 O O . VAL A 1 409 ? 92.696 121.068 129.771 1.00 64.20 409 VAL A O 1
ATOM 2923 N N . LEU A 1 410 ? 92.774 122.884 128.437 1.00 66.60 410 LEU A N 1
ATOM 2924 C CA . LEU A 1 410 ? 91.426 123.306 128.774 1.00 66.60 410 LEU A CA 1
ATOM 2925 C C . LEU A 1 410 ? 90.402 122.337 128.187 1.00 66.60 410 LEU A C 1
ATOM 2926 O O . LEU A 1 410 ? 90.648 121.711 127.153 1.00 66.60 410 LEU A O 1
ATOM 2931 N N . PRO A 1 411 ? 89.247 122.189 128.833 1.00 70.82 411 PRO A N 1
ATOM 2932 C CA . PRO A 1 411 ? 88.153 121.438 128.211 1.00 70.82 411 PRO A CA 1
ATOM 2933 C C . PRO A 1 411 ? 87.680 122.123 126.938 1.00 70.82 411 PRO A C 1
ATOM 2934 O O . PRO A 1 411 ? 87.756 123.346 126.798 1.00 70.82 411 PRO A O 1
ATOM 2938 N N . LYS A 1 412 ? 87.201 121.311 125.997 1.00 76.34 412 LYS A N 1
ATOM 2939 C CA . LYS A 1 412 ? 86.717 121.855 124.731 1.00 76.34 412 LYS A CA 1
ATOM 2940 C C . LYS A 1 412 ? 85.596 122.878 124.895 1.00 76.34 412 LYS A C 1
ATOM 2941 O O . LYS A 1 412 ? 85.638 123.905 124.195 1.00 76.34 412 LYS A O 1
ATOM 2947 N N . PRO A 1 413 ? 84.576 122.676 125.756 1.00 79.49 413 PRO A N 1
ATOM 2948 C CA . PRO A 1 413 ? 83.574 123.738 125.925 1.00 79.49 413 PRO A CA 1
ATOM 2949 C C . PRO A 1 413 ? 84.171 125.067 126.382 1.00 79.49 413 PRO A C 1
ATOM 2950 O O . PRO A 1 413 ? 84.098 126.037 125.628 1.00 79.49 413 PRO A O 1
ATOM 2954 N N . GLN B 2 1 ? 140.218 136.196 109.534 1.00 86.04 1 GLN C N 1
ATOM 2955 C CA . GLN B 2 1 ? 141.321 135.254 109.679 1.00 86.04 1 GLN C CA 1
ATOM 2956 C C . GLN B 2 1 ? 141.906 135.304 111.086 1.00 86.04 1 GLN C C 1
ATOM 2957 O O . GLN B 2 1 ? 141.636 136.232 111.849 1.00 86.04 1 GLN C O 1
ATOM 2963 N N . VAL B 2 2 ? 142.710 134.299 111.423 1.00 80.45 2 VAL C N 1
ATOM 2964 C CA . VAL B 2 2 ? 143.370 134.212 112.721 1.00 80.45 2 VAL C CA 1
ATOM 2965 C C . VAL B 2 2 ? 144.851 134.497 112.537 1.00 80.45 2 VAL C C 1
ATOM 2966 O O . VAL B 2 2 ? 145.502 133.929 111.651 1.00 80.45 2 VAL C O 1
ATOM 2970 N N . GLN B 2 3 ? 145.387 135.382 113.373 1.00 79.18 3 GLN C N 1
ATOM 2971 C CA . GLN B 2 3 ? 146.772 135.819 113.278 1.00 79.18 3 GLN C CA 1
ATOM 2972 C C . GLN B 2 3 ? 147.492 135.515 114.582 1.00 79.18 3 GLN C C 1
ATOM 2973 O O . GLN B 2 3 ? 147.027 135.901 115.658 1.00 79.18 3 GLN C O 1
ATOM 2979 N N . LEU B 2 4 ? 148.623 134.824 114.480 1.00 75.71 4 LEU C N 1
ATOM 2980 C CA . LEU B 2 4 ? 149.493 134.543 115.615 1.00 75.71 4 LEU C CA 1
ATOM 2981 C C . LEU B 2 4 ? 150.757 135.375 115.454 1.00 75.71 4 LEU C C 1
ATOM 2982 O O . LEU B 2 4 ? 151.492 135.209 114.475 1.00 75.71 4 LEU C O 1
ATOM 2987 N N . VAL B 2 5 ? 151.010 136.263 116.411 1.00 75.84 5 VAL C N 1
ATOM 2988 C CA . VAL B 2 5 ? 152.115 137.211 116.337 1.00 75.84 5 VAL C CA 1
ATOM 2989 C C . VAL B 2 5 ? 153.131 136.850 117.408 1.00 75.84 5 VAL C C 1
ATOM 2990 O O . VAL B 2 5 ? 152.773 136.696 118.581 1.00 75.84 5 VAL C O 1
ATOM 2994 N N . GLU B 2 6 ? 154.395 136.723 117.010 1.00 76.09 6 GLU C N 1
ATOM 2995 C CA . GLU B 2 6 ? 155.461 136.311 117.909 1.00 76.09 6 GLU C CA 1
ATOM 2996 C C . GLU B 2 6 ? 156.564 137.358 117.957 1.00 76.09 6 GLU C C 1
ATOM 2997 O O . GLU B 2 6 ? 156.723 138.165 117.037 1.00 76.09 6 GLU C O 1
ATOM 3003 N N . SER B 2 7 ? 157.321 137.332 119.051 1.00 78.92 7 SER C N 1
ATOM 3004 C CA . SER B 2 7 ? 158.477 138.198 119.230 1.00 78.92 7 SER C CA 1
ATOM 3005 C C . SER B 2 7 ? 159.460 137.532 120.181 1.00 78.92 7 SER C C 1
ATOM 3006 O O . SER B 2 7 ? 159.052 136.869 121.137 1.00 78.92 7 SER C O 1
ATOM 3009 N N . GLY B 2 8 ? 160.753 137.704 119.915 1.00 81.38 8 GLY C N 1
ATOM 3010 C CA . GLY B 2 8 ? 161.758 137.193 120.827 1.00 81.38 8 GLY C CA 1
ATOM 3011 C C . GLY B 2 8 ? 162.946 136.500 120.190 1.00 81.38 8 GLY C C 1
ATOM 3012 O O . GLY B 2 8 ? 163.906 136.155 120.885 1.00 81.38 8 GLY C O 1
ATOM 3013 N N . GLY B 2 9 ? 162.899 136.280 118.879 1.00 81.95 9 GLY C N 1
ATOM 3014 C CA . GLY B 2 9 ? 164.002 135.608 118.216 1.00 81.95 9 GLY C CA 1
ATOM 3015 C C . GLY B 2 9 ? 165.268 136.444 118.230 1.00 81.95 9 GLY C C 1
ATOM 3016 O O . GLY B 2 9 ? 165.231 137.672 118.323 1.00 81.95 9 GLY C O 1
ATOM 3017 N N . GLY B 2 10 ? 166.404 135.763 118.141 1.00 84.66 10 GLY C N 1
ATOM 3018 C CA . GLY B 2 10 ? 167.677 136.453 118.119 1.00 84.66 10 GLY C CA 1
ATOM 3019 C C . GLY B 2 10 ? 168.820 135.499 118.402 1.00 84.66 10 GLY C C 1
ATOM 3020 O O . GLY B 2 10 ? 168.632 134.285 118.519 1.00 84.66 10 GLY C O 1
ATOM 3021 N N . LEU B 2 11 ? 170.013 136.080 118.504 1.00 87.52 11 LEU C N 1
ATOM 3022 C CA . LEU B 2 11 ? 171.234 135.346 118.808 1.00 87.52 11 LEU C CA 1
ATOM 3023 C C . LEU B 2 11 ? 171.692 135.696 120.216 1.00 87.52 11 LEU C C 1
ATOM 3024 O O . LEU B 2 11 ? 171.744 136.875 120.582 1.00 87.52 11 LEU C O 1
ATOM 3029 N N . VAL B 2 12 ? 172.019 134.672 120.999 1.00 89.41 12 VAL C N 1
ATOM 3030 C CA . VAL B 2 12 ? 172.380 134.834 122.401 1.00 89.41 12 VAL C CA 1
ATOM 3031 C C . VAL B 2 12 ? 173.644 134.039 122.689 1.00 89.41 12 VAL C C 1
ATOM 3032 O O . VAL B 2 12 ? 173.813 132.919 122.194 1.00 89.41 12 VAL C O 1
ATOM 3036 N N . GLN B 2 13 ? 174.533 134.624 123.487 1.00 93.72 13 GLN C N 1
ATOM 3037 C CA . GLN B 2 13 ? 175.712 133.911 123.941 1.00 93.72 13 GLN C CA 1
ATOM 3038 C C . GLN B 2 13 ? 175.292 132.718 124.800 1.00 93.72 13 GLN C C 1
ATOM 3039 O O . GLN B 2 13 ? 174.217 132.731 125.406 1.00 93.72 13 GLN C O 1
ATOM 3045 N N . PRO B 2 14 ? 176.108 131.666 124.853 1.00 94.55 14 PRO C N 1
ATOM 3046 C CA . PRO B 2 14 ? 175.761 130.513 125.691 1.00 94.55 14 PRO C CA 1
ATOM 3047 C C . PRO B 2 14 ? 175.618 130.917 127.152 1.00 94.55 14 PRO C C 1
ATOM 3048 O O . PRO B 2 14 ? 176.350 131.771 127.657 1.00 94.55 14 PRO C O 1
ATOM 3052 N N . GLY B 2 15 ? 174.655 130.297 127.831 1.00 92.49 15 GLY C N 1
ATOM 3053 C CA . GLY B 2 15 ? 174.344 130.640 129.201 1.00 92.49 15 GLY C CA 1
ATOM 3054 C C . GLY B 2 15 ? 173.391 131.802 129.370 1.00 92.49 15 GLY C C 1
ATOM 3055 O O . GLY B 2 15 ? 173.051 132.140 130.511 1.00 92.49 15 GLY C O 1
ATOM 3056 N N . GLY B 2 16 ? 172.947 132.420 128.280 1.00 89.56 16 GLY C N 1
ATOM 3057 C CA . GLY B 2 16 ? 172.051 133.552 128.349 1.00 89.56 16 GLY C CA 1
ATOM 3058 C C . GLY B 2 16 ? 170.599 133.134 128.479 1.00 89.56 16 GLY C C 1
ATOM 3059 O O . GLY B 2 16 ? 170.266 132.006 128.847 1.00 89.56 16 GLY C O 1
ATOM 3060 N N . SER B 2 17 ? 169.716 134.079 128.163 1.00 85.64 17 SER C N 1
ATOM 3061 C CA . SER B 2 17 ? 168.285 133.863 128.309 1.00 85.64 17 SER C CA 1
ATOM 3062 C C . SER B 2 17 ? 167.537 134.676 127.264 1.00 85.64 17 SER C C 1
ATOM 3063 O O . SER B 2 17 ? 168.060 135.645 126.708 1.00 85.64 17 SER C O 1
ATOM 3066 N N . LEU B 2 18 ? 166.296 134.266 127.004 1.00 82.46 18 LEU C N 1
ATOM 3067 C CA . LEU B 2 18 ? 165.419 134.975 126.084 1.00 82.46 18 LEU C CA 1
ATOM 3068 C C . LEU B 2 18 ? 163.998 134.965 126.626 1.00 82.46 18 LEU C C 1
ATOM 3069 O O . LEU B 2 18 ? 163.675 134.263 127.588 1.00 82.46 18 LEU C O 1
ATOM 3074 N N . ARG B 2 19 ? 163.143 135.751 125.978 1.00 79.32 19 ARG C N 1
ATOM 3075 C CA . 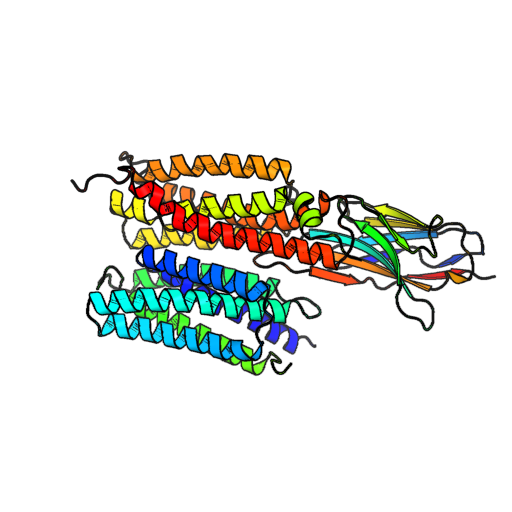ARG B 2 19 ? 161.722 135.797 126.295 1.00 79.32 19 ARG C CA 1
ATOM 3076 C C . ARG B 2 19 ? 160.948 135.780 124.988 1.00 79.32 19 ARG C C 1
ATOM 3077 O O . ARG B 2 19 ? 161.103 136.685 124.164 1.00 79.32 19 ARG C O 1
ATOM 3085 N N . LEU B 2 20 ? 160.120 134.759 124.799 1.00 76.74 20 LEU C N 1
ATOM 3086 C CA . LEU B 2 20 ? 159.307 134.623 123.598 1.00 76.74 20 LEU C CA 1
ATOM 3087 C C . LEU B 2 20 ? 157.860 134.949 123.930 1.00 76.74 20 LEU C C 1
ATOM 3088 O O . LEU B 2 20 ? 157.262 134.311 124.800 1.00 76.74 20 LEU C O 1
ATOM 3093 N N . SER B 2 21 ? 157.300 135.934 123.235 1.00 76.44 21 SER C N 1
ATOM 3094 C CA . SER B 2 21 ? 155.931 136.380 123.453 1.00 76.44 21 SER C CA 1
ATOM 3095 C C . SER B 2 21 ? 155.099 136.052 122.224 1.00 76.44 21 SER C C 1
ATOM 3096 O O . SER B 2 21 ? 155.542 136.282 121.095 1.00 76.44 21 SER C O 1
ATOM 3099 N N . CYS B 2 22 ? 153.901 135.514 122.444 1.00 76.25 22 CYS C N 1
ATOM 3100 C CA . CYS B 2 22 ? 153.000 135.146 121.360 1.00 76.25 22 CYS C CA 1
ATOM 3101 C C . CYS B 2 22 ? 151.591 135.609 121.695 1.00 76.25 22 CYS C C 1
ATOM 3102 O O . CYS B 2 22 ? 151.156 135.499 122.845 1.00 76.25 22 CYS C O 1
ATOM 3105 N N . ALA B 2 23 ? 150.884 136.121 120.691 1.00 77.40 23 ALA C N 1
ATOM 3106 C CA . ALA B 2 23 ? 149.537 136.650 120.853 1.00 77.40 23 ALA C CA 1
ATOM 3107 C C . ALA B 2 23 ? 148.638 136.151 119.731 1.00 77.40 23 ALA C C 1
ATOM 3108 O O . ALA B 2 23 ? 149.076 136.020 118.583 1.00 77.40 23 ALA C O 1
ATOM 3110 N N . ALA B 2 24 ? 147.377 135.886 120.067 1.00 77.76 24 ALA C N 1
ATOM 3111 C CA . ALA B 2 24 ? 146.384 135.385 119.123 1.00 77.76 24 ALA C CA 1
ATOM 3112 C C . ALA B 2 24 ? 145.295 136.434 118.948 1.00 77.76 24 ALA C C 1
ATOM 3113 O O . ALA B 2 24 ? 144.831 137.020 119.932 1.00 77.76 24 ALA C O 1
ATOM 3115 N N . SER B 2 25 ? 144.884 136.667 117.701 1.00 79.02 25 SER C N 1
ATOM 3116 C CA . SER B 2 25 ? 143.944 137.735 117.379 1.00 79.02 25 SER C CA 1
ATOM 3117 C C . SER B 2 25 ? 142.547 137.231 117.032 1.00 79.02 25 SER C C 1
ATOM 3118 O O . SER B 2 25 ? 141.568 137.660 117.649 1.00 79.02 25 SER C O 1
ATOM 3121 N N . GLY B 2 26 ? 142.425 136.344 116.048 1.00 78.34 26 GLY C N 1
ATOM 3122 C CA . GLY B 2 26 ? 141.114 135.883 115.631 1.00 78.34 26 GLY C CA 1
ATOM 3123 C C . GLY B 2 26 ? 140.511 134.826 116.535 1.00 78.34 26 GLY C C 1
ATOM 3124 O O . GLY B 2 26 ? 139.504 135.081 117.202 1.00 78.34 26 GLY C O 1
ATOM 3125 N N . PHE B 2 27 ? 141.143 133.651 116.572 1.00 78.32 27 PHE C N 1
ATOM 3126 C CA . PHE B 2 27 ? 140.741 132.505 117.399 1.00 78.32 27 PHE C CA 1
ATOM 3127 C C . PHE B 2 27 ? 139.221 132.375 117.512 1.00 78.32 27 PHE C C 1
ATOM 3128 O O . PHE B 2 27 ? 138.640 132.404 118.598 1.00 78.32 27 PHE C O 1
ATOM 3136 N N . THR B 2 28 ? 138.570 132.220 116.359 1.00 75.48 28 THR C N 1
ATOM 3137 C CA . THR B 2 28 ? 137.121 132.047 116.333 1.00 75.48 28 THR C CA 1
ATOM 3138 C C . THR B 2 28 ? 136.715 130.856 117.190 1.00 75.48 28 THR C C 1
ATOM 3139 O O . THR B 2 28 ? 137.104 129.717 116.914 1.00 75.48 28 THR C O 1
ATOM 3143 N N . GLY B 2 29 ? 135.932 131.123 118.231 1.00 71.37 29 GLY C N 1
ATOM 3144 C CA . GLY B 2 29 ? 135.595 130.109 119.210 1.00 71.37 29 GLY C CA 1
ATOM 3145 C C . GLY B 2 29 ? 136.378 130.295 120.491 1.00 71.37 29 GLY C C 1
ATOM 3146 O O . GLY B 2 29 ? 136.827 131.405 120.793 1.00 71.37 29 GLY C O 1
ATOM 3147 N N . SER B 2 30 ? 136.552 129.222 121.257 1.00 69.25 30 SER C N 1
ATOM 3148 C CA . SER B 2 30 ? 137.371 129.269 122.455 1.00 69.25 30 SER C CA 1
ATOM 3149 C C . SER B 2 30 ? 138.841 129.119 122.076 1.00 69.25 30 SER C C 1
ATOM 3150 O O . SER B 2 30 ? 139.219 129.201 120.906 1.00 69.25 30 SER C O 1
ATOM 3153 N N . ILE B 2 31 ? 139.688 128.914 123.080 1.00 68.50 31 ILE C N 1
ATOM 3154 C CA . ILE B 2 31 ? 141.102 128.626 122.871 1.00 68.50 31 ILE C CA 1
ATOM 3155 C C . ILE B 2 31 ? 141.553 127.703 123.996 1.00 68.50 31 ILE C C 1
ATOM 3156 O O . ILE B 2 31 ? 141.543 128.090 125.171 1.00 68.50 31 ILE C O 1
ATOM 3161 N N . ASN B 2 32 ? 141.926 126.474 123.642 1.00 68.75 32 ASN C N 1
ATOM 3162 C CA . ASN B 2 32 ? 142.202 125.463 124.655 1.00 68.75 32 ASN C CA 1
ATOM 3163 C C . ASN B 2 32 ? 143.644 125.533 125.138 1.00 68.75 32 ASN C C 1
ATOM 3164 O O . ASN B 2 32 ? 143.904 125.528 126.345 1.00 68.75 32 ASN C O 1
ATOM 3169 N N . TYR B 2 33 ? 144.594 125.597 124.209 1.00 70.14 33 TYR C N 1
ATOM 3170 C CA . TYR B 2 33 ? 146.004 125.538 124.572 1.00 70.14 33 TYR C CA 1
ATOM 3171 C C . TYR B 2 33 ? 146.805 126.504 123.717 1.00 70.14 33 TYR C C 1
ATOM 3172 O O . TYR B 2 33 ? 146.422 126.818 122.590 1.00 70.14 33 TYR C O 1
ATOM 3181 N N . MET B 2 34 ? 147.931 126.961 124.262 1.00 70.65 34 MET C N 1
ATOM 3182 C CA . MET B 2 34 ? 148.915 127.714 123.493 1.00 70.65 34 MET C CA 1
ATOM 3183 C C . MET B 2 34 ? 150.294 127.197 123.867 1.00 70.65 34 MET C C 1
ATOM 3184 O O . MET B 2 34 ? 150.628 127.118 125.052 1.00 70.65 34 MET C O 1
ATOM 3189 N N . GLY B 2 35 ? 151.093 126.840 122.862 1.00 70.97 35 GLY C N 1
ATOM 3190 C CA . GLY B 2 35 ? 152.367 126.204 123.109 1.00 70.97 35 GLY C CA 1
ATOM 3191 C C . GLY B 2 35 ? 153.420 126.637 122.110 1.00 70.97 35 GLY C C 1
ATOM 3192 O O . GLY B 2 35 ? 153.146 127.362 121.153 1.00 70.97 35 GLY C O 1
ATOM 3193 N N . TRP B 2 36 ? 154.640 126.169 122.357 1.00 73.69 36 TRP C N 1
ATOM 3194 C CA . TRP B 2 36 ? 155.791 126.455 121.514 1.00 73.69 36 TRP C CA 1
ATOM 3195 C C . TRP B 2 36 ? 156.399 125.147 121.034 1.00 73.69 36 TRP C C 1
ATOM 3196 O O . TRP B 2 36 ? 156.705 124.266 121.844 1.00 73.69 36 TRP C O 1
ATOM 3207 N N . TYR B 2 37 ? 156.575 125.024 119.721 1.00 72.17 37 TYR C N 1
ATOM 3208 C CA . TYR B 2 37 ? 157.167 123.840 119.102 1.00 72.17 37 TYR C CA 1
ATOM 3209 C C . TYR B 2 37 ? 158.450 124.279 118.407 1.00 72.17 37 TYR C C 1
ATOM 3210 O O . TYR B 2 37 ? 158.409 125.095 117.485 1.00 72.17 37 TYR C O 1
ATOM 3219 N N . ARG B 2 38 ? 159.591 123.757 118.837 1.00 76.00 38 ARG C N 1
ATOM 3220 C CA . ARG B 2 38 ? 160.831 124.147 118.186 1.00 76.00 38 ARG C CA 1
ATOM 3221 C C . ARG B 2 38 ? 161.226 123.125 117.127 1.00 76.00 38 ARG C C 1
ATOM 3222 O O . ARG B 2 38 ? 161.028 121.918 117.284 1.00 76.00 38 ARG C O 1
ATOM 3230 N N . GLN B 2 39 ? 161.764 123.631 116.021 1.00 77.76 39 GLN C N 1
ATOM 3231 C CA . GLN B 2 39 ? 162.248 122.806 114.923 1.00 77.76 39 GLN C CA 1
ATOM 3232 C C . GLN B 2 39 ? 163.711 123.140 114.687 1.00 77.76 39 GLN C C 1
ATOM 3233 O O . GLN B 2 39 ? 164.040 124.273 114.319 1.00 77.76 39 GLN C O 1
ATOM 3239 N N . ALA B 2 40 ? 164.582 122.167 114.926 1.00 80.07 40 ALA C N 1
ATOM 3240 C CA . ALA B 2 40 ? 166.001 122.362 114.698 1.00 80.07 40 ALA C CA 1
ATOM 3241 C C . ALA B 2 40 ? 166.292 122.361 113.198 1.00 80.07 40 ALA C C 1
ATOM 3242 O O . ALA B 2 40 ? 165.478 121.884 112.403 1.00 80.07 40 ALA C O 1
ATOM 3244 N N . PRO B 2 41 ? 167.438 122.912 112.778 1.00 82.32 41 PRO C N 1
ATOM 3245 C CA . PRO B 2 41 ? 167.806 122.832 111.358 1.00 82.32 41 PRO C CA 1
ATOM 3246 C C . PRO B 2 41 ? 167.916 121.395 110.873 1.00 82.32 41 PRO C C 1
ATOM 3247 O O . PRO B 2 41 ? 168.749 120.624 111.360 1.00 82.32 41 PRO C O 1
ATOM 3251 N N . GLY B 2 42 ? 167.078 121.031 109.909 1.00 83.02 42 GLY C N 1
ATOM 3252 C CA . GLY B 2 42 ? 167.046 119.670 109.401 1.00 83.02 42 GLY C CA 1
ATOM 3253 C C . GLY B 2 42 ? 166.517 118.639 110.374 1.00 83.02 42 GLY C C 1
ATOM 3254 O O . GLY B 2 42 ? 167.035 117.516 110.421 1.00 83.02 42 GLY C O 1
ATOM 3255 N N . LYS B 2 43 ? 165.494 118.989 111.152 1.00 81.38 43 LYS C N 1
ATOM 3256 C CA . LYS B 2 43 ? 164.825 118.045 112.036 1.00 81.38 43 LYS C CA 1
ATOM 3257 C C . LYS B 2 43 ? 163.332 118.349 112.030 1.00 81.38 43 LYS C C 1
ATOM 3258 O O . LYS B 2 43 ? 162.869 119.276 111.360 1.00 81.38 43 LYS C O 1
ATOM 3264 N N . GLN B 2 44 ? 162.580 117.553 112.782 1.00 81.97 44 GLN C N 1
ATOM 3265 C CA . GLN B 2 44 ? 161.136 117.703 112.865 1.00 81.97 44 GLN C CA 1
ATOM 3266 C C . GLN B 2 44 ? 160.753 118.579 114.053 1.00 81.97 44 GLN C C 1
ATOM 3267 O O . GLN B 2 44 ? 161.528 118.773 114.992 1.00 81.97 44 GLN C O 1
ATOM 3273 N N . ARG B 2 45 ? 159.536 119.117 113.995 1.00 78.93 45 ARG C N 1
ATOM 3274 C CA . ARG B 2 45 ? 159.032 119.936 115.088 1.00 78.93 45 ARG C CA 1
ATOM 3275 C C . ARG B 2 45 ? 158.868 119.093 116.347 1.00 78.93 45 ARG C C 1
ATOM 3276 O O . ARG B 2 45 ? 158.476 117.925 116.288 1.00 78.93 45 ARG C O 1
ATOM 3284 N N . GLU B 2 46 ? 159.197 119.685 117.491 1.00 75.79 46 GLU C N 1
ATOM 3285 C CA . GLU B 2 46 ? 159.061 119.014 118.773 1.00 75.79 46 GLU C CA 1
ATOM 3286 C C . GLU B 2 46 ? 158.477 119.985 119.784 1.00 75.79 46 GLU C C 1
ATOM 3287 O O . GLU B 2 46 ? 158.793 121.177 119.763 1.00 75.79 46 GLU C O 1
ATOM 3293 N N . LEU B 2 47 ? 157.618 119.472 120.660 1.00 73.26 47 LEU C N 1
ATOM 3294 C CA . LEU B 2 47 ? 157.033 120.306 121.700 1.00 73.26 47 LEU C CA 1
ATOM 3295 C C . LEU B 2 47 ? 158.114 120.804 122.650 1.00 73.26 47 LEU C C 1
ATOM 3296 O O . LEU B 2 47 ? 159.088 120.102 122.934 1.00 73.26 47 LEU C O 1
ATOM 3301 N N . VAL B 2 48 ? 157.946 122.031 123.128 1.00 74.22 48 VAL C N 1
ATOM 3302 C CA . VAL B 2 48 ? 158.828 122.625 124.123 1.00 74.22 48 VAL C CA 1
ATOM 3303 C C . VAL B 2 48 ? 158.066 122.973 125.395 1.00 74.22 48 VAL C C 1
ATOM 3304 O O . VAL B 2 48 ? 158.481 122.613 126.497 1.00 74.22 48 VAL C O 1
ATOM 3308 N N . ALA B 2 49 ? 156.943 123.669 125.256 1.00 73.29 49 ALA C N 1
ATOM 3309 C CA . ALA B 2 49 ? 156.098 123.997 126.392 1.00 73.29 49 ALA C CA 1
ATOM 3310 C C . ALA B 2 49 ? 154.678 124.197 125.892 1.00 73.29 49 ALA C C 1
ATOM 3311 O O . ALA B 2 49 ? 154.458 124.499 124.718 1.00 73.29 49 ALA C O 1
ATOM 3313 N N . ARG B 2 50 ? 153.721 124.016 126.796 1.00 71.25 50 ARG C N 1
ATOM 3314 C CA . ARG B 2 50 ? 152.314 124.210 126.485 1.00 71.25 50 ARG C CA 1
ATOM 3315 C C . ARG B 2 50 ? 151.598 124.723 127.723 1.00 71.25 50 ARG C C 1
ATOM 3316 O O . ARG B 2 50 ? 151.896 124.307 128.844 1.00 71.25 50 ARG C O 1
ATOM 3324 N N . PHE B 2 51 ? 150.633 125.615 127.508 1.00 72.36 51 PHE C N 1
ATOM 3325 C CA . PHE B 2 51 ? 149.894 126.247 128.592 1.00 72.36 51 PHE C CA 1
ATOM 3326 C C . PHE B 2 51 ? 148.414 126.183 128.256 1.00 72.36 51 PHE C C 1
ATOM 3327 O O . PHE B 2 51 ? 147.999 126.632 127.182 1.00 72.36 51 PHE C O 1
ATOM 3335 N N . SER B 2 52 ? 147.627 125.616 129.166 1.00 71.77 52 SER C N 1
ATOM 3336 C CA . SER B 2 52 ? 146.196 125.473 128.966 1.00 71.77 52 SER C CA 1
ATOM 3337 C C . SER B 2 52 ? 145.471 126.765 129.318 1.00 71.77 52 SER C C 1
ATOM 3338 O O . SER B 2 52 ? 146.051 127.708 129.859 1.00 71.77 52 SER C O 1
ATOM 3341 N N . SER B 2 53 ? 144.177 126.800 128.997 1.00 72.01 53 SER C N 1
ATOM 3342 C CA . SER B 2 53 ? 143.354 127.929 129.415 1.00 72.01 53 SER C CA 1
ATOM 3343 C C . SER B 2 53 ? 143.255 127.996 130.933 1.00 72.01 53 SER C C 1
ATOM 3344 O O . SER B 2 53 ? 143.318 129.081 131.521 1.00 72.01 53 SER C O 1
ATOM 3347 N N . GLY B 2 54 ? 143.098 126.842 131.585 1.00 72.77 54 GLY C N 1
ATOM 3348 C CA . GLY B 2 54 ? 143.065 126.816 133.036 1.00 72.77 54 GLY C CA 1
ATOM 3349 C C . GLY B 2 54 ? 144.387 127.184 133.677 1.00 72.77 54 GLY C C 1
ATOM 3350 O O . GLY B 2 54 ? 144.416 127.929 134.660 1.00 72.77 54 GLY C O 1
ATOM 3351 N N . GLY B 2 55 ? 145.493 126.678 133.137 1.00 71.62 55 GLY C N 1
ATOM 3352 C CA . GLY B 2 55 ? 146.799 126.982 133.686 1.00 71.62 55 GLY C CA 1
ATOM 3353 C C . GLY B 2 55 ? 147.740 125.796 133.744 1.00 71.62 55 GLY C C 1
ATOM 3354 O O . GLY B 2 55 ? 148.880 125.928 134.196 1.00 71.62 55 GLY C O 1
ATOM 3355 N N . SER B 2 56 ? 147.275 124.633 133.295 1.00 72.49 56 SER C N 1
ATOM 3356 C CA . SER B 2 56 ? 148.114 123.442 133.301 1.00 72.49 56 SER C CA 1
ATOM 3357 C C . SER B 2 56 ? 149.265 123.598 132.316 1.00 72.49 56 SER C C 1
ATOM 3358 O O . SER B 2 56 ? 149.069 124.027 131.176 1.00 72.49 56 SER C O 1
ATOM 3361 N N . THR B 2 57 ? 150.467 123.240 132.756 1.00 72.93 57 THR C N 1
ATOM 3362 C CA . THR B 2 57 ? 151.680 123.418 131.972 1.00 72.93 57 THR C CA 1
ATOM 3363 C C . THR B 2 57 ? 152.261 122.064 131.591 1.00 72.93 57 THR C C 1
ATOM 3364 O O . THR B 2 57 ? 152.443 121.196 132.451 1.00 72.93 57 THR C O 1
ATOM 3368 N N . ASN B 2 58 ? 152.549 121.893 130.306 1.00 74.74 58 ASN C N 1
ATOM 3369 C CA . ASN B 2 58 ? 153.268 120.737 129.795 1.00 74.74 58 ASN C CA 1
ATOM 3370 C C . ASN B 2 58 ? 154.656 121.171 129.349 1.00 74.74 58 ASN C C 1
ATOM 3371 O O . ASN B 2 58 ? 154.835 122.270 128.820 1.00 74.74 58 ASN C O 1
ATOM 3376 N N . TYR B 2 59 ? 155.636 120.295 129.551 1.00 77.99 59 TYR C N 1
ATOM 3377 C CA . TYR B 2 59 ? 157.015 120.613 129.218 1.00 77.99 59 TYR C CA 1
ATOM 3378 C C . TYR B 2 59 ? 157.659 119.426 128.521 1.00 77.99 59 TYR C C 1
ATOM 3379 O O . TYR B 2 59 ? 157.206 118.286 128.654 1.00 77.99 59 TYR C O 1
ATOM 3388 N N . ALA B 2 60 ? 158.719 119.710 127.770 1.00 82.64 60 ALA C N 1
ATOM 3389 C CA . ALA B 2 60 ? 159.579 118.673 127.221 1.00 82.64 60 ALA C CA 1
ATOM 3390 C C . ALA B 2 60 ? 160.778 118.480 128.138 1.00 82.64 60 ALA C C 1
ATOM 3391 O O . ALA B 2 60 ? 161.386 119.451 128.596 1.00 82.64 60 ALA C O 1
ATOM 3393 N N . ASP B 2 61 ? 161.113 117.216 128.406 1.00 86.35 61 ASP C N 1
ATOM 3394 C CA . ASP B 2 61 ? 162.158 116.915 129.376 1.00 86.35 61 ASP C CA 1
ATOM 3395 C C . ASP B 2 61 ? 163.528 117.417 128.941 1.00 86.35 61 ASP C C 1
ATOM 3396 O O . ASP B 2 61 ? 164.436 117.500 129.775 1.00 86.35 61 ASP C O 1
ATOM 3401 N N . SER B 2 62 ? 163.703 117.744 127.660 1.00 85.56 62 SER C N 1
ATOM 3402 C CA . SER B 2 62 ? 164.955 118.351 127.224 1.00 85.56 62 SER C CA 1
ATOM 3403 C C . SER B 2 62 ? 165.158 119.712 127.876 1.00 85.56 62 SER C C 1
ATOM 3404 O O . SER B 2 62 ? 166.271 120.051 128.294 1.00 85.56 62 SER C O 1
ATOM 3407 N N . VAL B 2 63 ? 164.089 120.503 127.977 1.00 84.51 63 VAL C N 1
ATOM 3408 C CA . VAL B 2 63 ? 164.150 121.839 128.557 1.00 84.51 63 VAL C CA 1
ATOM 3409 C C . VAL B 2 63 ? 163.585 121.872 129.972 1.00 84.51 63 VAL C C 1
ATOM 3410 O O . VAL B 2 63 ? 163.332 122.955 130.508 1.00 84.51 63 VAL C O 1
ATOM 3414 N N . LYS B 2 64 ? 163.382 120.710 130.590 1.00 86.49 64 LYS C N 1
ATOM 3415 C CA . LYS B 2 64 ? 162.805 120.658 131.926 1.00 86.49 64 LYS C CA 1
ATOM 3416 C C . LYS B 2 64 ? 163.697 121.382 132.926 1.00 86.49 64 LYS C C 1
ATOM 3417 O O . LYS B 2 64 ? 164.909 121.153 132.978 1.00 86.49 64 LYS C O 1
ATOM 3423 N N . GLY B 2 65 ? 163.089 122.259 133.722 1.00 86.76 65 GLY C N 1
ATOM 3424 C CA . GLY B 2 65 ? 163.811 123.024 134.715 1.00 86.76 65 GLY C CA 1
ATOM 3425 C C . GLY B 2 65 ? 164.520 124.252 134.192 1.00 86.76 65 GLY C C 1
ATOM 3426 O O . GLY B 2 65 ? 165.131 124.977 134.987 1.00 86.76 65 GLY C O 1
ATOM 3427 N N . ARG B 2 66 ? 164.460 124.514 132.888 1.00 85.09 66 ARG C N 1
ATOM 3428 C CA . ARG B 2 66 ? 165.098 125.681 132.293 1.00 85.09 66 ARG C CA 1
ATOM 3429 C C . ARG B 2 66 ? 164.090 126.693 131.776 1.00 85.09 66 ARG C C 1
ATOM 3430 O O . ARG B 2 66 ? 164.159 127.872 132.142 1.00 85.09 66 ARG C O 1
ATOM 3438 N N . PHE B 2 67 ? 163.151 126.266 130.938 1.00 81.31 67 PHE C N 1
ATOM 3439 C CA . PHE B 2 67 ? 162.184 127.166 130.327 1.00 81.31 67 PHE C CA 1
ATOM 3440 C C . PHE B 2 67 ? 160.921 127.201 131.176 1.00 81.31 67 PHE C C 1
ATOM 3441 O O . PHE B 2 67 ? 160.443 126.162 131.638 1.00 81.31 67 PHE C O 1
ATOM 3449 N N . THR B 2 68 ? 160.387 128.402 131.382 1.00 78.52 68 THR C N 1
ATOM 3450 C CA . THR B 2 68 ? 159.181 128.605 132.176 1.00 78.52 68 THR C CA 1
ATOM 3451 C C . THR B 2 68 ? 158.138 129.293 131.310 1.00 78.52 68 THR C C 1
ATOM 3452 O O . THR B 2 68 ? 158.403 130.357 130.742 1.00 78.52 68 THR C O 1
ATOM 3456 N N . ILE B 2 69 ? 156.957 128.696 131.220 1.00 75.32 69 ILE C N 1
ATOM 3457 C CA . ILE B 2 69 ? 155.880 129.237 130.403 1.00 75.32 69 ILE C CA 1
ATOM 3458 C C . ILE B 2 69 ? 154.867 129.933 131.305 1.00 75.32 69 ILE C C 1
ATOM 3459 O O . ILE B 2 69 ? 154.477 129.403 132.352 1.00 75.32 69 ILE C O 1
ATOM 3464 N N . SER B 2 70 ? 154.475 131.143 130.917 1.00 76.11 70 SER C N 1
ATOM 3465 C CA . SER B 2 70 ? 153.458 131.923 131.605 1.00 76.11 70 SER C CA 1
ATOM 3466 C C . SER B 2 70 ? 152.354 132.230 130.607 1.00 76.11 70 SER C C 1
ATOM 3467 O O . SER B 2 70 ? 152.605 132.274 129.399 1.00 76.11 70 SER C O 1
ATOM 3470 N N . GLY B 2 71 ? 151.136 132.448 131.103 1.00 78.18 71 GLY C N 1
ATOM 3471 C CA . GLY B 2 71 ? 149.990 132.607 130.239 1.00 78.18 71 GLY C CA 1
ATOM 3472 C C . GLY B 2 71 ? 149.139 133.805 130.618 1.00 78.18 71 GLY C C 1
ATOM 3473 O O . GLY B 2 71 ? 149.274 134.388 131.696 1.00 78.18 71 GLY C O 1
ATOM 3474 N N . ASP B 2 72 ? 148.260 134.164 129.687 1.00 81.24 72 ASP C N 1
ATOM 3475 C CA . ASP B 2 72 ? 147.220 135.154 129.907 1.00 81.24 72 ASP C CA 1
ATOM 3476 C C . ASP B 2 72 ? 145.966 134.673 129.193 1.00 81.24 72 ASP C C 1
ATOM 3477 O O . ASP B 2 72 ? 146.036 133.927 128.213 1.00 81.24 72 ASP C O 1
ATOM 3482 N N . ASN B 2 73 ? 144.814 135.098 129.695 1.00 81.62 73 ASN C N 1
ATOM 3483 C CA . ASN B 2 73 ? 143.542 134.689 129.119 1.00 81.62 73 ASN C CA 1
ATOM 3484 C C . ASN B 2 73 ? 142.693 135.847 128.624 1.00 81.62 73 ASN C C 1
ATOM 3485 O O . ASN B 2 73 ? 141.961 135.678 127.646 1.00 81.62 73 ASN C O 1
ATOM 3490 N N . ALA B 2 74 ? 142.762 137.012 129.270 1.00 84.29 74 ALA C N 1
ATOM 3491 C CA . ALA B 2 74 ? 142.068 138.182 128.744 1.00 84.29 74 ALA C CA 1
ATOM 3492 C C . ALA B 2 74 ? 142.654 138.607 127.405 1.00 84.29 74 ALA C C 1
ATOM 3493 O O . ALA B 2 74 ? 141.915 138.975 126.485 1.00 84.29 74 ALA C O 1
ATOM 3495 N N . LYS B 2 75 ? 143.980 138.562 127.277 1.00 82.81 75 LYS C N 1
ATOM 3496 C CA . LYS B 2 75 ? 144.658 138.911 126.038 1.00 82.81 75 LYS C CA 1
ATOM 3497 C C . LYS B 2 75 ? 145.078 137.695 125.224 1.00 82.81 75 LYS C C 1
ATOM 3498 O O . LYS B 2 75 ? 145.496 137.859 124.072 1.00 82.81 75 LYS C O 1
ATOM 3504 N N . ASN B 2 76 ? 144.972 136.490 125.789 1.00 80.11 76 ASN C N 1
ATOM 3505 C CA . ASN B 2 76 ? 145.381 135.255 125.118 1.00 80.11 76 ASN C CA 1
ATOM 3506 C C . ASN B 2 76 ? 146.831 135.331 124.647 1.00 80.11 76 ASN C C 1
ATOM 3507 O O . ASN B 2 76 ? 147.172 134.889 123.550 1.00 80.11 76 ASN C O 1
ATOM 3512 N N . THR B 2 77 ? 147.690 135.895 125.487 1.00 78.61 77 THR C N 1
ATOM 3513 C CA . THR B 2 77 ? 149.113 135.998 125.209 1.00 78.61 77 THR C CA 1
ATOM 3514 C C . THR B 2 77 ? 149.873 135.009 126.079 1.00 78.61 77 THR C C 1
ATOM 3515 O O . THR B 2 77 ? 149.586 134.865 127.271 1.00 78.61 77 THR C O 1
ATOM 3519 N N . VAL B 2 78 ? 150.841 134.327 125.475 1.00 76.33 78 VAL C N 1
ATOM 3520 C CA . VAL B 2 78 ? 151.672 133.356 126.173 1.00 76.33 78 VAL C CA 1
ATOM 3521 C C . VAL B 2 78 ? 153.120 133.817 126.100 1.00 76.33 78 VAL C C 1
ATOM 3522 O O . VAL B 2 78 ? 153.602 134.234 125.042 1.00 76.33 78 VAL C O 1
ATOM 3526 N N . TYR B 2 79 ? 153.804 133.761 127.236 1.00 78.56 79 TYR C N 1
ATOM 3527 C CA . TYR B 2 79 ? 155.201 134.148 127.337 1.00 78.56 79 TYR C CA 1
ATOM 3528 C C . TYR B 2 79 ? 156.014 132.922 127.719 1.00 78.56 79 TYR C C 1
ATOM 3529 O O . TYR B 2 79 ? 155.506 132.021 128.391 1.00 78.56 79 TYR C O 1
ATOM 3538 N N . LEU B 2 80 ? 157.261 132.887 127.283 1.00 77.96 80 LEU C N 1
ATOM 3539 C CA . LEU B 2 80 ? 158.170 131.788 127.576 1.00 77.96 80 LEU C CA 1
ATOM 3540 C C . LEU B 2 80 ? 159.521 132.391 127.933 1.00 77.96 80 LEU C C 1
ATOM 3541 O O . LEU B 2 80 ? 160.223 132.914 127.060 1.00 77.96 80 LEU C O 1
ATOM 3546 N N . GLN B 2 81 ? 159.862 132.350 129.219 1.00 81.55 81 GLN C N 1
ATOM 3547 C CA . GLN B 2 81 ? 161.168 132.796 129.683 1.00 81.55 81 GLN C CA 1
ATOM 3548 C C . GLN B 2 81 ? 162.119 131.610 129.653 1.00 81.55 81 GLN C C 1
ATOM 3549 O O . GLN B 2 81 ? 161.940 130.644 130.403 1.00 81.55 81 GLN C O 1
ATOM 3555 N N . MET B 2 82 ? 163.117 131.671 128.780 1.00 83.10 82 MET C N 1
ATOM 3556 C CA . MET B 2 82 ? 163.981 130.537 128.495 1.00 83.10 82 MET C CA 1
ATOM 3557 C C . MET B 2 82 ? 165.388 130.839 128.993 1.00 83.10 82 MET C C 1
ATOM 3558 O O . MET B 2 82 ? 166.006 131.826 128.578 1.00 83.10 82 MET C O 1
ATOM 3563 N N . ASN B 2 83 ? 165.877 129.994 129.901 1.00 85.86 83 ASN C N 1
ATOM 3564 C CA . ASN B 2 83 ? 167.046 130.289 130.717 1.00 85.86 83 ASN C CA 1
ATOM 3565 C C . ASN B 2 83 ? 168.113 129.219 130.533 1.00 85.86 83 ASN C C 1
ATOM 3566 O O . ASN B 2 83 ? 167.858 128.141 129.989 1.00 85.86 83 ASN C O 1
ATOM 3571 N N . SER B 2 84 ? 169.316 129.540 131.017 1.00 89.18 84 SER C N 1
ATOM 3572 C CA . SER B 2 84 ? 170.452 128.617 131.026 1.00 89.18 84 SER C CA 1
ATOM 3573 C C . SER B 2 84 ? 170.690 128.021 129.640 1.00 89.18 84 SER C C 1
ATOM 3574 O O . SER B 2 84 ? 170.816 126.807 129.471 1.00 89.18 84 SER C O 1
ATOM 3577 N N . LEU B 2 85 ? 170.742 128.895 128.640 1.00 88.45 85 LEU C N 1
ATOM 3578 C CA . LEU B 2 85 ? 170.823 128.439 127.262 1.00 88.45 85 LEU C CA 1
ATOM 3579 C C . LEU B 2 85 ? 172.168 127.789 126.965 1.00 88.45 85 LEU C C 1
ATOM 3580 O O . LEU B 2 85 ? 173.209 128.167 127.508 1.00 88.45 85 LEU C O 1
ATOM 3585 N N . LYS B 2 86 ? 172.127 126.796 126.089 1.00 87.97 86 LYS C N 1
ATOM 3586 C CA . LYS B 2 86 ? 173.282 126.080 125.577 1.00 87.97 86 LYS C CA 1
ATOM 3587 C C . LYS B 2 86 ? 173.113 125.902 124.076 1.00 87.97 86 LYS C C 1
ATOM 3588 O O . LYS B 2 86 ? 171.997 126.006 123.556 1.00 87.97 86 LYS C O 1
ATOM 3594 N N . PRO B 2 87 ? 174.204 125.652 123.345 1.00 85.98 87 PRO C N 1
ATOM 3595 C CA . PRO B 2 87 ? 174.129 125.693 121.872 1.00 85.98 87 PRO C CA 1
ATOM 3596 C C . PRO B 2 87 ? 173.096 124.762 121.254 1.00 85.98 87 PRO C C 1
ATOM 3597 O O . PRO B 2 87 ? 172.620 125.052 120.151 1.00 85.98 87 PRO C O 1
ATOM 3601 N N . GLU B 2 88 ? 172.731 123.662 121.914 1.00 85.59 88 GLU C N 1
ATOM 3602 C CA . GLU B 2 88 ? 171.831 122.698 121.289 1.00 85.59 88 GLU C CA 1
ATOM 3603 C C . GLU B 2 88 ? 170.375 123.153 121.269 1.00 85.59 88 GLU C C 1
ATOM 3604 O O . GLU B 2 88 ? 169.521 122.401 120.788 1.00 85.59 88 GLU C O 1
ATOM 3610 N N . ASP B 2 89 ? 170.070 124.357 121.752 1.00 84.83 89 ASP C N 1
ATOM 3611 C CA . ASP B 2 89 ? 168.711 124.884 121.711 1.00 84.83 89 ASP C CA 1
ATOM 3612 C C . ASP B 2 89 ? 168.426 125.739 120.481 1.00 84.83 89 ASP C C 1
ATOM 3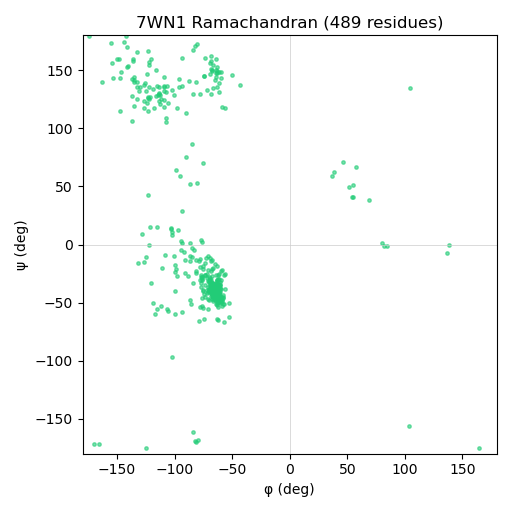613 O O . ASP B 2 89 ? 167.314 126.265 120.363 1.00 84.83 89 ASP C O 1
ATOM 3618 N N . THR B 2 90 ? 169.387 125.902 119.573 1.00 82.03 90 THR C N 1
ATOM 3619 C CA . THR B 2 90 ? 169.154 126.724 118.390 1.00 82.03 90 THR C CA 1
ATOM 3620 C C . THR B 2 90 ? 168.147 126.049 117.467 1.00 82.03 90 THR C C 1
ATOM 3621 O O . THR B 2 90 ? 168.278 124.864 117.146 1.00 82.03 90 THR C O 1
ATOM 3625 N N . ALA B 2 91 ? 167.133 126.801 117.053 1.00 77.41 91 ALA C N 1
ATOM 3626 C CA . ALA B 2 91 ? 166.028 126.252 116.274 1.00 77.41 91 ALA C CA 1
ATOM 3627 C C . ALA B 2 91 ? 165.182 127.409 115.754 1.00 77.41 91 ALA C C 1
ATOM 3628 O O . ALA B 2 91 ? 165.566 128.579 115.845 1.00 77.41 91 ALA C O 1
ATOM 3630 N N . VAL B 2 92 ? 164.035 127.064 115.178 1.00 75.27 92 VAL C N 1
ATOM 3631 C CA . VAL B 2 92 ? 162.977 128.023 114.882 1.00 75.27 92 VAL C CA 1
ATOM 3632 C C . VAL B 2 92 ? 161.763 127.629 115.714 1.00 75.27 92 VAL C C 1
ATOM 3633 O O . VAL B 2 92 ? 161.343 126.466 115.706 1.00 75.27 92 VAL C O 1
ATOM 3637 N N . TYR B 2 93 ? 161.225 128.583 116.464 1.00 74.30 93 TYR C N 1
ATOM 3638 C CA . TYR B 2 93 ? 160.155 128.317 117.416 1.00 74.30 93 TYR C CA 1
ATOM 3639 C C . TYR B 2 93 ? 158.823 128.735 116.810 1.00 74.30 93 TYR C C 1
ATOM 3640 O O . TYR B 2 93 ? 158.683 129.863 116.323 1.00 74.30 93 TYR C O 1
ATOM 3649 N N . TYR B 2 94 ? 157.853 127.827 116.842 1.00 72.71 94 TYR C N 1
ATOM 3650 C CA . TYR B 2 94 ? 156.550 128.020 116.228 1.00 72.71 94 TYR C CA 1
ATOM 3651 C C . TYR B 2 94 ? 155.509 128.117 117.332 1.00 72.71 94 TYR C C 1
ATOM 3652 O O . TYR B 2 94 ? 155.421 127.226 118.183 1.00 72.71 94 TYR C O 1
ATOM 3661 N N . CYS B 2 95 ? 154.734 129.196 117.326 1.00 73.24 95 CYS C N 1
ATOM 3662 C CA . CYS B 2 95 ? 153.641 129.321 118.277 1.00 73.24 95 CYS C CA 1
ATOM 3663 C C . CYS B 2 95 ? 152.410 128.594 117.756 1.00 73.24 95 CYS C C 1
ATOM 3664 O O . CYS B 2 95 ? 151.987 128.795 116.615 1.00 73.24 95 CYS C O 1
ATOM 3667 N N . ASN B 2 96 ? 151.831 127.745 118.600 1.00 70.15 96 ASN C N 1
ATOM 3668 C CA . ASN B 2 96 ? 150.687 126.929 118.227 1.00 70.15 96 ASN C CA 1
ATOM 3669 C C . ASN B 2 96 ? 149.530 127.218 119.167 1.00 70.15 96 ASN C C 1
ATOM 3670 O O . ASN B 2 96 ? 149.716 127.302 120.382 1.00 70.15 96 ASN C O 1
ATOM 3675 N N . ALA B 2 97 ? 148.338 127.375 118.602 1.00 68.27 97 ALA C N 1
ATOM 3676 C CA . ALA B 2 97 ? 147.133 127.625 119.380 1.00 68.27 97 ALA C CA 1
ATOM 3677 C C . ALA B 2 97 ? 146.079 126.598 119.004 1.00 68.27 97 ALA C C 1
ATOM 3678 O O . ALA B 2 97 ? 145.716 126.481 117.831 1.00 68.27 97 ALA C O 1
ATOM 3680 N N . GLU B 2 98 ? 145.589 125.863 119.996 1.00 68.86 98 GLU C N 1
ATOM 3681 C CA . GLU B 2 98 ? 144.579 124.832 119.802 1.00 68.86 98 GLU C CA 1
ATOM 3682 C C . GLU B 2 98 ? 143.265 125.317 120.395 1.00 68.86 98 GLU C C 1
ATOM 3683 O O . GLU B 2 98 ? 143.213 125.663 121.581 1.00 68.86 98 GLU C O 1
ATOM 3689 N N . THR B 2 99 ? 142.212 125.326 119.573 1.00 66.70 99 THR C N 1
ATOM 3690 C CA . THR B 2 99 ? 140.943 125.957 119.907 1.00 66.70 99 THR C CA 1
ATOM 3691 C C . THR B 2 99 ? 139.797 124.960 119.775 1.00 66.70 99 THR C C 1
ATOM 3692 O O . THR B 2 99 ? 140.001 123.771 119.519 1.00 66.70 99 THR C O 1
ATOM 3696 N N . ILE B 2 100 ? 138.578 125.468 119.956 1.00 64.80 100 ILE C N 1
ATOM 3697 C CA . ILE B 2 100 ? 137.353 124.677 119.856 1.00 64.80 100 ILE C CA 1
ATOM 3698 C C . ILE B 2 100 ? 136.179 125.636 119.694 1.00 64.80 100 ILE C C 1
ATOM 3699 O O . ILE B 2 100 ? 136.140 126.696 120.325 1.00 64.80 100 ILE C O 1
ATOM 3704 N N . SER B 2 101 ? 135.223 125.278 118.828 1.00 62.31 101 SER C N 1
ATOM 3705 C CA . SER B 2 101 ? 134.096 126.165 118.543 1.00 62.31 101 SER C CA 1
ATOM 3706 C C . SER B 2 101 ? 132.754 125.569 118.955 1.00 62.31 101 SER C C 1
ATOM 3707 O O . SER B 2 101 ? 132.063 126.165 119.782 1.00 62.31 101 SER C O 1
ATOM 3710 N N . TYR B 2 102 ? 132.359 124.416 118.411 1.00 60.12 102 TYR C N 1
ATOM 3711 C CA . TYR B 2 102 ? 131.052 123.796 118.661 1.00 60.12 102 TYR C CA 1
ATOM 3712 C C . TYR B 2 102 ? 129.915 124.819 118.549 1.00 60.12 102 TYR C C 1
ATOM 3713 O O . TYR B 2 102 ? 129.333 125.263 119.538 1.00 60.12 102 TYR C O 1
ATOM 3722 N N . VAL B 2 103 ? 129.661 125.247 117.313 1.00 59.31 103 VAL C N 1
ATOM 3723 C CA . VAL B 2 103 ? 128.406 125.941 117.042 1.00 59.31 103 VAL C CA 1
ATOM 3724 C C . VAL B 2 103 ? 127.257 124.939 117.000 1.00 59.31 103 VAL C C 1
ATOM 3725 O O . VAL B 2 103 ? 126.264 125.076 117.722 1.00 59.31 103 VAL C O 1
ATOM 3729 N N . TYR B 2 104 ? 127.380 123.913 116.155 1.00 58.47 104 TYR C N 1
ATOM 3730 C CA . TYR B 2 104 ? 126.489 122.760 116.182 1.00 58.47 104 TYR C CA 1
ATOM 3731 C C . TYR B 2 104 ? 127.226 121.434 116.282 1.00 58.47 104 TYR C C 1
ATOM 3732 O O . TYR B 2 104 ? 126.590 120.420 116.590 1.00 58.47 104 TYR C O 1
ATOM 3741 N N . THR B 2 105 ? 128.532 121.403 116.025 1.00 60.58 105 THR C N 1
ATOM 3742 C CA . THR B 2 105 ? 129.337 120.198 116.161 1.00 60.58 105 THR C CA 1
ATOM 3743 C C . THR B 2 105 ? 130.732 120.590 116.618 1.00 60.58 105 THR C C 1
ATOM 3744 O O . THR B 2 105 ? 131.214 121.676 116.285 1.00 60.58 105 THR C O 1
ATOM 3748 N N . VAL B 2 106 ? 131.373 119.709 117.385 1.00 61.26 106 VAL C N 1
ATOM 3749 C CA . VAL B 2 106 ? 132.667 120.028 117.974 1.00 61.26 106 VAL C CA 1
ATOM 3750 C C . VAL B 2 106 ? 133.740 120.031 116.894 1.00 61.26 106 VAL C C 1
ATOM 3751 O O . VAL B 2 106 ? 133.803 119.129 116.049 1.00 61.26 106 VAL C O 1
ATOM 3755 N N . VAL B 2 107 ? 134.570 121.071 116.894 1.00 62.90 107 VAL C N 1
ATOM 3756 C CA . VAL B 2 107 ? 135.682 121.194 115.962 1.00 62.90 107 VAL C CA 1
ATOM 3757 C C . VAL B 2 107 ? 136.930 121.591 116.736 1.00 62.90 107 VAL C C 1
ATOM 3758 O O . VAL B 2 107 ? 136.882 122.460 117.612 1.00 62.90 107 VAL C O 1
ATOM 3762 N N . PHE B 2 108 ? 138.045 120.935 116.427 1.00 65.26 108 PHE C N 1
ATOM 3763 C CA . PHE B 2 108 ? 139.340 121.254 117.012 1.00 65.26 108 PHE C CA 1
ATOM 3764 C C . PHE B 2 108 ? 140.233 121.793 115.908 1.00 65.26 108 PHE C C 1
ATOM 3765 O O . PHE B 2 108 ? 140.446 121.119 114.895 1.00 65.26 108 PHE C O 1
ATOM 3773 N N . GLN B 2 109 ? 140.753 123.001 116.099 1.00 67.42 109 GLN C N 1
ATOM 3774 C CA . GLN B 2 109 ? 141.543 123.668 115.076 1.00 67.42 109 GLN C CA 1
ATOM 3775 C C . GLN B 2 109 ? 142.843 124.173 115.682 1.00 67.42 109 GLN C C 1
ATOM 3776 O O . GLN B 2 109 ? 142.842 124.746 116.777 1.00 67.42 109 GLN C O 1
ATOM 3782 N N . ASP B 2 110 ? 143.943 123.956 114.970 1.00 69.45 110 ASP C N 1
ATOM 3783 C CA . ASP B 2 110 ? 145.263 124.398 115.389 1.00 69.45 110 ASP C CA 1
ATOM 3784 C C . ASP B 2 110 ? 145.776 125.466 114.434 1.00 69.45 110 ASP C C 1
ATOM 3785 O O . ASP B 2 110 ? 145.753 125.285 113.213 1.00 69.45 110 ASP C O 1
ATOM 3790 N N . TYR B 2 111 ? 146.240 126.577 114.998 1.00 69.57 111 TYR C N 1
ATOM 3791 C CA . TYR B 2 111 ? 146.819 127.672 114.234 1.00 69.57 111 TYR C CA 1
ATOM 3792 C C . TYR B 2 111 ? 148.294 127.787 114.584 1.00 69.57 111 TYR C C 1
ATOM 3793 O O . TYR B 2 111 ? 148.650 127.856 115.763 1.00 69.57 111 TYR C O 1
ATOM 3802 N N . TRP B 2 112 ? 149.144 127.813 113.564 1.00 70.45 112 TRP C N 1
ATOM 3803 C CA . TRP B 2 112 ? 150.586 127.863 113.746 1.00 70.45 112 TRP C CA 1
ATOM 3804 C C . TRP B 2 112 ? 151.125 129.226 113.337 1.00 70.45 112 TRP C C 1
ATOM 3805 O O . TRP B 2 112 ? 150.734 129.775 112.303 1.00 70.45 112 TRP C O 1
ATOM 3816 N N . GLY B 2 113 ? 152.023 129.765 114.155 1.00 72.51 113 GLY C N 1
ATOM 3817 C CA . GLY B 2 113 ? 152.655 131.029 113.860 1.00 72.51 113 GLY C CA 1
ATOM 3818 C C . GLY B 2 113 ? 153.798 130.886 112.876 1.00 72.51 113 GLY C C 1
ATOM 3819 O O . GLY B 2 113 ? 154.214 129.790 112.502 1.00 72.51 113 GLY C O 1
ATOM 3820 N N . GLN B 2 114 ? 154.312 132.040 112.445 1.00 75.09 114 GLN C N 1
ATOM 3821 C CA . GLN B 2 114 ? 155.385 132.051 111.455 1.00 75.09 114 GLN C CA 1
ATOM 3822 C C . GLN B 2 114 ? 156.652 131.408 112.004 1.00 75.09 114 GLN C C 1
ATOM 3823 O O . GLN B 2 114 ? 157.312 130.630 111.306 1.00 75.09 114 GLN C O 1
ATOM 3829 N N . GLY B 2 115 ? 157.006 131.717 113.248 1.00 75.32 115 GLY C N 1
ATOM 3830 C CA . GLY B 2 115 ? 158.191 131.145 113.853 1.00 75.32 115 GLY C CA 1
ATOM 3831 C C . GLY B 2 115 ? 159.356 132.106 113.937 1.00 75.32 115 GLY C C 1
ATOM 3832 O O . GLY B 2 115 ? 159.665 132.805 112.968 1.00 75.32 115 GLY C O 1
ATOM 3833 N N . THR B 2 116 ? 160.013 132.148 115.091 1.00 76.74 116 THR C N 1
ATOM 3834 C CA . THR B 2 116 ? 161.141 133.038 115.326 1.00 76.74 116 THR C CA 1
ATOM 3835 C C . THR B 2 116 ? 162.422 132.222 115.410 1.00 76.74 116 THR C C 1
ATOM 3836 O O . THR B 2 116 ? 162.451 131.171 116.057 1.00 76.74 116 THR C O 1
ATOM 3840 N N . GLN B 2 117 ? 163.470 132.697 114.743 1.00 78.81 117 GLN C N 1
ATOM 3841 C CA . GLN B 2 117 ? 164.759 132.023 114.793 1.00 78.81 117 GLN C CA 1
ATOM 3842 C C . GLN B 2 117 ? 165.474 132.346 116.099 1.00 78.81 117 GLN C C 1
ATOM 3843 O O . GLN B 2 117 ? 165.605 133.516 116.473 1.00 78.81 117 GLN C O 1
ATOM 3849 N N . VAL B 2 118 ? 165.938 131.310 116.794 1.00 80.30 118 VAL C N 1
ATOM 3850 C CA . VAL B 2 118 ? 166.702 131.462 118.025 1.00 80.30 118 VAL C CA 1
ATOM 3851 C C . VAL B 2 118 ? 168.023 130.732 117.850 1.00 80.30 118 VAL C C 1
ATOM 3852 O O . VAL B 2 118 ? 168.038 129.524 117.584 1.00 80.30 118 VAL C O 1
ATOM 3856 N N . THR B 2 119 ? 169.127 131.459 117.999 1.00 84.79 119 THR C N 1
ATOM 3857 C CA . THR B 2 119 ? 170.459 130.908 117.800 1.00 84.79 119 THR C CA 1
ATOM 3858 C C . THR B 2 119 ? 171.313 131.146 119.036 1.00 84.79 119 THR C C 1
ATOM 3859 O O . THR B 2 119 ? 171.248 132.213 119.654 1.00 84.79 119 THR C O 1
ATOM 3863 N N . VAL B 2 120 ? 172.098 130.137 119.401 1.00 86.74 120 VAL C N 1
ATOM 3864 C CA . VAL B 2 120 ? 173.040 130.215 120.511 1.00 86.74 120 VAL C CA 1
ATOM 3865 C C . VAL B 2 120 ? 174.398 129.793 119.970 1.00 86.74 120 VAL C C 1
ATOM 3866 O O . VAL B 2 120 ? 174.568 128.647 119.535 1.00 86.74 120 VAL C O 1
ATOM 3870 N N . SER B 2 121 ? 175.363 130.705 119.997 1.00 90.69 121 SER C N 1
ATOM 3871 C CA . SER B 2 121 ? 176.683 130.442 119.432 1.00 90.69 121 SER C CA 1
ATOM 3872 C C . SER B 2 121 ? 177.644 131.513 119.933 1.00 90.69 121 SER C C 1
ATOM 3873 O O . SER B 2 121 ? 177.307 132.319 120.807 1.00 90.69 121 SER C O 1
ATOM 3876 N N . SER B 2 122 ? 178.851 131.503 119.371 1.00 92.87 122 SER C N 1
ATOM 3877 C CA . SER B 2 122 ? 179.903 132.470 119.686 1.00 92.87 122 SER C CA 1
ATOM 3878 C C . SER B 2 122 ? 180.283 132.463 121.164 1.00 92.87 122 SER C C 1
ATOM 3879 O O . SER B 2 122 ? 179.808 131.644 121.949 1.00 92.87 122 SER C O 1
#

Nearest PDB structures (foldseek):
  7wn1-assembly1_A  TM=1.003E+00  e=1.432E-47  Plasmodium falciparum
  7ydq-assembly1_A  TM=9.643E-01  e=8.909E-35  Plasmodium falciparum 3D7
  6ob7-assembly1_A  TM=7.087E-01  e=6.348E-07  Homo sapiens
  8jtc-assembly1_A  TM=6.074E-01  e=3.511E-04  Homo sapiens
  8tgg-assembly1_A  TM=6.172E-01  e=1.461E-03  Homo sapiens

Foldseek 3Di:
DDPVLVVLVLVLLLLLLLLLCLVVLVCLLQLHDLVLNLLLLVLQLVLLLVCVVPPDALVCLLVLLVLLLVLLVVLLVCLVPHDQVSNVVSSNVSSNSSSNSSNNNVSSSQVQQVPDPPRNVVSSLNSNLCSNLVSLVLSLVCVVPADQPCSPPGRNVSSVVSSVVSSVSSVVSSVSCVPRDDRPHVDDDPVVLCVQQVLLLVLLLLLLQALLLPCSFLQLPLLCVFLVDDSSLSSLLNSLQSNQLSVLLPLCVVCVDPVSVCLQPASVVSVVVSVVVVVLVVVSLCLAAPDPVVSVDSVVSSVSNNVSNNCSNSSNNNSLVCSVVRGDPHDDPVSNVVSVVSNVSSNSNSNSNNNVNNVVCVVDPRHHDPD/DKAKDKDWADEDEAQAKIKMKIFIDCQAAFWFKKFKWWAAVPGDTHTAWMAGLVGDIDGDPVQPPFKDKDADHVGGMIMIIGGRGDQVPWTWMKMKIWHWHPPPDTDIDIDIHPTGTHGYDD

GO terms:
  GO:0005337 nucleoside transmembrane transporter activity (F, IDA)
  GO:0032238 adenosine transport (P, EXP)
  GO:0006863 purine nucleobase transport (P, EXP)

InterPro domains:
  IPR002259 Equilibrative nucleoside transporter [PTHR10332] (32-400)
  IPR036259 MFS transporter superfamily [SSF103473] (35-404)

Secondary structure (DSSP, 8-state):
--HHHHHHHHHHHHHHHHHHHHHHHHHHHTT--HHHHHHHHHHHHHHHHHHHHS---GGGHHHHHHHHHHHHHHHHHHHHH--HHHHHHHHHHHHHHHHHHHHHHHHHHHHHHHSSSS--HHHHHHHHHHHHHHHHHHHHHHHHHS----TTSS-HHHHHHHHHHHHHHHHHHHHHHHHH---------HHHHHHHTHHHHHHHHHHHHHHHHIIIIIITHHHHHHH---HHHHHHHHHHHHHHHHHTTHHHH-TTSSTTTTSS--SHHHHHHHHHGGGHHHHHHHHHH--STTTS-HHHHHHHHHHHHHHHHHHHHHHHHHHHHH-SS--SHHHHHHHHHHHHHHHHHHHHHHHHHGGGGGSS--SPP--/---EEEE--EEE-TT--EEEEEEES---S---EEEEEEE-TTS-EEEEEEEESS--EEE-TTSTTTEEEEE-SSS-EEEEEE-S--GGG-EEEEEEEEEE--SSS--EEEEE---EEEEE--

Radius of gyration: 25.77 Å; Cα contacts (8 Å, |Δi|>4): 865; chains: 2; bounding box: 96×41×46 Å

Organism: Plasmodium falciparum (isolate 3D7) (NCBI:txid36329)

Solvent-accessible surface area: 21251 Å² total; per-residue (Å²): 134,71,94,159,88,61,118,62,17,8,58,0,2,35,25,0,0,19,0,3,22,0,1,35,9,0,0,2,4,4,30,8,69,27,73,14,0,0,49,2,7,31,5,16,2,66,8,4,44,94,3,64,135,78,146,26,72,64,87,60,0,20,152,21,0,21,18,0,14,125,27,0,41,18,5,20,93,1,4,57,155,86,77,95,103,93,15,45,78,51,5,55,68,1,2,69,55,0,0,54,24,4,0,36,1,19,8,1,1,53,60,17,1,57,109,78,150,48,23,0,8,35,86,1,1,19,0,18,2,72,0,6,53,64,0,26,68,34,5,56,98,29,20,136,169,24,65,70,106,63,80,63,47,9,12,82,44,13,4,71,20,0,3,99,41,1,23,124,13,1,90,76,0,33,79,40,0,93,95,54,18,102,16,102,164,127,72,51,70,130,135,60,0,102,110,19,4,111,57,0,25,72,0,0,51,47,0,3,74,5,0,14,5,0,4,0,4,0,0,1,32,27,0,31,100,13,32,103,21,57,52,110,48,4,5,59,1,3,2,40,15,16,26,70,15,20,96,0,7,71,18,0,4,55,21,73,60,171,118,51,100,120,40,31,65,20,8,88,132,0,42,93,17,6,54,121,4,84,119,14,30,75,64,0,42,75,0,0,51,37,86,87,102,116,22,95,59,55,99,17,6,17,73,0,0,15,89,0,0,60,23,6,0,54,12,0,0,0,0,0,10,8,2,4,92,62,14,140,103,0,87,108,99,122,0,9,68,20,0,4,45,30,0,20,36,5,27,26,55,0,20,77,43,0,0,96,28,4,76,90,16,87,137,114,146,10,36,58,103,144,166,196,32,70,6,79,27,71,22,40,32,110,24,98,63,56,23,54,30,113,0,35,2,34,9,68,14,20,72,0,18,20,4,4,12,0,0,32,12,51,25,102,85,131,152,111,80,56,0,0,14,36,5,17,46,29,32,48,23,65,23,119,66,0,116,80,30,6,75,8,54,30,49,62,90,146,14,18,2,65,0,56,0,54,69,5,86,78,98,0,41,1,37,0,44,0,1,1,13,2,1,17,3,12,38,13,33,14,64,34,48,56,100,9,130,26,22,96,0,37,6,60,117